Protein AF-A0A9E2I2X2-F1 (afdb_monomer_lite)

Radius of gyration: 26.07 Å; chains: 1; bounding box: 66×70×74 Å

Foldseek 3Di:
DDPVVVVVPPDADPFGDDQAPPDPVVLVVLLCCCAVQVDQDPVSCVVVGPDPDDPPVSRVVSRVSSVVRDYDPVVNVVSVVVVVVVVLVVVVVLLVVLVVVVCVVVVVQDDDPPCPPVVVVVCPVPPLQLVLLVVLCVLLVNDPVCSVLLVSLQQGDPAQEEAEDEWAADCQQVVQQCLDVSPHNCCCCVRHHPPQHDPVPDPDDAVRNVVSLVCCCVVQFLGHEYEYHAWQQPPPNQQVTFDHPVRHRPLNVLQSSVVRHVAYEYFELCQLFNFQCCAPPNPRNTGHSCVSNVHPRYAYQYDPGGNNCQVVSQSSCCSSRVDGADADPSNYRCSFQVDQQQVLAPQVVLVVVVQEDQDPPPPSLVVLHDLQQQQAPSLPARGCCRPCNGNRSPHHQSRVSHHHLNSRVHNCSNRPRPPSHHDDPVRQPPVSND

Structure (mmCIF, N/CA/C/O backbone):
data_AF-A0A9E2I2X2-F1
#
_entry.id   AF-A0A9E2I2X2-F1
#
loop_
_atom_site.group_PDB
_atom_site.id
_atom_site.type_symbol
_atom_site.label_atom_id
_atom_site.label_alt_id
_atom_site.label_comp_id
_atom_site.label_asym_id
_atom_site.label_entity_id
_atom_site.label_seq_id
_atom_site.pdbx_PDB_ins_code
_atom_site.Cartn_x
_atom_site.Cartn_y
_atom_site.Cartn_z
_atom_site.occupancy
_atom_site.B_iso_or_equiv
_atom_site.auth_seq_id
_atom_site.auth_comp_id
_atom_site.auth_asym_id
_atom_site.auth_atom_id
_atom_site.pdbx_PDB_model_num
ATOM 1 N N . VAL A 1 1 ? -31.605 -33.789 -26.656 1.00 45.47 1 VAL A N 1
ATOM 2 C CA . VAL A 1 1 ? -32.336 -32.505 -26.735 1.00 45.47 1 VAL A CA 1
ATOM 3 C C . VAL A 1 1 ? -32.041 -31.928 -28.100 1.00 45.47 1 VAL A C 1
ATOM 5 O O . VAL A 1 1 ? -30.868 -31.807 -28.431 1.00 45.47 1 VAL A O 1
ATOM 8 N N . ASP A 1 2 ? -33.068 -31.719 -28.919 1.00 34.56 2 ASP A N 1
ATOM 9 C CA . ASP A 1 2 ? -32.916 -31.209 -30.283 1.00 34.56 2 ASP A CA 1
ATOM 10 C C . ASP A 1 2 ? -32.262 -29.819 -30.244 1.00 34.56 2 ASP A C 1
ATOM 12 O O . ASP A 1 2 ? -32.753 -28.917 -29.566 1.00 34.56 2 ASP A O 1
ATOM 16 N N . ALA A 1 3 ? -31.129 -29.653 -30.929 1.00 38.75 3 ALA A N 1
ATOM 17 C CA . ALA A 1 3 ? -30.407 -28.386 -30.960 1.00 38.75 3 ALA A CA 1
ATOM 18 C C . ALA A 1 3 ? -31.266 -27.266 -31.565 1.00 38.75 3 ALA A C 1
ATOM 20 O O . ALA A 1 3 ? -31.134 -26.114 -31.153 1.00 38.75 3 ALA A O 1
ATOM 21 N N . SER A 1 4 ? -32.189 -27.599 -32.474 1.00 39.38 4 SER A N 1
ATOM 22 C CA . SER A 1 4 ? -33.089 -26.631 -33.103 1.00 39.38 4 SER A CA 1
ATOM 23 C C . SER A 1 4 ? -34.042 -25.969 -32.099 1.00 39.38 4 SER A C 1
ATOM 25 O O . SER A 1 4 ? -34.313 -24.778 -32.234 1.00 39.38 4 SER A O 1
ATOM 27 N N . PHE A 1 5 ? -34.418 -26.662 -31.015 1.00 38.78 5 PHE A N 1
ATOM 28 C CA . PHE A 1 5 ? -35.256 -26.130 -29.931 1.00 38.78 5 PHE A CA 1
ATOM 29 C C . PHE A 1 5 ? -34.613 -24.935 -29.200 1.00 38.78 5 PHE A C 1
ATOM 31 O O . PHE A 1 5 ? -35.314 -24.018 -28.770 1.00 38.78 5 PHE A O 1
ATOM 38 N N . PHE A 1 6 ? -33.278 -24.895 -29.100 1.00 38.41 6 PHE A N 1
ATOM 39 C CA . PHE A 1 6 ? -32.554 -23.747 -28.534 1.00 38.41 6 PHE A CA 1
ATOM 40 C C . PHE A 1 6 ? -32.458 -22.561 -29.505 1.00 38.41 6 PHE A C 1
ATOM 42 O O . PHE A 1 6 ? -32.287 -21.424 -29.063 1.00 38.41 6 PHE A O 1
ATOM 49 N N . TYR A 1 7 ? -32.577 -22.807 -30.814 1.00 44.50 7 TYR A N 1
ATOM 50 C CA . TYR A 1 7 ? -32.546 -21.763 -31.840 1.00 44.50 7 TYR A CA 1
ATOM 51 C C . TYR A 1 7 ? -33.903 -21.082 -32.023 1.00 44.50 7 TYR A C 1
ATOM 53 O O . TYR A 1 7 ? -33.939 -19.876 -32.253 1.00 44.50 7 TYR A O 1
ATOM 61 N N . THR A 1 8 ? -35.016 -21.810 -31.884 1.00 38.56 8 THR A N 1
ATOM 62 C CA . THR A 1 8 ? -36.362 -21.251 -32.113 1.00 38.56 8 THR A CA 1
ATOM 63 C C . THR A 1 8 ? -36.895 -20.419 -30.939 1.00 38.56 8 THR A C 1
ATOM 65 O O . THR A 1 8 ? -37.780 -19.597 -31.142 1.00 38.56 8 THR A O 1
ATOM 68 N N . ASN A 1 9 ? -36.339 -20.583 -29.730 1.00 36.47 9 ASN A N 1
ATOM 69 C CA . ASN A 1 9 ? -36.828 -19.948 -28.495 1.00 36.47 9 ASN A CA 1
ATOM 70 C C . ASN A 1 9 ? -35.930 -18.824 -27.936 1.00 36.47 9 ASN A C 1
ATOM 72 O O . ASN A 1 9 ? -36.058 -18.462 -26.765 1.00 36.47 9 ASN A O 1
ATOM 76 N N . ARG A 1 10 ? -35.039 -18.218 -28.737 1.00 44.81 10 ARG A N 1
ATOM 77 C CA . ARG A 1 10 ? -34.354 -16.970 -28.336 1.00 44.81 10 ARG A CA 1
ATOM 78 C C . ARG A 1 10 ? -35.298 -15.774 -28.482 1.00 44.81 10 ARG A C 1
ATOM 80 O O . ARG A 1 10 ? -35.173 -14.969 -29.401 1.00 44.81 10 ARG A O 1
ATOM 87 N N . LEU A 1 11 ? -36.252 -15.679 -27.562 1.00 42.16 11 LEU A N 1
ATOM 88 C CA . LEU A 1 11 ? -37.018 -14.461 -27.335 1.00 42.16 11 LEU A CA 1
ATOM 89 C C . LEU A 1 11 ? -36.074 -13.320 -26.933 1.00 42.16 11 LEU A C 1
ATOM 91 O O . LEU A 1 11 ? -35.063 -13.529 -26.258 1.00 42.16 11 LEU A O 1
ATOM 95 N N . ILE A 1 12 ? -36.440 -12.119 -27.382 1.00 45.56 12 ILE A N 1
ATOM 96 C CA . ILE A 1 12 ? -35.914 -10.822 -26.950 1.00 45.56 12 ILE A CA 1
ATOM 97 C C . ILE A 1 12 ? -35.708 -10.868 -25.433 1.00 45.56 12 ILE A C 1
ATOM 99 O O . ILE A 1 12 ? -36.660 -11.094 -24.689 1.00 45.56 12 ILE A O 1
ATOM 103 N N . SER A 1 13 ? -34.464 -10.710 -24.978 1.00 40.75 13 SER A N 1
ATOM 104 C CA . SER A 1 13 ? -34.194 -10.674 -23.543 1.00 40.75 13 SER A CA 1
ATOM 105 C C . SER A 1 13 ? -34.826 -9.420 -22.941 1.00 40.75 13 SER A C 1
ATOM 107 O O . SER A 1 13 ? -34.853 -8.374 -23.590 1.00 40.75 13 SER A O 1
ATOM 109 N N . GLU A 1 14 ? -35.256 -9.491 -21.683 1.00 35.91 14 GLU A N 1
ATOM 110 C CA . GLU A 1 14 ? -35.745 -8.337 -20.908 1.00 35.91 14 GLU A CA 1
ATOM 111 C C . GLU A 1 14 ? -34.708 -7.195 -20.789 1.00 35.91 14 GLU A C 1
ATOM 113 O O . GLU A 1 14 ? -35.039 -6.111 -20.327 1.00 35.91 14 GLU A O 1
ATOM 118 N N . ARG A 1 15 ? -33.460 -7.421 -21.235 1.00 39.06 15 ARG A N 1
ATOM 119 C CA . ARG A 1 15 ? -32.312 -6.498 -21.209 1.00 39.06 15 ARG A CA 1
ATOM 120 C C . ARG A 1 15 ? -31.915 -5.974 -22.601 1.00 39.06 15 ARG A C 1
ATOM 122 O O . ARG A 1 15 ? -30.738 -5.796 -22.895 1.00 39.06 15 ARG A O 1
ATOM 129 N N . GLY A 1 16 ? -32.871 -5.822 -23.517 1.00 47.81 16 GLY A N 1
ATOM 130 C CA . GLY A 1 16 ? -32.619 -5.245 -24.844 1.00 47.81 16 GLY A CA 1
ATOM 131 C C . GLY A 1 16 ? -31.911 -6.167 -25.857 1.00 47.81 16 GLY A C 1
ATOM 132 O O . GLY A 1 16 ? -31.800 -7.384 -25.671 1.00 47.81 16 GLY A O 1
ATOM 133 N N . ARG A 1 17 ? -31.511 -5.587 -27.004 1.00 48.28 17 ARG A N 1
ATOM 134 C CA . ARG A 1 17 ? -31.019 -6.308 -28.199 1.00 48.28 17 ARG A CA 1
ATOM 135 C C . ARG A 1 17 ? -29.588 -6.836 -27.998 1.00 48.28 17 ARG A C 1
ATOM 137 O O . ARG A 1 17 ? -28.669 -6.082 -27.704 1.00 48.28 17 ARG A O 1
ATOM 144 N N . LEU A 1 18 ? -29.389 -8.134 -28.232 1.00 51.62 18 LEU A N 1
ATOM 145 C CA . LEU A 1 18 ? -28.070 -8.769 -28.359 1.00 51.62 18 LEU A CA 1
ATOM 146 C C . LEU A 1 18 ? -27.431 -8.417 -29.713 1.00 51.62 18 LEU A C 1
ATOM 148 O O . LEU A 1 18 ? -28.058 -8.619 -30.751 1.00 51.62 18 LEU A O 1
ATOM 152 N N . ILE A 1 19 ? -26.160 -8.005 -29.724 1.00 54.75 19 ILE A N 1
ATOM 153 C CA . ILE A 1 19 ? -25.361 -7.869 -30.953 1.00 54.75 19 ILE A CA 1
ATOM 154 C C . ILE A 1 19 ? -24.950 -9.284 -31.443 1.00 54.75 19 ILE A C 1
ATOM 156 O O . ILE A 1 19 ? -23.890 -9.792 -31.085 1.00 54.75 19 ILE A O 1
ATOM 160 N N . CYS A 1 20 ? -25.798 -9.981 -32.213 1.00 54.00 20 CYS A N 1
ATOM 161 C CA . CYS A 1 20 ? -25.475 -11.275 -32.859 1.00 54.00 20 CYS A CA 1
ATOM 162 C C . CYS A 1 20 ? -25.485 -11.092 -34.381 1.00 54.00 20 CYS A C 1
ATOM 164 O O . CYS A 1 20 ? -26.516 -10.740 -34.942 1.00 54.00 20 CYS A O 1
ATOM 166 N N . SER A 1 21 ? -24.391 -11.445 -35.054 1.00 49.69 21 SER A N 1
ATOM 167 C CA . SER A 1 21 ? -24.308 -11.613 -36.520 1.00 49.69 21 SER A CA 1
ATOM 168 C C . SER A 1 21 ? -25.050 -12.856 -37.036 1.00 49.69 21 SER A C 1
ATOM 170 O O . SER A 1 21 ? -25.130 -13.117 -38.230 1.00 49.69 21 SER A O 1
ATOM 172 N N . CYS A 1 22 ? -25.590 -13.658 -36.121 1.00 53.19 22 CYS A N 1
ATOM 173 C CA . CYS A 1 22 ? -26.084 -15.016 -36.341 1.00 53.19 22 CYS A CA 1
ATOM 174 C C . CYS A 1 22 ? -27.381 -15.098 -37.157 1.00 53.19 22 CYS A C 1
ATOM 176 O O . CYS A 1 22 ? -27.869 -16.199 -37.409 1.00 53.19 22 CYS A O 1
ATOM 178 N N . ALA A 1 23 ? -27.969 -13.955 -37.509 1.00 53.12 23 ALA A N 1
ATOM 179 C CA . ALA A 1 23 ? -29.172 -13.864 -38.315 1.00 53.12 23 ALA A CA 1
ATOM 180 C C . ALA A 1 23 ? -29.081 -12.656 -39.259 1.00 53.12 23 ALA A C 1
ATOM 182 O O . ALA A 1 23 ? -28.795 -11.537 -38.838 1.00 53.12 23 ALA A O 1
ATOM 183 N N . SER A 1 24 ? -29.393 -12.892 -40.532 1.00 49.97 24 SER A N 1
ATOM 184 C CA . SER A 1 24 ? -29.329 -11.929 -41.643 1.00 49.97 24 SER A CA 1
ATOM 185 C C . SER A 1 24 ? -30.231 -10.696 -41.478 1.00 49.97 24 SER A C 1
ATOM 187 O O . SER A 1 24 ? -30.050 -9.702 -42.176 1.00 49.97 24 SER A O 1
ATOM 189 N N . GLY A 1 25 ? -31.187 -10.730 -40.543 1.00 49.25 25 GLY A N 1
ATOM 190 C CA . GLY A 1 25 ? -32.016 -9.578 -40.180 1.00 49.25 25 GLY A CA 1
ATOM 191 C C . GLY A 1 25 ? -31.311 -8.531 -39.307 1.00 49.25 25 GLY A C 1
ATOM 192 O O . GLY A 1 25 ? -31.747 -7.389 -39.296 1.00 49.25 25 GLY A O 1
ATOM 193 N N . TYR A 1 26 ? -30.223 -8.885 -38.610 1.00 58.97 26 TYR A N 1
ATOM 194 C CA . TYR A 1 26 ? -29.539 -7.991 -37.656 1.00 58.97 26 TYR A CA 1
ATOM 195 C C . TYR A 1 26 ? -28.343 -7.245 -38.252 1.00 58.97 26 TYR A C 1
ATOM 197 O O . TYR A 1 26 ? -27.882 -6.261 -37.680 1.00 58.97 26 TYR A O 1
ATOM 205 N N . GLU A 1 27 ? -27.840 -7.696 -39.398 1.00 63.34 27 GLU A N 1
ATOM 206 C CA . GLU A 1 27 ? -26.692 -7.088 -40.070 1.00 63.34 27 GLU A CA 1
ATOM 207 C C . GLU A 1 27 ? -27.014 -5.675 -40.574 1.00 63.34 27 GLU A C 1
ATOM 209 O O . GLU A 1 27 ? -26.235 -4.756 -40.356 1.00 63.34 27 GLU A O 1
ATOM 214 N N . LYS A 1 28 ? -28.201 -5.472 -41.163 1.00 66.06 28 LYS A N 1
ATOM 215 C CA . LYS A 1 28 ? -28.639 -4.152 -41.651 1.00 66.06 28 LYS A CA 1
ATOM 216 C C . LYS A 1 28 ? -28.811 -3.139 -40.522 1.00 66.06 28 LYS A C 1
ATOM 218 O O . LYS A 1 28 ? -28.295 -2.036 -40.630 1.00 66.06 28 LYS A O 1
ATOM 223 N N . ASP A 1 29 ? -29.450 -3.542 -39.426 1.00 67.31 29 ASP A N 1
ATOM 224 C CA . ASP A 1 29 ? -29.601 -2.698 -38.236 1.00 67.31 29 ASP A CA 1
ATOM 225 C C . ASP A 1 29 ? -28.234 -2.296 -37.656 1.00 67.31 29 ASP A C 1
ATOM 227 O O . ASP A 1 29 ? -28.046 -1.160 -37.227 1.00 67.31 29 ASP A O 1
ATOM 231 N N . LEU A 1 30 ? -27.258 -3.213 -37.660 1.00 69.44 30 LEU A N 1
ATOM 232 C CA . LEU A 1 30 ? -25.895 -2.919 -37.216 1.00 69.44 30 LEU A CA 1
ATOM 233 C C . LEU A 1 30 ? -25.169 -1.973 -38.171 1.00 69.44 30 LEU A C 1
ATOM 235 O O . LEU A 1 30 ? -24.540 -1.031 -37.701 1.00 69.44 30 LEU A O 1
ATOM 239 N N . VAL A 1 31 ? -25.290 -2.173 -39.485 1.00 74.12 31 VAL A N 1
ATOM 240 C CA . VAL A 1 31 ? -24.748 -1.250 -40.494 1.00 74.12 31 VAL A CA 1
ATOM 241 C C . VAL A 1 31 ? -25.347 0.150 -40.330 1.00 74.12 31 VAL A C 1
ATOM 243 O O . VAL A 1 31 ? -24.611 1.133 -40.386 1.00 74.12 31 VAL A O 1
ATOM 246 N N . ASP A 1 32 ? -26.650 0.261 -40.071 1.00 74.94 32 ASP A N 1
ATOM 247 C CA . ASP A 1 32 ? -27.316 1.548 -39.856 1.00 74.94 32 ASP A CA 1
ATOM 248 C C . ASP A 1 32 ? -26.851 2.220 -38.558 1.00 74.94 32 ASP A C 1
ATOM 250 O O . ASP A 1 32 ? -26.585 3.424 -38.555 1.00 74.94 32 ASP A O 1
ATOM 254 N N . ILE A 1 33 ? -26.665 1.460 -37.471 1.00 73.44 33 ILE A N 1
ATOM 255 C CA . ILE A 1 33 ? -26.070 1.974 -36.227 1.00 73.44 33 ILE A CA 1
ATOM 256 C C . ILE A 1 33 ? -24.639 2.459 -36.476 1.00 73.44 33 ILE A C 1
ATOM 258 O O . ILE A 1 33 ? -24.299 3.556 -36.030 1.00 73.44 33 ILE A O 1
ATOM 262 N N . ILE A 1 34 ? -23.825 1.683 -37.200 1.00 76.88 34 ILE A N 1
ATOM 263 C CA . ILE A 1 34 ? -22.428 2.016 -37.505 1.00 76.88 34 ILE A CA 1
ATOM 264 C C . ILE A 1 34 ? -22.344 3.307 -38.320 1.00 76.88 34 ILE A C 1
ATOM 266 O O . ILE A 1 34 ? -21.594 4.207 -37.946 1.00 76.88 34 ILE A O 1
ATOM 270 N N . LYS A 1 35 ? -23.159 3.436 -39.374 1.00 77.94 35 LYS A N 1
ATOM 271 C CA . LYS A 1 35 ? -23.196 4.626 -40.237 1.00 77.94 35 LYS A CA 1
ATOM 272 C C . LYS A 1 35 ? -23.738 5.858 -39.527 1.00 77.94 35 LYS A C 1
ATOM 274 O O . LYS A 1 35 ? -23.165 6.930 -39.654 1.00 77.94 35 LYS A O 1
ATOM 279 N N . THR A 1 36 ? -24.831 5.710 -38.782 1.00 77.94 36 THR A N 1
ATOM 280 C CA . THR A 1 36 ? -25.507 6.846 -38.133 1.00 77.94 36 THR A CA 1
ATOM 281 C C . THR A 1 36 ? -24.698 7.398 -36.960 1.00 77.94 36 THR A C 1
ATOM 283 O O . THR A 1 36 ? -24.787 8.581 -36.656 1.00 77.94 36 THR A O 1
ATOM 286 N N . ASN A 1 37 ? -23.913 6.550 -36.286 1.00 75.94 37 ASN A N 1
ATOM 287 C CA . ASN A 1 37 ? -23.198 6.910 -35.058 1.00 75.94 37 ASN A CA 1
ATOM 288 C C . ASN A 1 37 ? -21.671 6.926 -35.209 1.00 75.94 37 ASN A C 1
ATOM 290 O O . ASN A 1 37 ? -20.987 7.011 -34.182 1.00 75.94 37 ASN A O 1
ATOM 294 N N . CYS A 1 38 ? -21.172 6.798 -36.445 1.00 78.56 38 CYS A N 1
ATOM 295 C CA . CYS A 1 38 ? -19.757 6.703 -36.810 1.00 78.56 38 CYS A CA 1
ATOM 296 C C . CYS A 1 38 ? -18.956 5.771 -35.884 1.00 78.56 38 CYS A C 1
ATOM 298 O O . CYS A 1 38 ? -18.013 6.181 -35.211 1.00 78.56 38 CYS A O 1
ATOM 300 N N . VAL A 1 39 ? -19.388 4.513 -35.791 1.00 77.25 39 VAL A N 1
ATOM 301 C CA . VAL A 1 39 ? -18.753 3.494 -34.939 1.00 77.25 39 VAL A CA 1
ATOM 302 C C . VAL A 1 39 ? -17.466 3.010 -35.608 1.00 77.25 39 VAL A C 1
ATOM 304 O O . VAL A 1 39 ? -17.530 2.397 -36.667 1.00 77.25 39 VAL A O 1
ATOM 307 N N . GLU A 1 40 ? -16.312 3.233 -34.976 1.00 77.38 40 GLU A N 1
ATOM 308 C CA . GLU A 1 40 ? -14.998 2.817 -35.504 1.00 77.38 40 GLU A CA 1
ATOM 309 C C . GLU A 1 40 ? -14.464 1.546 -34.827 1.00 77.38 40 GLU A C 1
ATOM 311 O O . GLU A 1 40 ? -13.596 0.853 -35.358 1.00 77.38 40 GLU A O 1
ATOM 316 N N . SER A 1 41 ? -14.970 1.215 -33.636 1.00 80.38 41 SER A N 1
ATOM 317 C CA . SER A 1 41 ? -14.522 0.062 -32.863 1.00 80.38 41 SER A CA 1
ATOM 318 C C . SER A 1 41 ? -15.672 -0.673 -32.184 1.00 80.38 41 SER A C 1
ATOM 320 O O . SER A 1 41 ? -16.728 -0.119 -31.880 1.00 80.38 41 SER A O 1
ATOM 322 N N . PHE A 1 42 ? -15.442 -1.945 -31.852 1.00 73.56 42 PHE A N 1
ATOM 323 C CA . PHE A 1 42 ? -16.414 -2.746 -31.103 1.00 73.56 42 PHE A CA 1
ATOM 324 C C . PHE A 1 42 ? -16.780 -2.117 -29.742 1.00 73.56 42 PHE A C 1
ATOM 326 O O . PHE A 1 42 ? -17.882 -2.325 -29.238 1.00 73.56 42 PHE A O 1
ATOM 333 N N . GLY A 1 43 ? -15.870 -1.342 -29.138 1.00 72.50 43 GLY A N 1
ATOM 334 C CA . GLY A 1 43 ? -16.117 -0.644 -27.873 1.00 72.50 43 GLY A CA 1
ATOM 335 C C . GLY A 1 43 ? -17.150 0.479 -27.990 1.00 72.50 43 GLY A C 1
ATOM 336 O O . GLY A 1 43 ? -17.896 0.714 -27.039 1.00 72.50 43 GLY A O 1
ATOM 337 N N . ASP A 1 44 ? -17.260 1.107 -29.162 1.00 72.62 44 ASP A N 1
ATOM 338 C CA . ASP A 1 44 ? -18.180 2.225 -29.412 1.00 72.62 44 ASP A CA 1
ATOM 339 C C . ASP A 1 44 ? -19.645 1.774 -29.485 1.00 72.62 44 ASP A C 1
ATOM 341 O O . ASP A 1 44 ? -20.557 2.591 -29.380 1.00 72.62 44 ASP A O 1
ATOM 345 N N . LEU A 1 45 ? -19.882 0.462 -29.592 1.00 72.44 45 LEU A N 1
ATOM 346 C CA . LEU A 1 45 ? -21.215 -0.135 -29.554 1.00 72.44 45 LEU A CA 1
ATOM 347 C C . LEU A 1 45 ? -21.774 -0.291 -28.131 1.00 72.44 45 LEU A C 1
ATOM 349 O O . LEU A 1 45 ? -22.944 -0.638 -27.970 1.00 72.44 45 LEU A O 1
ATOM 353 N N . LYS A 1 46 ? -20.971 -0.021 -27.092 1.00 72.44 46 LYS A N 1
ATOM 354 C CA . LYS A 1 46 ? -21.364 -0.172 -25.681 1.00 72.44 46 LYS A CA 1
ATOM 355 C C . LYS A 1 46 ? -22.655 0.581 -25.303 1.00 72.44 46 LYS A C 1
ATOM 357 O O . LYS A 1 46 ? -23.470 -0.019 -24.610 1.00 72.44 46 LYS A O 1
ATOM 362 N N . PRO A 1 47 ? -22.907 1.830 -25.744 1.00 68.75 47 PRO A N 1
ATOM 363 C CA . PRO A 1 47 ? -24.160 2.534 -25.439 1.00 68.75 47 PRO A CA 1
ATOM 364 C C . PRO A 1 47 ? -25.392 1.930 -26.126 1.00 68.75 47 PRO A C 1
ATOM 366 O O . PRO A 1 47 ? -26.518 2.197 -25.722 1.00 68.75 47 PRO A O 1
ATOM 369 N N . PHE A 1 48 ? -25.183 1.123 -27.167 1.00 67.62 48 PHE A N 1
ATOM 370 C CA . PHE A 1 48 ? -26.234 0.557 -28.010 1.00 67.62 48 PHE A CA 1
ATOM 371 C C . PHE A 1 48 ? -26.521 -0.917 -27.674 1.00 67.62 48 PHE A C 1
ATOM 373 O O . PHE A 1 48 ? -27.310 -1.567 -28.361 1.00 67.62 48 PHE A O 1
ATOM 380 N N . SER A 1 49 ? -25.882 -1.457 -26.627 1.00 60.94 49 SER A N 1
ATOM 381 C CA . SER A 1 49 ? -26.044 -2.842 -26.183 1.00 60.94 49 SER A CA 1
ATOM 382 C C . SER A 1 49 ? -25.848 -2.993 -24.675 1.00 60.94 49 SER A C 1
ATOM 384 O O . SER A 1 49 ? -24.744 -2.838 -24.158 1.00 60.94 49 SER A O 1
ATOM 386 N N . GLU A 1 50 ? -26.892 -3.444 -23.981 1.00 50.09 50 GLU A N 1
ATOM 387 C CA . GLU A 1 50 ? -26.843 -3.813 -22.556 1.00 50.09 50 GLU A CA 1
ATOM 388 C C . GLU A 1 50 ? -26.364 -5.265 -22.324 1.00 50.09 50 GLU A C 1
ATOM 390 O O . GLU A 1 50 ? -26.221 -5.728 -21.189 1.00 50.09 50 GLU A O 1
ATOM 395 N N . ALA A 1 51 ? -26.087 -6.019 -23.394 1.00 50.88 51 ALA A N 1
ATOM 396 C CA . ALA A 1 51 ? -25.643 -7.405 -23.305 1.00 50.88 51 ALA A CA 1
ATOM 397 C C . ALA A 1 51 ? -24.153 -7.495 -22.925 1.00 50.88 51 ALA A C 1
ATOM 399 O O . ALA A 1 51 ? -23.260 -7.310 -23.749 1.00 50.88 51 ALA A O 1
ATOM 400 N N . GLY A 1 52 ? -23.877 -7.849 -21.669 1.00 44.28 52 GLY A N 1
ATOM 401 C CA . GLY A 1 52 ? -22.523 -7.909 -21.108 1.00 44.28 52 GLY A CA 1
ATOM 402 C C . GLY A 1 52 ? -21.559 -8.941 -21.715 1.00 44.28 52 GLY A C 1
ATOM 403 O O . GLY A 1 52 ? -20.392 -8.933 -21.330 1.00 44.28 52 GLY A O 1
ATOM 404 N N . ARG A 1 53 ? -21.984 -9.834 -22.630 1.00 50.78 53 ARG A N 1
ATOM 405 C CA . ARG A 1 53 ? -21.100 -10.786 -23.344 1.00 50.78 53 ARG A CA 1
ATOM 406 C C . ARG A 1 53 ? -21.661 -11.176 -24.720 1.00 50.78 53 ARG A C 1
ATOM 408 O O . ARG A 1 53 ? -22.693 -11.837 -24.808 1.00 50.78 53 ARG A O 1
ATOM 415 N N . VAL A 1 54 ? -20.929 -10.855 -25.786 1.00 57.38 54 VAL A N 1
ATOM 416 C CA . VAL A 1 54 ? -21.053 -11.497 -27.111 1.00 57.38 54 VAL A CA 1
ATOM 417 C C . VAL A 1 54 ? -20.168 -12.740 -27.175 1.00 57.38 54 VAL A C 1
ATOM 419 O O . VAL A 1 54 ? -19.069 -12.749 -26.619 1.00 57.38 54 VAL A O 1
ATOM 422 N N . CYS A 1 55 ? -20.607 -13.796 -27.865 1.00 58.91 55 CYS A N 1
ATOM 423 C CA . CYS A 1 55 ? -19.739 -14.953 -28.085 1.00 58.91 55 CYS A CA 1
ATOM 424 C C . CYS A 1 55 ? -18.604 -14.602 -29.068 1.00 58.91 55 CYS A C 1
ATOM 426 O O . CYS A 1 55 ? -18.742 -13.711 -29.910 1.00 58.91 55 CYS A O 1
ATOM 428 N N . GLY A 1 56 ? -17.475 -15.313 -28.981 1.00 57.25 56 GLY A N 1
ATOM 429 C CA . GLY A 1 56 ? -16.270 -15.002 -29.762 1.00 57.25 56 GLY A CA 1
ATOM 430 C C . GLY A 1 56 ? -16.455 -15.031 -31.285 1.00 57.25 56 GLY A C 1
ATOM 431 O O . GLY A 1 56 ? -15.704 -14.366 -31.990 1.00 57.25 56 GLY A O 1
ATOM 432 N N . ARG A 1 57 ? -17.466 -15.751 -31.796 1.00 62.78 57 ARG A N 1
ATOM 433 C CA . ARG A 1 57 ? -17.824 -15.760 -33.224 1.00 62.78 57 ARG A CA 1
ATOM 434 C C . ARG A 1 57 ? -18.510 -14.455 -33.637 1.00 62.78 57 ARG A C 1
ATOM 436 O O . ARG A 1 57 ? -18.016 -13.774 -34.522 1.00 62.78 57 ARG A O 1
ATOM 443 N N . CYS A 1 58 ? -19.546 -14.041 -32.904 1.00 66.88 58 CYS A N 1
ATOM 444 C CA . CYS A 1 58 ? -20.262 -12.788 -33.167 1.00 66.88 58 CYS A CA 1
ATOM 445 C C . CYS A 1 58 ? -19.371 -11.559 -33.031 1.00 66.88 58 CYS A C 1
ATOM 447 O O . CYS A 1 58 ? -19.515 -10.613 -33.792 1.00 66.88 58 CYS A O 1
ATOM 449 N N . LYS A 1 59 ? -18.439 -11.565 -32.069 1.00 70.38 59 LYS A N 1
ATOM 450 C CA . LYS A 1 59 ? -17.491 -10.458 -31.910 1.00 70.38 59 LYS A CA 1
ATOM 451 C C . LYS A 1 59 ? -16.639 -10.273 -33.169 1.00 70.38 59 LYS A C 1
ATOM 453 O O . LYS A 1 59 ? -16.435 -9.139 -33.581 1.00 70.38 59 LYS A O 1
ATOM 458 N N . LYS A 1 60 ? -16.161 -11.365 -33.779 1.00 73.12 60 LYS A N 1
ATOM 459 C CA . LYS A 1 60 ? -15.370 -11.305 -35.019 1.00 73.12 60 LYS A CA 1
ATOM 460 C C . LYS A 1 60 ? -16.194 -10.771 -36.185 1.00 73.12 60 LYS A C 1
ATOM 462 O O . LYS A 1 60 ? -15.726 -9.880 -36.877 1.00 73.12 60 LYS A O 1
ATOM 467 N N . ASP A 1 61 ? -17.421 -11.255 -36.339 1.00 73.88 61 ASP A N 1
ATOM 468 C CA . ASP A 1 61 ? -18.296 -10.832 -37.434 1.00 73.88 61 ASP A CA 1
ATOM 469 C C . ASP A 1 61 ? -18.685 -9.349 -37.317 1.00 73.88 61 ASP A C 1
ATOM 471 O O . ASP A 1 61 ? -18.682 -8.634 -38.308 1.00 73.88 61 ASP A O 1
ATOM 475 N N . VAL A 1 62 ? -18.958 -8.852 -36.106 1.00 74.44 62 VAL A N 1
ATOM 476 C CA . VAL A 1 62 ? -19.278 -7.430 -35.877 1.00 74.44 62 VAL A CA 1
ATOM 477 C C . VAL A 1 62 ? -18.059 -6.541 -36.103 1.00 74.44 62 VAL A C 1
ATOM 479 O O . VAL A 1 62 ? -18.187 -5.468 -36.677 1.00 74.44 62 VAL A O 1
ATOM 482 N N . VAL A 1 63 ? -16.870 -6.977 -35.676 1.00 78.38 63 VAL A N 1
ATOM 483 C CA . VAL A 1 63 ? -15.617 -6.256 -35.958 1.00 78.38 63 VAL A CA 1
ATOM 484 C C . VAL A 1 63 ? -15.366 -6.182 -37.463 1.00 78.38 63 VAL A C 1
ATOM 486 O O . VAL A 1 63 ? -14.989 -5.123 -37.957 1.00 78.38 63 VAL A O 1
ATOM 489 N N . GLN A 1 64 ? -15.622 -7.272 -38.189 1.00 79.12 64 GLN A N 1
ATOM 490 C CA . GLN A 1 64 ? -15.520 -7.289 -39.645 1.00 79.12 64 GLN A CA 1
ATOM 491 C C . GLN A 1 64 ? -16.544 -6.343 -40.285 1.00 79.12 64 GLN A C 1
ATOM 493 O O . GLN A 1 64 ? -16.188 -5.552 -41.146 1.00 79.12 64 GLN A O 1
ATOM 498 N N . LEU A 1 65 ? -17.784 -6.335 -39.793 1.00 78.44 65 LEU A N 1
ATOM 499 C CA . LEU A 1 65 ? -18.841 -5.447 -40.277 1.00 78.44 65 LEU A CA 1
ATOM 500 C C . LEU A 1 65 ? -18.514 -3.960 -40.073 1.00 78.44 65 LEU A C 1
ATOM 502 O O . LEU A 1 65 ? -18.814 -3.141 -40.938 1.00 78.44 65 LEU A O 1
ATOM 506 N N . ILE A 1 66 ? -17.894 -3.611 -38.940 1.00 79.44 66 ILE A N 1
ATOM 507 C CA . ILE A 1 66 ? -17.390 -2.256 -38.668 1.00 79.44 66 ILE A CA 1
ATOM 508 C C . ILE A 1 66 ? -16.302 -1.886 -39.681 1.00 79.44 66 ILE A C 1
ATOM 510 O O . ILE A 1 66 ? -16.347 -0.797 -40.239 1.00 79.44 66 ILE A O 1
ATOM 514 N N . ALA A 1 67 ? -15.366 -2.798 -39.963 1.00 81.31 67 ALA A N 1
ATOM 515 C CA . ALA A 1 67 ? -14.304 -2.564 -40.941 1.00 81.31 67 ALA A CA 1
ATOM 516 C C . ALA A 1 67 ? -14.837 -2.417 -42.380 1.00 81.31 67 ALA A C 1
ATOM 518 O O . ALA A 1 67 ? -14.318 -1.611 -43.150 1.00 81.31 67 ALA A O 1
ATOM 519 N N . ASP A 1 68 ? -15.883 -3.168 -42.728 1.00 82.81 68 ASP A N 1
ATOM 520 C CA . ASP A 1 68 ? -16.476 -3.181 -44.069 1.00 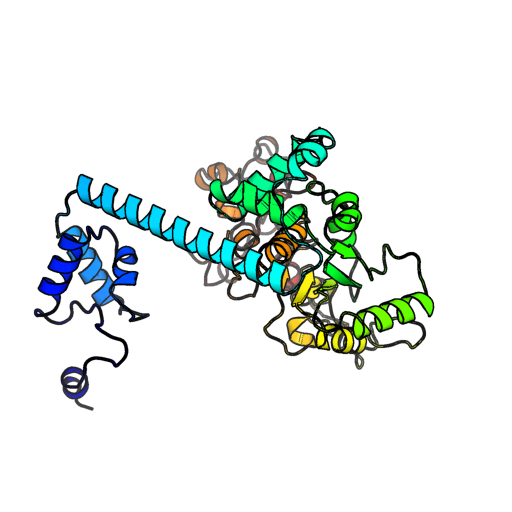82.81 68 ASP A CA 1
ATOM 521 C C . ASP A 1 68 ? -17.480 -2.033 -44.295 1.00 82.81 68 ASP A C 1
ATOM 523 O O . ASP A 1 68 ? -17.896 -1.779 -45.429 1.00 82.81 68 ASP A O 1
ATOM 527 N N . THR A 1 69 ? -17.880 -1.324 -43.234 1.00 81.75 69 THR A N 1
ATOM 528 C CA . THR A 1 69 ? -18.845 -0.221 -43.304 1.00 81.75 69 THR A CA 1
ATOM 529 C C . THR A 1 69 ? -18.117 1.127 -43.306 1.00 81.75 69 THR A C 1
ATOM 531 O O . THR A 1 69 ? -17.659 1.571 -42.256 1.00 81.75 69 THR A O 1
ATOM 534 N N . PRO A 1 70 ? -18.034 1.831 -44.450 1.00 75.69 70 PRO A N 1
ATOM 535 C CA . PRO A 1 70 ? -17.376 3.130 -44.505 1.00 75.69 70 PRO A CA 1
ATOM 536 C C . PRO A 1 70 ? -18.173 4.176 -43.715 1.00 75.69 70 PRO A C 1
ATOM 538 O O . PRO A 1 70 ? -19.376 4.352 -43.936 1.00 75.69 70 PRO A O 1
ATOM 541 N N . VAL A 1 71 ? -17.482 4.876 -42.817 1.00 79.31 71 VAL A N 1
ATOM 542 C CA . VAL A 1 71 ? -17.980 6.014 -42.031 1.00 79.31 71 VAL A CA 1
ATOM 543 C C . VAL A 1 71 ? -17.242 7.285 -42.453 1.00 79.31 71 VAL A C 1
ATOM 545 O O . VAL A 1 71 ? -16.087 7.218 -42.871 1.00 79.31 71 VAL A O 1
ATOM 548 N N . ASP A 1 72 ? -17.911 8.436 -42.382 1.00 79.50 72 ASP A N 1
ATOM 549 C CA . ASP A 1 72 ? -17.297 9.730 -42.696 1.00 79.50 72 ASP A CA 1
ATOM 550 C C . ASP A 1 72 ? -16.291 10.117 -41.589 1.00 79.50 72 ASP A C 1
ATOM 552 O O . ASP A 1 72 ? -16.704 10.275 -40.434 1.00 79.50 72 ASP A O 1
ATOM 556 N N . PRO A 1 73 ? -14.989 10.267 -41.904 1.00 74.06 73 PRO A N 1
ATOM 557 C CA . PRO A 1 73 ? -13.963 10.568 -40.909 1.00 74.06 73 PRO A CA 1
ATOM 558 C C . PRO A 1 73 ? -14.142 11.919 -40.200 1.00 74.06 73 PRO A C 1
ATOM 560 O O . PRO A 1 73 ? -13.801 12.030 -39.021 1.00 74.06 73 PRO A O 1
ATOM 563 N N . GLU A 1 74 ? -14.664 12.947 -40.880 1.00 77.31 74 GLU A N 1
ATOM 564 C CA . GLU A 1 74 ? -14.845 14.277 -40.274 1.00 77.31 74 GLU A CA 1
ATOM 565 C C . GLU A 1 74 ? -16.007 14.267 -39.274 1.00 77.31 74 GLU A C 1
ATOM 567 O O . GLU A 1 74 ? -15.894 14.781 -38.156 1.00 77.31 74 GLU A O 1
ATOM 572 N N . GLU A 1 75 ? -17.099 13.600 -39.638 1.00 75.50 75 GLU A N 1
ATOM 573 C CA . GLU A 1 75 ? -18.268 13.430 -38.777 1.00 75.50 75 GLU A CA 1
ATOM 574 C C . GLU A 1 75 ? -17.967 12.512 -37.580 1.00 75.50 75 GLU A C 1
ATOM 576 O O . GLU A 1 75 ? -18.380 12.795 -36.453 1.00 75.50 75 GLU A O 1
ATOM 581 N N . ALA A 1 76 ? -17.173 11.454 -37.787 1.00 70.00 76 ALA A N 1
ATOM 582 C CA . ALA A 1 76 ? -16.695 10.578 -36.716 1.00 70.00 76 ALA A CA 1
ATOM 583 C C . ALA A 1 76 ? -15.867 11.345 -35.674 1.00 70.00 76 ALA A C 1
ATOM 585 O O . ALA A 1 76 ? -16.093 11.207 -34.466 1.00 70.00 76 ALA A O 1
ATOM 586 N N . ALA A 1 77 ? -14.950 12.204 -36.130 1.00 75.69 77 ALA A N 1
ATOM 587 C CA . ALA A 1 77 ? -14.144 13.047 -35.255 1.00 75.69 77 ALA A CA 1
ATOM 588 C C . ALA A 1 77 ? -15.008 14.036 -34.450 1.00 75.69 77 ALA A C 1
ATOM 590 O O . ALA A 1 77 ? -14.784 14.204 -33.247 1.00 75.69 77 ALA A O 1
ATOM 591 N N . ARG A 1 78 ? -16.030 14.637 -35.079 1.00 81.06 78 ARG A N 1
ATOM 592 C CA . ARG A 1 78 ? -16.982 15.542 -34.415 1.00 81.06 78 ARG A CA 1
ATOM 593 C C . ARG A 1 78 ? -17.787 14.834 -33.326 1.00 81.06 78 ARG A C 1
ATOM 595 O O . ARG A 1 78 ? -17.773 15.277 -32.179 1.00 81.06 78 ARG A O 1
ATOM 602 N N . ILE A 1 79 ? -18.424 13.706 -33.651 1.00 74.06 79 ILE A N 1
ATOM 603 C CA . ILE A 1 79 ? -19.238 12.924 -32.704 1.00 74.06 79 ILE A CA 1
ATOM 604 C C . ILE A 1 79 ? -18.385 12.433 -31.525 1.00 74.06 79 ILE A C 1
ATOM 606 O O . ILE A 1 79 ? -18.833 12.430 -30.376 1.00 74.06 79 ILE A O 1
ATOM 610 N N . LYS A 1 80 ? -17.133 12.038 -31.776 1.00 70.56 80 LYS A N 1
ATOM 611 C CA . LYS A 1 80 ? -16.193 11.622 -30.728 1.00 70.56 80 LYS A CA 1
ATOM 612 C C . LYS A 1 80 ? -15.830 12.774 -29.791 1.00 70.56 80 LYS A C 1
ATOM 614 O O . LYS A 1 80 ? -15.847 12.585 -28.575 1.00 70.56 80 LYS A O 1
ATOM 619 N N . ALA A 1 81 ? -15.571 13.961 -30.338 1.00 75.69 81 ALA A N 1
ATOM 620 C CA . ALA A 1 81 ? -15.319 15.162 -29.548 1.00 75.69 81 ALA A CA 1
ATOM 621 C C . ALA A 1 81 ? -16.544 15.558 -28.703 1.00 75.69 81 ALA A C 1
ATOM 623 O O . ALA A 1 81 ? -16.401 15.838 -27.514 1.00 75.69 81 ALA A O 1
ATOM 624 N N . GLU A 1 82 ? -17.753 15.502 -29.266 1.00 78.38 82 GLU A N 1
ATOM 625 C CA . GLU A 1 82 ? -19.001 15.783 -28.541 1.00 78.38 82 GLU A CA 1
ATOM 626 C C . GLU A 1 82 ? -19.264 14.777 -27.411 1.00 78.38 82 GLU A C 1
ATOM 628 O O . GLU A 1 82 ? -19.604 15.177 -26.296 1.00 78.38 82 GLU A O 1
ATOM 633 N N . ARG A 1 83 ? -19.040 13.475 -27.646 1.00 72.81 83 ARG A N 1
ATOM 634 C CA . ARG A 1 83 ? -19.137 12.433 -26.604 1.00 72.81 83 ARG A CA 1
ATOM 635 C C . ARG A 1 83 ? -18.123 12.647 -25.486 1.00 72.81 83 ARG A C 1
ATOM 637 O O . ARG A 1 83 ? -18.442 12.438 -24.317 1.00 72.81 83 ARG A O 1
ATOM 644 N N . GLU A 1 84 ? -16.909 13.066 -25.825 1.00 70.06 84 GLU A N 1
ATOM 645 C CA . GLU A 1 84 ? -15.872 13.377 -24.846 1.00 70.06 84 GLU A CA 1
ATOM 646 C C . GLU A 1 84 ? -16.239 14.603 -23.998 1.00 70.06 84 GLU A C 1
ATOM 648 O O . GLU A 1 84 ? -16.101 14.557 -22.774 1.00 70.06 84 GLU A O 1
ATOM 653 N N . VAL A 1 85 ? -16.772 15.662 -24.614 1.00 75.56 85 VAL A N 1
ATOM 654 C CA . VAL A 1 85 ? -17.280 16.850 -23.907 1.00 75.56 85 VAL A CA 1
ATOM 655 C C . VAL A 1 85 ? -18.461 16.490 -23.002 1.00 75.56 85 VAL A C 1
ATOM 657 O O . VAL A 1 85 ? -18.462 16.869 -21.833 1.00 75.56 85 VAL A O 1
ATOM 660 N N . ALA A 1 86 ? -19.428 15.707 -23.491 1.00 74.00 86 ALA A N 1
ATOM 661 C CA . ALA A 1 86 ? -20.575 15.258 -22.702 1.00 74.00 86 ALA A CA 1
ATOM 662 C C . ALA A 1 86 ? -20.149 14.398 -21.501 1.00 74.00 86 ALA A C 1
ATOM 664 O O . ALA A 1 86 ? -20.624 14.615 -20.388 1.00 74.00 86 ALA A O 1
ATOM 665 N N . ARG A 1 87 ? -19.191 13.481 -21.697 1.00 69.75 87 ARG A N 1
ATOM 666 C CA . ARG A 1 87 ? -18.597 12.672 -20.622 1.00 69.75 87 ARG A CA 1
ATOM 667 C C . ARG A 1 87 ? -17.928 13.550 -19.562 1.00 69.75 87 ARG A C 1
ATOM 669 O O . ARG A 1 87 ? -18.154 13.342 -18.376 1.00 69.75 87 ARG A O 1
ATOM 676 N N . LYS A 1 88 ? -17.132 14.544 -19.975 1.00 64.75 88 LYS A N 1
ATOM 677 C CA . LYS A 1 88 ? -16.492 15.500 -19.051 1.00 64.75 88 LYS A CA 1
ATOM 678 C C . LYS A 1 88 ? -17.526 16.321 -18.280 1.00 64.75 88 LYS A C 1
ATOM 680 O O . LYS A 1 88 ? -17.393 16.476 -17.071 1.00 64.75 88 LYS A O 1
ATOM 685 N N . ALA A 1 89 ? -18.568 16.806 -18.955 1.00 71.19 89 ALA A N 1
ATOM 686 C CA . ALA A 1 89 ? -19.645 17.569 -18.330 1.00 71.19 89 ALA A CA 1
ATOM 687 C C . ALA A 1 89 ? -20.438 16.731 -17.310 1.00 71.19 89 ALA A C 1
ATOM 689 O O . ALA A 1 89 ? -20.776 17.224 -16.236 1.00 71.19 89 ALA A O 1
ATOM 690 N N . GLU A 1 90 ? -20.698 15.455 -17.608 1.00 70.50 90 GLU A N 1
ATOM 691 C CA . GLU A 1 90 ? -21.358 14.535 -16.679 1.00 70.50 90 GLU A CA 1
ATOM 692 C C . GLU A 1 90 ? -20.504 14.283 -15.429 1.00 70.50 90 GLU A C 1
ATOM 694 O O . GLU A 1 90 ? -21.012 14.347 -14.307 1.00 70.50 90 GLU A O 1
ATOM 699 N N . GLU A 1 91 ? -19.205 14.043 -15.610 1.00 57.12 91 GLU A N 1
ATOM 700 C CA . GLU A 1 91 ? -18.256 13.873 -14.509 1.00 57.12 91 GLU A CA 1
ATOM 701 C C . GLU A 1 91 ? -18.125 15.162 -13.674 1.00 57.12 91 GLU A C 1
ATOM 703 O O . GLU A 1 91 ? -18.198 15.107 -12.449 1.00 57.12 91 GLU A O 1
ATOM 708 N N . LEU A 1 92 ? -18.065 16.343 -14.303 1.00 57.94 92 LEU A N 1
ATOM 709 C CA . LEU A 1 92 ? -18.111 17.642 -13.608 1.00 57.94 92 LEU A CA 1
ATOM 710 C C . LEU A 1 92 ? -19.395 17.816 -12.787 1.00 57.94 92 LEU A C 1
ATOM 712 O O . LEU A 1 92 ? -19.339 18.196 -11.620 1.00 57.94 92 LEU A O 1
ATOM 716 N N . ALA A 1 93 ? -20.555 17.478 -13.351 1.00 67.56 93 ALA A N 1
ATOM 717 C CA . ALA A 1 93 ? -21.825 17.547 -12.635 1.00 67.56 93 ALA A CA 1
ATOM 718 C C . ALA A 1 93 ? -21.910 16.528 -11.483 1.00 67.56 93 ALA A C 1
ATOM 720 O O . ALA A 1 93 ? -22.582 16.775 -10.479 1.00 67.56 93 ALA A O 1
ATOM 721 N N . LYS A 1 94 ? -21.264 15.359 -11.596 1.00 58.41 94 LYS A N 1
ATOM 722 C CA . LYS A 1 94 ? -21.129 14.405 -10.479 1.00 58.41 94 LYS A CA 1
ATOM 723 C C . LYS A 1 94 ? -20.269 14.989 -9.363 1.00 58.41 94 LYS A C 1
ATOM 725 O O . LYS A 1 94 ? -20.711 14.950 -8.219 1.00 58.41 94 LYS A O 1
ATOM 730 N N . VAL A 1 95 ? -19.108 15.559 -9.689 1.00 49.94 95 VAL A N 1
ATOM 731 C CA . VAL A 1 95 ? -18.222 16.192 -8.700 1.00 49.94 95 VAL A CA 1
ATOM 732 C C . VAL A 1 95 ? -18.925 17.362 -8.008 1.00 49.94 95 VAL A C 1
ATOM 734 O O . VAL A 1 95 ? -18.951 17.407 -6.783 1.00 49.94 95 VAL A O 1
ATOM 737 N N . GLN A 1 96 ? -19.603 18.237 -8.757 1.00 56.88 96 GLN A N 1
ATOM 738 C CA . GLN A 1 96 ? -20.335 19.365 -8.173 1.00 56.88 96 GLN A CA 1
ATOM 739 C C . GLN A 1 96 ? -21.438 18.907 -7.208 1.00 56.88 96 GLN A C 1
ATOM 741 O O . GLN A 1 96 ? -21.512 19.385 -6.082 1.00 56.88 96 GLN A O 1
ATOM 746 N N . ARG A 1 97 ? -22.244 17.904 -7.588 1.00 64.62 97 ARG A N 1
ATOM 747 C CA . ARG A 1 97 ? -23.272 17.340 -6.692 1.00 64.62 97 ARG A CA 1
ATOM 748 C C . ARG A 1 97 ? -22.686 16.738 -5.413 1.00 64.62 97 ARG A C 1
ATOM 750 O O . ARG A 1 97 ? -23.350 16.761 -4.380 1.00 64.62 97 ARG A O 1
ATOM 757 N N . ARG A 1 98 ? -21.473 16.176 -5.472 1.00 55.72 98 ARG A N 1
ATOM 758 C CA . ARG A 1 98 ? -20.768 15.638 -4.295 1.00 55.72 98 ARG A CA 1
ATOM 759 C C . ARG A 1 98 ? -20.323 16.757 -3.363 1.00 55.72 98 ARG A C 1
ATOM 761 O O . ARG A 1 98 ? -20.548 16.642 -2.164 1.00 55.72 98 ARG A O 1
ATOM 768 N N . ILE A 1 99 ? -19.798 17.850 -3.914 1.00 52.41 99 ILE A N 1
ATOM 769 C CA . ILE A 1 99 ? -19.462 19.062 -3.154 1.00 52.41 99 ILE A CA 1
ATOM 770 C C . ILE A 1 99 ? -20.713 19.636 -2.481 1.00 52.41 99 ILE A C 1
ATOM 772 O O . ILE A 1 99 ? -20.704 19.920 -1.287 1.00 52.41 99 ILE A O 1
ATOM 776 N N . ASP A 1 100 ? -21.826 19.733 -3.207 1.00 60.75 100 ASP A N 1
ATOM 777 C CA . ASP A 1 100 ? -23.079 20.253 -2.656 1.00 60.75 100 ASP A CA 1
ATOM 778 C C . ASP A 1 100 ? -23.624 19.351 -1.531 1.00 60.75 100 ASP A C 1
ATOM 780 O O . ASP A 1 100 ? -24.057 19.839 -0.484 1.00 60.75 100 ASP A O 1
ATOM 784 N N . LYS A 1 101 ? -23.550 18.022 -1.706 1.00 53.81 101 LYS A N 1
ATOM 785 C CA . LYS A 1 101 ? -23.884 17.031 -0.668 1.00 53.81 101 LYS A CA 1
ATOM 786 C C . LYS A 1 101 ? -22.975 17.182 0.556 1.00 53.81 101 LYS A C 1
ATOM 788 O O . LYS A 1 101 ? -23.477 17.170 1.678 1.00 53.81 101 LYS A O 1
ATOM 793 N N . PHE A 1 102 ? -21.668 17.340 0.353 1.00 46.38 102 PHE A N 1
ATOM 794 C CA . PHE A 1 102 ? -20.700 17.569 1.424 1.00 46.38 102 PHE A CA 1
ATOM 795 C C . PHE A 1 102 ? -21.053 18.835 2.216 1.00 46.38 102 PHE A C 1
ATOM 797 O O . PHE A 1 102 ? -21.177 18.782 3.436 1.00 46.38 102 PHE A O 1
ATOM 804 N N . ASN A 1 103 ? -21.342 19.944 1.535 1.00 52.56 103 ASN A N 1
ATOM 805 C CA . ASN A 1 103 ? -21.749 21.198 2.176 1.00 52.56 103 ASN A CA 1
ATOM 806 C C . ASN A 1 103 ? -23.056 21.069 2.968 1.00 52.56 103 ASN A C 1
ATOM 808 O O . ASN A 1 103 ? -23.194 21.667 4.036 1.00 52.56 103 ASN A O 1
ATOM 812 N N . ALA A 1 104 ? -24.002 20.260 2.483 1.00 60.31 104 ALA A N 1
ATOM 813 C CA . ALA A 1 104 ? -25.239 19.964 3.200 1.00 60.31 104 ALA A CA 1
ATOM 814 C C . ALA A 1 104 ? -25.002 19.130 4.474 1.00 60.31 104 ALA A C 1
ATOM 816 O O . ALA A 1 104 ? -25.644 19.370 5.497 1.00 60.31 104 ALA A O 1
ATOM 817 N N . LEU A 1 105 ? -24.075 18.167 4.429 1.00 44.81 105 LEU A N 1
ATOM 818 C CA . LEU A 1 105 ? -23.690 17.339 5.578 1.00 44.81 105 LEU A CA 1
ATOM 819 C C . LEU A 1 105 ? -22.769 18.084 6.563 1.00 44.81 105 LEU A C 1
ATOM 821 O O . LEU A 1 105 ? -22.737 17.753 7.751 1.00 44.81 105 LEU A O 1
ATOM 825 N N . HIS A 1 106 ? -22.067 19.120 6.097 1.00 46.72 106 HIS A N 1
ATOM 826 C CA . HIS A 1 106 ? -21.082 19.889 6.860 1.00 46.72 106 HIS A CA 1
ATOM 827 C C . HIS A 1 106 ? -21.359 21.408 6.806 1.00 46.72 106 HIS A C 1
ATOM 829 O O . HIS A 1 106 ? -20.526 22.183 6.335 1.00 46.72 106 HIS A O 1
ATOM 835 N N . PRO A 1 107 ? -22.491 21.884 7.366 1.00 47.44 107 PRO A N 1
ATOM 836 C CA . PRO A 1 107 ? -22.988 23.257 7.186 1.00 47.44 107 PRO A CA 1
ATOM 837 C C . PRO A 1 107 ? -22.096 24.369 7.770 1.00 47.44 107 PRO A C 1
ATOM 839 O O . PRO A 1 107 ? -22.326 25.545 7.502 1.00 47.44 107 PRO A O 1
ATOM 842 N N . LYS A 1 108 ? -21.076 24.029 8.571 1.00 40.47 108 LYS A N 1
ATOM 843 C CA . LYS A 1 108 ? -20.083 24.988 9.092 1.00 40.47 108 LYS A CA 1
ATOM 844 C C . LYS A 1 108 ? -18.983 25.342 8.082 1.00 40.47 108 LYS A C 1
ATOM 846 O O . LYS A 1 108 ? -18.253 26.295 8.324 1.00 40.47 108 LYS A O 1
ATOM 851 N N . ASN A 1 109 ? -18.883 24.608 6.974 1.00 47.97 109 ASN A N 1
ATOM 852 C CA . ASN A 1 109 ? -17.798 24.718 5.999 1.00 47.97 109 ASN A CA 1
ATOM 853 C C . ASN A 1 109 ? -18.245 25.421 4.704 1.00 47.97 109 ASN A C 1
ATOM 855 O O . ASN A 1 109 ? -17.668 25.167 3.655 1.00 47.97 109 ASN A O 1
ATOM 859 N N . MET A 1 110 ? -19.292 26.261 4.759 1.00 45.25 110 MET A N 1
ATOM 860 C CA . MET A 1 110 ? -19.875 26.904 3.572 1.00 45.25 110 MET A CA 1
ATOM 861 C C . MET A 1 110 ? -18.806 27.492 2.641 1.00 45.25 110 MET A C 1
ATOM 863 O O . MET A 1 110 ? -18.044 28.380 3.024 1.00 45.25 110 MET A O 1
ATOM 867 N N . ILE A 1 111 ? -18.800 27.002 1.405 1.00 50.50 111 ILE A N 1
ATOM 868 C CA . ILE A 1 111 ? -17.869 27.400 0.354 1.00 50.50 111 ILE A CA 1
ATOM 869 C C . ILE A 1 111 ? -18.316 28.740 -0.231 1.00 50.50 111 ILE A C 1
ATOM 871 O O . ILE A 1 111 ? -19.422 28.836 -0.761 1.00 50.50 111 ILE A O 1
ATOM 875 N N . GLY A 1 112 ? -17.470 29.768 -0.143 1.00 49.19 112 GLY A N 1
ATOM 876 C CA . GLY A 1 112 ? -17.707 31.083 -0.745 1.00 49.19 112 GLY A CA 1
ATOM 877 C C . GLY A 1 112 ? -16.450 31.626 -1.427 1.00 49.19 112 GLY A C 1
ATOM 878 O O . GLY A 1 112 ? -15.343 31.433 -0.930 1.00 49.19 112 GLY A O 1
ATOM 879 N N . SER A 1 113 ? -16.633 32.316 -2.555 1.00 46.28 113 SER A N 1
ATOM 880 C CA . SER A 1 113 ? -15.582 32.851 -3.440 1.00 46.28 113 SER A CA 1
ATOM 881 C C . SER A 1 113 ? -14.732 33.981 -2.840 1.00 46.28 113 SER A C 1
ATOM 883 O O . SER A 1 113 ? -13.709 34.359 -3.403 1.00 46.28 113 SER A O 1
ATOM 885 N N . ASP A 1 114 ? -15.154 34.537 -1.710 1.00 46.56 114 ASP A N 1
ATOM 886 C CA . ASP A 1 114 ? -14.833 35.917 -1.338 1.00 46.56 114 ASP A CA 1
ATOM 887 C C . ASP A 1 114 ? -13.620 35.996 -0.392 1.00 46.56 114 ASP A C 1
ATOM 889 O O . ASP A 1 114 ? -12.946 37.018 -0.321 1.00 46.56 114 ASP A O 1
ATOM 893 N N . ASN A 1 115 ? -13.295 34.890 0.288 1.00 48.69 115 ASN A N 1
ATOM 894 C CA . ASN A 1 115 ? -12.126 34.761 1.174 1.00 48.69 115 ASN A CA 1
ATOM 895 C C . ASN A 1 115 ? -10.889 34.181 0.456 1.00 48.69 115 ASN A C 1
ATOM 897 O O . ASN A 1 115 ? -9.844 33.959 1.070 1.00 48.69 115 ASN A O 1
ATOM 901 N N . LEU A 1 116 ? -11.015 33.925 -0.847 1.00 42.97 116 LEU A N 1
ATOM 902 C CA . LEU A 1 116 ? -10.052 33.207 -1.674 1.00 42.97 116 LEU A CA 1
ATOM 903 C C . LEU A 1 116 ? -8.833 34.075 -2.035 1.00 42.97 116 LEU A C 1
ATOM 905 O O . LEU A 1 116 ? -7.699 33.610 -1.979 1.00 42.97 116 LEU A O 1
ATOM 909 N N . GLU A 1 117 ? -9.027 35.362 -2.340 1.00 42.34 117 GLU A N 1
ATOM 910 C CA . GLU A 1 117 ? -7.926 36.239 -2.774 1.00 42.34 117 GLU A CA 1
ATOM 911 C C . GLU A 1 117 ? -6.938 36.615 -1.655 1.00 42.34 117 GLU A C 1
ATOM 913 O O . GLU A 1 117 ? -5.754 36.807 -1.939 1.00 42.34 117 GLU A O 1
ATOM 918 N N . GLU A 1 118 ? -7.374 36.712 -0.393 1.00 44.41 118 GLU A N 1
ATOM 919 C CA . GLU A 1 118 ? -6.475 37.006 0.738 1.00 44.41 118 GLU A CA 1
ATOM 920 C C . GLU A 1 118 ? -5.711 35.762 1.220 1.00 44.41 118 GLU A C 1
ATOM 922 O O . GLU A 1 118 ? -4.531 35.869 1.558 1.00 44.41 118 GLU A O 1
ATOM 927 N N . ALA A 1 119 ? -6.323 34.572 1.159 1.00 41.66 119 ALA A N 1
ATOM 928 C CA . ALA A 1 119 ? -5.647 33.306 1.450 1.00 41.66 119 ALA A CA 1
ATOM 929 C C . ALA A 1 119 ? -4.611 32.952 0.366 1.00 41.66 119 ALA A C 1
ATOM 931 O O . ALA A 1 119 ? -3.479 32.599 0.692 1.00 41.66 119 ALA A O 1
ATOM 932 N N . ILE A 1 120 ? -4.940 33.155 -0.917 1.00 42.47 120 ILE A N 1
ATOM 933 C CA . ILE A 1 120 ? -4.010 32.959 -2.044 1.00 42.47 120 ILE A CA 1
ATOM 934 C C . ILE A 1 120 ? -2.805 33.908 -1.953 1.00 42.47 120 ILE A C 1
ATOM 936 O O . ILE A 1 120 ? -1.682 33.504 -2.253 1.00 42.47 120 ILE A O 1
ATOM 940 N N . LYS A 1 121 ? -2.998 35.153 -1.491 1.00 41.09 121 LYS A N 1
ATOM 941 C CA . LYS A 1 121 ? -1.898 36.116 -1.287 1.00 41.09 121 LYS A CA 1
ATOM 942 C C . LYS A 1 121 ? -1.003 35.782 -0.089 1.00 41.09 121 LYS A C 1
ATOM 944 O O . LYS A 1 121 ? 0.160 36.176 -0.094 1.00 41.09 121 LYS A O 1
ATOM 949 N N . ALA A 1 122 ? -1.504 35.051 0.909 1.00 40.44 122 ALA A N 1
ATOM 950 C CA . ALA A 1 122 ? -0.702 34.544 2.028 1.00 40.44 122 ALA A CA 1
ATOM 951 C C . ALA A 1 122 ? 0.072 33.251 1.683 1.00 40.44 122 ALA A C 1
ATOM 953 O O . ALA A 1 122 ? 1.021 32.896 2.383 1.00 40.44 122 ALA A O 1
ATOM 954 N N . PHE A 1 123 ? -0.295 32.569 0.591 1.00 36.28 123 PHE A N 1
ATOM 955 C CA . PHE A 1 123 ? 0.252 31.284 0.145 1.00 36.28 123 PHE A CA 1
ATOM 956 C C . PHE A 1 123 ? 1.175 31.415 -1.075 1.00 36.28 123 PHE A C 1
ATOM 958 O O . PHE A 1 123 ? 1.059 30.694 -2.066 1.00 36.28 123 PHE A O 1
ATOM 965 N N . ASP A 1 124 ? 2.192 32.267 -0.977 1.00 38.81 124 ASP A N 1
ATOM 966 C CA . ASP A 1 124 ? 3.310 32.311 -1.932 1.00 38.81 124 ASP A CA 1
ATOM 967 C C . ASP A 1 124 ? 4.253 31.073 -1.802 1.00 38.81 124 ASP A C 1
ATOM 969 O O . ASP A 1 124 ? 5.476 31.171 -1.844 1.00 38.81 124 ASP A O 1
ATOM 973 N N . MET A 1 125 ? 3.672 29.872 -1.626 1.00 40.31 125 MET A N 1
ATOM 974 C CA . MET A 1 125 ? 4.294 28.532 -1.714 1.00 40.31 125 MET A CA 1
ATOM 975 C C . MET A 1 125 ? 3.954 27.825 -3.051 1.00 40.31 125 MET A C 1
ATOM 977 O O . MET A 1 125 ? 4.117 26.612 -3.211 1.00 40.31 125 MET A O 1
ATOM 981 N N . ASN A 1 126 ? 3.467 28.595 -4.028 1.00 43.56 126 ASN A N 1
ATOM 982 C CA . ASN A 1 126 ? 2.688 28.205 -5.214 1.00 43.56 126 ASN A CA 1
ATOM 983 C C . ASN A 1 126 ? 3.377 27.346 -6.300 1.00 43.56 126 ASN A C 1
ATOM 985 O O . ASN A 1 126 ? 2.926 27.309 -7.441 1.00 43.56 126 ASN A O 1
ATOM 989 N N . LYS A 1 127 ? 4.452 26.608 -6.005 1.00 48.75 127 LYS A N 1
ATOM 990 C CA . LYS A 1 127 ? 5.017 25.644 -6.975 1.00 48.75 127 LYS A CA 1
ATOM 991 C C . LYS A 1 127 ? 4.789 24.192 -6.606 1.00 48.75 127 LYS A C 1
ATOM 993 O O . LYS A 1 127 ? 4.660 23.373 -7.509 1.00 48.75 127 LYS A O 1
ATOM 998 N N . GLU A 1 128 ? 4.733 23.863 -5.323 1.00 49.53 128 GLU A N 1
ATOM 999 C CA . GLU A 1 128 ? 4.615 22.468 -4.886 1.00 49.53 128 GLU A CA 1
ATOM 1000 C C . GLU A 1 128 ? 3.158 22.013 -4.828 1.00 49.53 128 GLU A C 1
ATOM 1002 O O . GLU A 1 128 ? 2.843 20.921 -5.291 1.00 49.53 128 GLU A O 1
ATOM 1007 N N . TYR A 1 129 ? 2.258 22.887 -4.372 1.00 49.84 129 TYR A N 1
ATOM 1008 C CA . TYR A 1 129 ? 0.825 22.606 -4.298 1.00 49.84 129 TYR A CA 1
ATOM 1009 C C . TYR A 1 129 ? 0.192 22.395 -5.679 1.00 49.84 129 TYR A C 1
ATOM 1011 O O . TYR A 1 129 ? -0.383 21.341 -5.937 1.00 49.84 129 TYR A O 1
ATOM 1019 N N . SER A 1 130 ? 0.383 23.331 -6.615 1.00 52.34 130 SER A N 1
ATOM 1020 C CA . SER A 1 130 ? -0.126 23.189 -7.985 1.00 52.34 130 SER A CA 1
ATOM 1021 C C . SER A 1 130 ? 0.507 22.004 -8.711 1.00 52.34 130 SER A C 1
ATOM 1023 O O . SER A 1 130 ? -0.199 21.259 -9.375 1.00 52.34 130 SER A O 1
ATOM 1025 N N . ARG A 1 131 ? 1.812 21.743 -8.523 1.00 53.28 131 ARG A N 1
ATOM 1026 C CA . ARG A 1 131 ? 2.448 20.528 -9.065 1.00 53.28 131 ARG A CA 1
ATOM 1027 C C . ARG A 1 131 ? 1.803 19.262 -8.541 1.00 53.28 131 ARG A C 1
ATOM 1029 O O . ARG A 1 131 ? 1.645 18.320 -9.302 1.00 53.28 131 ARG A O 1
ATOM 1036 N N . TRP A 1 132 ? 1.467 19.226 -7.263 1.00 52.91 132 TRP A N 1
ATOM 1037 C CA . TRP A 1 132 ? 0.852 18.068 -6.648 1.00 52.91 132 TRP A CA 1
ATOM 1038 C C . TRP A 1 132 ? -0.597 17.873 -7.094 1.00 52.91 132 TRP A C 1
ATOM 1040 O O . TRP A 1 132 ? -0.960 16.756 -7.446 1.00 52.91 132 TRP A O 1
ATOM 1050 N N . VAL A 1 133 ? -1.390 18.945 -7.182 1.00 57.19 133 VAL A N 1
ATOM 1051 C CA . VAL A 1 133 ? -2.752 18.906 -7.734 1.00 57.19 133 VAL A CA 1
ATOM 1052 C C . VAL A 1 133 ? -2.713 18.426 -9.183 1.00 57.19 133 VAL A C 1
ATOM 1054 O O . VAL A 1 133 ? -3.422 17.481 -9.531 1.00 57.19 133 VAL A O 1
ATOM 1057 N N . SER A 1 134 ? -1.825 18.985 -10.008 1.00 57.72 134 SER A N 1
ATOM 1058 C CA . SER A 1 134 ? -1.616 18.539 -11.388 1.00 57.72 134 SER A CA 1
ATOM 1059 C C . SER A 1 134 ? -1.085 17.103 -11.460 1.00 57.72 134 SER A C 1
ATOM 1061 O O . SER A 1 134 ? -1.485 16.350 -12.340 1.00 57.72 134 SER A O 1
ATOM 1063 N N . MET A 1 135 ? -0.218 16.680 -10.533 1.00 53.66 135 MET A N 1
ATOM 1064 C CA . MET A 1 135 ? 0.333 15.321 -10.472 1.00 53.66 135 MET A CA 1
ATOM 1065 C C . MET A 1 135 ? -0.730 14.300 -10.074 1.00 53.66 135 MET A C 1
ATOM 1067 O O . MET A 1 135 ? -0.796 13.241 -10.686 1.00 53.66 135 MET A O 1
ATOM 1071 N N . ILE A 1 136 ? -1.567 14.591 -9.078 1.00 55.47 136 ILE A N 1
ATOM 1072 C CA . ILE A 1 136 ? -2.702 13.744 -8.703 1.00 55.47 136 ILE A CA 1
ATOM 1073 C C . ILE A 1 136 ? -3.688 13.693 -9.857 1.00 55.47 136 ILE A C 1
ATOM 1075 O O . ILE A 1 136 ? -4.060 12.607 -10.284 1.00 55.47 136 ILE A O 1
ATOM 1079 N N . THR A 1 137 ? -4.039 14.844 -10.424 1.00 56.22 137 THR A N 1
ATOM 1080 C CA . THR A 1 137 ? -4.938 14.930 -11.578 1.00 56.22 137 THR A CA 1
ATOM 1081 C C . THR A 1 137 ? -4.409 14.075 -12.735 1.00 56.22 137 THR A C 1
ATOM 1083 O O . THR A 1 137 ? -5.123 13.216 -13.246 1.00 56.22 137 THR A O 1
ATOM 1086 N N . ALA A 1 138 ? -3.120 14.185 -13.065 1.00 57.19 138 ALA A N 1
ATOM 1087 C CA . ALA A 1 138 ? -2.476 13.380 -14.099 1.00 57.19 138 ALA A CA 1
ATOM 1088 C C . ALA A 1 138 ? -2.405 11.879 -13.750 1.00 57.19 138 ALA A C 1
ATOM 1090 O O . ALA A 1 138 ? -2.779 11.040 -14.571 1.00 57.19 138 ALA A O 1
ATOM 1091 N N . ASN A 1 139 ? -1.969 11.521 -12.538 1.00 51.44 139 ASN A N 1
ATOM 1092 C CA . ASN A 1 139 ? -1.813 10.128 -12.098 1.00 51.44 139 ASN A CA 1
ATOM 1093 C C . ASN A 1 139 ? -3.157 9.405 -11.978 1.00 51.44 139 ASN A C 1
ATOM 1095 O O . ASN A 1 139 ? -3.265 8.226 -12.310 1.00 51.44 139 ASN A O 1
ATOM 1099 N N . MET A 1 140 ? -4.196 10.118 -11.551 1.00 54.12 140 MET A N 1
ATOM 1100 C CA . MET A 1 140 ? -5.564 9.612 -11.471 1.00 54.12 140 MET A CA 1
ATOM 1101 C C . MET A 1 140 ? -6.302 9.692 -12.813 1.00 54.12 140 MET A C 1
ATOM 1103 O O . MET A 1 140 ? -7.461 9.291 -12.897 1.00 54.12 140 MET A O 1
ATOM 1107 N N . ARG A 1 141 ? -5.637 10.176 -13.876 1.00 52.75 141 ARG A N 1
ATOM 1108 C CA . ARG A 1 141 ? -6.213 10.409 -15.213 1.00 52.75 141 ARG A CA 1
ATOM 1109 C C . ARG A 1 141 ? -7.461 11.294 -15.183 1.00 52.75 141 ARG A C 1
ATOM 1111 O O . ARG A 1 141 ? -8.348 11.164 -16.030 1.00 52.75 141 ARG A O 1
ATOM 1118 N N . LEU A 1 142 ? -7.525 12.188 -14.207 1.00 53.41 142 LEU A N 1
ATOM 1119 C CA . LEU A 1 142 ? -8.520 13.240 -14.144 1.00 53.41 142 LEU A CA 1
ATOM 1120 C C . LEU A 1 142 ? -8.163 14.292 -15.204 1.00 53.41 142 LEU A C 1
ATOM 1122 O O . LEU A 1 142 ? -6.997 14.549 -15.502 1.00 53.41 142 LEU A O 1
ATOM 1126 N N . HIS A 1 143 ? -9.180 14.864 -15.837 1.00 60.31 143 HIS A N 1
ATOM 1127 C CA . HIS A 1 143 ? -8.997 15.953 -16.793 1.00 60.31 143 HIS A CA 1
ATOM 1128 C C . HIS A 1 143 ? -8.387 17.202 -16.105 1.00 60.31 143 HIS A C 1
ATOM 1130 O O . HIS A 1 143 ? -8.763 17.488 -14.971 1.00 60.31 143 HIS A O 1
ATOM 1136 N N . PRO A 1 144 ? -7.513 17.986 -16.765 1.00 58.09 144 PRO A N 1
ATOM 1137 C CA . PRO A 1 144 ? -6.933 19.209 -16.187 1.00 58.09 144 PRO A CA 1
ATOM 1138 C C . PRO A 1 144 ? -7.961 20.216 -15.638 1.00 58.09 144 PRO A C 1
ATOM 1140 O O . PRO A 1 144 ? -7.683 20.936 -14.688 1.00 58.09 144 PRO A O 1
ATOM 1143 N N . ASP A 1 145 ? -9.189 20.214 -16.161 1.00 64.00 145 ASP A N 1
ATOM 1144 C CA . ASP A 1 145 ? -10.276 21.072 -15.659 1.00 64.00 145 ASP A CA 1
ATOM 1145 C C . ASP A 1 145 ? -10.726 20.736 -14.220 1.00 64.00 145 ASP A C 1
ATOM 1147 O O . ASP A 1 145 ? -11.468 21.512 -13.621 1.00 64.00 145 ASP A O 1
ATOM 1151 N N . TYR A 1 146 ? -10.307 19.597 -13.649 1.00 58.62 146 TYR A N 1
ATOM 1152 C CA . TYR A 1 146 ? -10.583 19.255 -12.249 1.00 58.62 146 TYR A CA 1
ATOM 1153 C C . TYR A 1 146 ? -9.606 19.906 -11.264 1.00 58.62 146 TYR A C 1
ATOM 1155 O O . T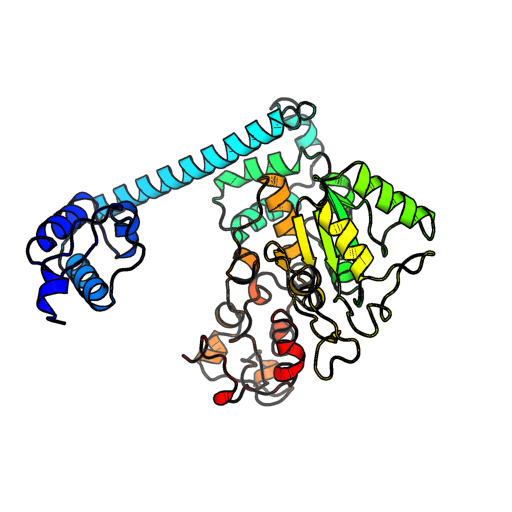YR A 1 146 ? -9.877 19.865 -10.067 1.00 58.62 146 TYR A O 1
ATOM 1163 N N . GLU A 1 147 ? -8.515 20.538 -11.715 1.00 60.09 147 GLU A N 1
ATOM 1164 C CA . GLU A 1 147 ? -7.531 21.176 -10.825 1.00 60.09 147 GLU A CA 1
ATOM 1165 C C . GLU A 1 147 ? -8.152 22.184 -9.832 1.00 60.09 147 GLU A C 1
ATOM 1167 O O . GLU A 1 147 ? -7.826 22.106 -8.647 1.00 60.09 147 GLU A O 1
ATOM 1172 N N . PRO A 1 148 ? -9.098 23.068 -10.220 1.00 57.09 148 PRO A N 1
ATOM 1173 C CA . PRO A 1 148 ? -9.742 23.981 -9.272 1.00 57.09 148 PRO A CA 1
ATOM 1174 C C . PRO A 1 148 ? -10.600 23.264 -8.221 1.00 57.09 148 PRO A C 1
ATOM 1176 O O . PRO A 1 148 ? -10.656 23.703 -7.075 1.00 57.09 148 PRO A O 1
ATOM 1179 N N . LEU A 1 149 ? -11.244 22.151 -8.592 1.00 56.78 149 LEU A N 1
ATOM 1180 C CA . LEU A 1 149 ? -12.065 21.329 -7.692 1.00 56.78 149 LEU A CA 1
ATOM 1181 C C . LEU A 1 149 ? -11.189 20.538 -6.716 1.00 56.78 149 LEU A C 1
ATOM 1183 O O . LEU A 1 149 ? -11.516 20.439 -5.536 1.00 56.78 149 LEU A O 1
ATOM 1187 N N . VAL A 1 150 ? -10.051 20.033 -7.199 1.00 57.03 150 VAL A N 1
ATOM 1188 C CA . VAL A 1 150 ? -9.003 19.431 -6.368 1.00 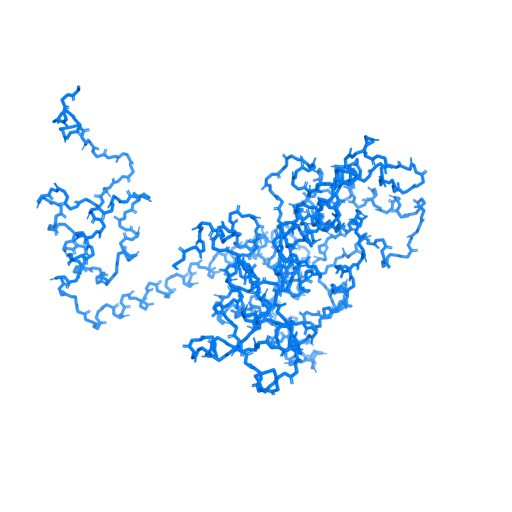57.03 150 VAL A CA 1
ATOM 1189 C C . VAL A 1 150 ? -8.468 20.456 -5.372 1.00 57.03 150 VAL A C 1
ATOM 1191 O O . VAL A 1 150 ? -8.380 20.154 -4.188 1.00 57.03 150 VAL A O 1
ATOM 1194 N N . SER A 1 151 ? -8.195 21.682 -5.823 1.00 55.50 151 SER A N 1
ATOM 1195 C CA . SER A 1 151 ? -7.729 22.772 -4.960 1.00 55.50 151 SER A CA 1
ATOM 1196 C C . SER A 1 151 ? -8.747 23.119 -3.868 1.00 55.50 151 SER A C 1
ATOM 1198 O O . SER A 1 151 ? -8.417 23.143 -2.687 1.00 55.50 151 SER A O 1
ATOM 1200 N N . HIS A 1 152 ? -10.015 23.318 -4.244 1.00 51.12 152 HIS A N 1
ATOM 1201 C CA . HIS A 1 152 ? -11.080 23.668 -3.298 1.00 51.12 152 HIS A CA 1
ATOM 1202 C C . HIS A 1 152 ? -11.368 22.560 -2.280 1.00 51.12 152 HIS A C 1
ATOM 1204 O O . HIS A 1 152 ? -11.539 22.846 -1.096 1.00 51.12 152 HIS A O 1
ATOM 1210 N N . GLY A 1 153 ? -11.402 21.296 -2.721 1.00 51.97 153 GLY A N 1
ATOM 1211 C CA . GLY A 1 153 ? -11.612 20.158 -1.827 1.00 51.97 153 GLY A CA 1
ATOM 1212 C C . GLY A 1 153 ? -10.512 20.035 -0.774 1.00 51.97 153 GLY A C 1
ATOM 1213 O O . GLY A 1 153 ? -10.789 19.655 0.355 1.00 51.97 153 GLY A O 1
ATOM 1214 N N . VAL A 1 154 ? -9.281 20.410 -1.120 1.00 50.69 154 VAL A N 1
ATOM 1215 C CA . VAL A 1 154 ? -8.107 20.335 -0.242 1.00 50.69 154 VAL A CA 1
ATOM 1216 C C . VAL A 1 154 ? -8.042 21.514 0.745 1.00 50.69 154 VAL A C 1
ATOM 1218 O O . VAL A 1 154 ? -7.542 21.354 1.857 1.00 50.69 154 VAL A O 1
ATOM 1221 N N . GLU A 1 155 ? -8.609 22.672 0.397 1.00 49.78 155 GLU A N 1
ATOM 1222 C CA . GLU A 1 155 ? -8.596 23.892 1.222 1.00 49.78 155 GLU A CA 1
ATOM 1223 C C . GLU A 1 155 ? -9.679 23.946 2.324 1.00 49.78 155 GLU A C 1
ATOM 1225 O O . GLU A 1 155 ? -9.554 24.749 3.250 1.00 49.78 155 GLU A O 1
ATOM 1230 N N . GLN A 1 156 ? -10.729 23.109 2.282 1.00 48.94 156 GLN A N 1
ATOM 1231 C CA . GLN A 1 156 ? -11.928 23.271 3.137 1.00 48.94 156 GLN A CA 1
ATOM 1232 C C . GLN A 1 156 ? -12.281 22.113 4.083 1.00 48.94 156 GLN A C 1
ATOM 1234 O O . GLN A 1 156 ? -13.432 21.949 4.509 1.00 48.94 156 GLN A O 1
ATOM 1239 N N . LEU A 1 157 ? -11.301 21.314 4.487 1.00 49.31 157 LEU A N 1
ATOM 1240 C CA . LEU A 1 157 ? -11.591 20.101 5.245 1.00 49.31 157 LEU A CA 1
ATOM 1241 C C . LEU A 1 157 ? -11.624 20.320 6.754 1.00 49.31 157 LEU A C 1
ATOM 1243 O O . LEU A 1 157 ? -10.646 20.724 7.380 1.00 49.31 157 LEU A O 1
ATOM 1247 N N . ASN A 1 158 ? -12.739 19.902 7.362 1.00 51.41 158 ASN A N 1
ATOM 1248 C CA . ASN A 1 158 ? -12.629 19.292 8.680 1.00 51.41 158 ASN A CA 1
ATOM 1249 C C . ASN A 1 158 ? -11.791 18.026 8.506 1.00 51.41 158 ASN A C 1
ATOM 1251 O O . ASN A 1 158 ? -12.086 17.191 7.653 1.00 51.41 158 ASN A O 1
ATOM 1255 N N . LYS A 1 159 ? -10.734 17.919 9.300 1.00 66.56 159 LYS A N 1
ATOM 1256 C CA . LYS A 1 159 ? -9.784 16.817 9.256 1.00 66.56 159 LYS A CA 1
ATOM 1257 C C . LYS A 1 159 ? -10.500 15.474 9.421 1.00 66.56 159 LYS A C 1
ATOM 1259 O O . LYS A 1 159 ? -11.209 15.285 10.409 1.00 66.56 159 LYS A O 1
ATOM 1264 N N . ILE A 1 160 ? -10.312 14.549 8.478 1.00 75.88 160 ILE A N 1
ATOM 1265 C CA . ILE A 1 160 ? -10.843 13.186 8.618 1.00 75.88 160 ILE A CA 1
ATOM 1266 C C . ILE A 1 160 ? -10.115 12.496 9.778 1.00 75.88 160 ILE A C 1
ATOM 1268 O O . ILE A 1 160 ? -8.882 12.456 9.737 1.00 75.88 160 ILE A O 1
ATOM 1272 N N . PRO A 1 161 ? -10.831 11.948 10.778 1.00 89.00 161 PRO A N 1
ATOM 1273 C CA . PRO A 1 161 ? -10.220 11.160 11.840 1.00 89.00 161 PRO A CA 1
ATOM 1274 C C . PRO A 1 161 ? -9.598 9.882 11.276 1.00 89.00 161 PRO A C 1
ATOM 1276 O O . PRO A 1 161 ? -10.260 9.114 10.573 1.00 89.00 161 PRO A O 1
ATOM 1279 N N . ILE A 1 162 ? -8.328 9.649 11.584 1.00 94.00 162 ILE A N 1
ATOM 1280 C CA . ILE A 1 162 ? -7.568 8.469 11.182 1.00 94.00 162 ILE A CA 1
ATOM 1281 C C . ILE A 1 162 ? -7.125 7.723 12.436 1.00 94.00 162 ILE A C 1
ATOM 1283 O O . ILE A 1 162 ? -6.476 8.292 13.318 1.00 94.00 162 ILE A O 1
ATOM 1287 N N . ILE A 1 163 ? -7.434 6.429 12.469 1.00 97.94 163 ILE A N 1
ATOM 1288 C CA . ILE A 1 163 ? -6.837 5.474 13.401 1.00 97.94 163 ILE A CA 1
ATOM 1289 C C . ILE A 1 163 ? -5.850 4.625 12.604 1.00 97.94 163 ILE A C 1
ATOM 1291 O O . ILE A 1 163 ? -6.257 3.929 11.676 1.00 97.94 163 ILE A O 1
ATOM 1295 N N . TRP A 1 164 ? -4.570 4.671 12.964 1.00 98.19 164 TRP A N 1
ATOM 1296 C CA . TRP A 1 164 ? -3.522 3.811 12.422 1.00 98.19 164 TRP A CA 1
ATOM 1297 C C . TRP A 1 164 ? -3.131 2.766 13.467 1.00 98.19 164 TRP A C 1
ATOM 1299 O O . TRP A 1 164 ? -2.561 3.108 14.505 1.00 98.19 164 TRP A O 1
ATOM 1309 N N . LEU A 1 165 ? -3.458 1.501 13.207 1.00 98.12 165 LEU A N 1
ATOM 1310 C CA . LEU A 1 165 ? -3.069 0.377 14.059 1.00 98.12 165 LEU A CA 1
ATOM 1311 C C . LEU A 1 165 ? -1.804 -0.283 13.516 1.00 98.12 165 LEU A C 1
ATOM 1313 O O . LEU A 1 165 ? -1.771 -0.668 12.347 1.00 98.12 165 LEU A O 1
ATOM 1317 N N . GLU A 1 166 ? -0.808 -0.459 14.379 1.00 97.50 166 GLU A N 1
ATOM 1318 C CA . GLU A 1 166 ? 0.375 -1.281 14.119 1.00 97.50 166 GLU A CA 1
ATOM 1319 C C . GLU A 1 166 ? 0.147 -2.660 14.761 1.00 97.50 166 GLU A C 1
ATOM 1321 O O . GLU A 1 166 ? -0.036 -2.786 15.970 1.00 97.50 166 GLU A O 1
ATOM 1326 N N . LEU A 1 167 ? 0.040 -3.705 13.935 1.00 97.75 167 LEU A N 1
ATOM 1327 C CA . LEU A 1 167 ? -0.160 -5.084 14.388 1.00 97.75 167 LEU A CA 1
ATOM 1328 C C . LEU A 1 167 ? 1.148 -5.882 14.279 1.00 97.75 167 LEU A C 1
ATOM 1330 O O . LEU A 1 167 ? 2.156 -5.488 14.848 1.00 97.75 167 LEU A O 1
ATOM 1334 N N . ALA A 1 168 ? 1.180 -7.037 13.603 1.00 97.44 168 ALA A N 1
ATOM 1335 C CA . ALA A 1 168 ? 2.443 -7.747 13.384 1.00 97.44 168 ALA A CA 1
ATOM 1336 C C . ALA A 1 168 ? 3.207 -7.096 12.224 1.00 97.44 168 ALA A C 1
ATOM 1338 O O . ALA A 1 168 ? 3.156 -7.570 11.081 1.00 97.44 168 ALA A O 1
ATOM 1339 N N . ASP A 1 169 ? 3.859 -5.978 12.518 1.00 96.75 169 ASP A N 1
ATOM 1340 C CA . ASP A 1 169 ? 4.514 -5.106 11.557 1.00 96.75 169 ASP A CA 1
ATOM 1341 C C . ASP A 1 169 ? 6.027 -4.947 11.816 1.00 96.75 169 ASP A C 1
ATOM 1343 O O . ASP A 1 169 ? 6.646 -5.690 12.581 1.00 96.75 169 ASP A O 1
ATOM 1347 N N . CYS A 1 170 ? 6.651 -4.028 11.077 1.00 97.69 170 CYS A N 1
ATOM 1348 C CA . CYS A 1 170 ? 8.050 -3.631 11.251 1.00 97.69 170 CYS A CA 1
ATOM 1349 C C . CYS A 1 170 ? 8.226 -2.102 11.276 1.00 97.69 170 CYS A C 1
ATOM 1351 O O . CYS A 1 170 ? 9.341 -1.615 11.076 1.00 97.69 170 CYS A O 1
ATOM 1353 N N . SER A 1 171 ? 7.117 -1.369 11.405 1.00 97.56 171 SER A N 1
ATOM 1354 C CA . SER A 1 171 ? 6.960 0.084 11.277 1.00 97.56 171 SER A CA 1
ATOM 1355 C C . SER A 1 171 ? 7.454 0.665 9.948 1.00 97.56 171 SER A C 1
ATOM 1357 O O . SER A 1 171 ? 7.627 1.874 9.799 1.00 97.56 171 SER A O 1
ATOM 1359 N N . GLY A 1 172 ? 7.714 -0.188 8.953 1.00 97.31 172 GLY A N 1
ATOM 1360 C CA . GLY A 1 172 ? 8.265 0.209 7.664 1.00 97.31 172 GLY A CA 1
ATOM 1361 C C . GLY A 1 172 ? 7.298 1.044 6.827 1.00 97.31 172 GLY A C 1
ATOM 1362 O O . GLY A 1 172 ? 7.754 1.886 6.049 1.00 97.31 172 GLY A O 1
ATOM 1363 N N . ASN A 1 173 ? 5.982 0.835 6.959 1.00 97.56 173 ASN A N 1
ATOM 1364 C CA . ASN A 1 173 ? 5.003 1.656 6.250 1.00 97.56 173 ASN A CA 1
ATOM 1365 C C . ASN A 1 173 ? 4.780 2.983 6.967 1.00 97.56 173 ASN A C 1
ATOM 1367 O O . ASN A 1 173 ? 4.769 3.992 6.269 1.00 97.56 173 ASN A O 1
ATOM 1371 N N . SER A 1 174 ? 4.738 3.019 8.302 1.00 97.06 174 SER A N 1
ATOM 1372 C CA . SER A 1 174 ? 4.823 4.258 9.090 1.00 97.06 174 SER A CA 1
ATOM 1373 C C . SER A 1 174 ? 6.051 5.092 8.690 1.00 97.06 174 SER A C 1
ATOM 1375 O O . SER A 1 174 ? 5.933 6.254 8.299 1.00 97.06 174 SER A O 1
ATOM 1377 N N . GLU A 1 175 ? 7.235 4.474 8.643 1.00 96.69 175 GLU A N 1
ATOM 1378 C CA . GLU A 1 175 ? 8.489 5.089 8.180 1.00 96.69 175 GLU A CA 1
ATOM 1379 C C . GLU A 1 175 ? 8.457 5.535 6.709 1.00 96.69 175 GLU A C 1
ATOM 1381 O O . GLU A 1 175 ? 9.154 6.476 6.314 1.00 96.69 175 GLU A O 1
ATOM 1386 N N . GLY A 1 176 ? 7.691 4.849 5.863 1.00 93.62 176 GLY A N 1
ATOM 1387 C CA . GLY A 1 176 ? 7.463 5.241 4.474 1.00 93.62 176 GLY A CA 1
ATOM 1388 C C . GLY A 1 176 ? 6.512 6.432 4.369 1.00 93.62 176 GLY A C 1
ATOM 1389 O O . GLY A 1 176 ? 6.768 7.362 3.607 1.00 93.62 176 GLY A O 1
ATOM 1390 N N . PHE A 1 177 ? 5.446 6.425 5.166 1.00 93.19 177 PHE A N 1
ATOM 1391 C CA . PHE A 1 177 ? 4.406 7.443 5.220 1.00 93.19 177 PHE A CA 1
ATOM 1392 C C . PHE A 1 177 ? 4.952 8.793 5.691 1.00 93.19 177 PHE A C 1
ATOM 1394 O O . PHE A 1 177 ? 4.713 9.804 5.029 1.00 93.19 177 PHE A O 1
ATOM 1401 N N . ILE A 1 178 ? 5.781 8.817 6.743 1.00 91.62 178 ILE A N 1
ATOM 1402 C CA . ILE A 1 178 ? 6.415 10.061 7.217 1.00 91.62 178 ILE A CA 1
ATOM 1403 C C . ILE A 1 178 ? 7.385 10.677 6.195 1.00 91.62 178 ILE A C 1
ATOM 1405 O O . ILE A 1 178 ? 7.701 11.860 6.283 1.00 91.62 178 ILE A O 1
ATOM 1409 N N . LYS A 1 179 ? 7.833 9.898 5.198 1.00 88.12 179 LYS A N 1
ATOM 1410 C CA . LYS A 1 179 ? 8.660 10.364 4.070 1.00 88.12 179 LYS A CA 1
ATOM 1411 C C . LYS A 1 179 ? 7.830 10.899 2.898 1.00 88.12 179 LYS A C 1
ATOM 1413 O O . LYS A 1 179 ? 8.392 11.171 1.835 1.00 88.12 179 LYS A O 1
ATOM 1418 N N . SER A 1 180 ? 6.511 11.041 3.049 1.00 83.38 180 SER A N 1
ATOM 1419 C CA . SER A 1 180 ? 5.694 11.761 2.073 1.00 83.38 180 SER A CA 1
ATOM 1420 C C . SER A 1 180 ? 6.209 13.193 1.926 1.00 83.38 180 SER A C 1
ATOM 1422 O O . SER A 1 180 ? 6.424 13.879 2.922 1.00 83.38 180 SER A O 1
ATOM 1424 N N . ALA A 1 181 ? 6.411 13.635 0.685 1.00 73.94 181 ALA A N 1
ATOM 1425 C CA . ALA A 1 181 ? 6.920 14.972 0.369 1.00 73.94 181 ALA A CA 1
ATOM 1426 C C . ALA A 1 181 ? 5.861 15.881 -0.262 1.00 73.94 181 ALA A C 1
ATOM 1428 O O . ALA A 1 181 ? 5.907 17.100 -0.112 1.00 73.94 181 ALA A O 1
ATOM 1429 N N . HIS A 1 182 ? 4.882 15.292 -0.949 1.00 69.81 182 HIS A N 1
ATOM 1430 C CA . HIS A 1 182 ? 3.817 16.021 -1.623 1.00 69.81 182 HIS A CA 1
ATOM 1431 C C . HIS A 1 182 ? 2.486 15.315 -1.334 1.00 69.81 182 HIS A C 1
ATOM 1433 O O . HIS A 1 182 ? 2.187 14.305 -1.979 1.00 69.81 182 HIS A O 1
ATOM 1439 N N . PRO A 1 183 ? 1.712 15.790 -0.341 1.00 69.94 183 PRO A N 1
ATOM 1440 C CA . PRO A 1 183 ? 2.088 16.791 0.657 1.00 69.94 183 PRO A CA 1
ATOM 1441 C C . PRO A 1 183 ? 3.101 16.211 1.656 1.00 69.94 183 PRO A C 1
ATOM 1443 O O . PRO A 1 183 ? 3.227 14.987 1.786 1.00 69.94 183 PRO A O 1
ATOM 1446 N N . LYS A 1 184 ? 3.821 17.080 2.371 1.00 76.62 184 LYS A N 1
ATOM 1447 C CA . LYS A 1 184 ? 4.654 16.644 3.495 1.00 76.62 184 LYS A CA 1
ATOM 1448 C C . LYS A 1 184 ? 3.783 16.083 4.616 1.00 76.62 184 LYS A C 1
ATOM 1450 O O . LYS A 1 184 ? 2.610 16.439 4.723 1.00 76.62 184 LYS A O 1
ATOM 1455 N N . VAL A 1 185 ? 4.332 15.193 5.441 1.00 81.62 185 VAL A N 1
ATOM 1456 C CA . VAL A 1 185 ? 3.551 14.548 6.510 1.00 81.62 185 VAL A CA 1
ATOM 1457 C C . VAL A 1 185 ? 3.023 15.549 7.547 1.00 81.62 185 VAL A C 1
ATOM 1459 O O . VAL A 1 185 ? 1.903 15.398 8.028 1.00 81.62 185 VAL A O 1
ATOM 1462 N N . ASP A 1 186 ? 3.777 16.606 7.851 1.00 77.19 186 ASP A N 1
ATOM 1463 C CA . ASP A 1 186 ? 3.345 17.689 8.733 1.00 77.19 186 ASP A CA 1
ATOM 1464 C C . ASP A 1 186 ? 2.193 18.480 8.114 1.00 77.19 186 ASP A C 1
ATOM 1466 O O . ASP A 1 186 ? 1.178 18.679 8.773 1.00 77.19 186 ASP A O 1
ATOM 1470 N N . ASP A 1 187 ? 2.282 18.844 6.834 1.00 73.56 187 ASP A N 1
ATOM 1471 C CA . ASP A 1 187 ? 1.159 19.455 6.118 1.00 73.56 187 ASP A CA 1
ATOM 1472 C C . ASP A 1 187 ? -0.067 18.534 6.103 1.00 73.56 187 ASP A C 1
ATOM 1474 O O . ASP A 1 187 ? -1.184 18.987 6.343 1.00 73.56 187 ASP A O 1
ATOM 1478 N N . LEU A 1 188 ? 0.132 17.232 5.884 1.00 75.94 188 LEU A N 1
ATOM 1479 C CA . LEU A 1 188 ? -0.940 16.244 5.878 1.00 75.94 188 LEU A CA 1
ATOM 1480 C C . LEU A 1 188 ? -1.676 16.202 7.222 1.00 75.94 188 LEU A C 1
ATOM 1482 O O . LEU A 1 188 ? -2.890 16.398 7.255 1.00 75.94 188 LEU A O 1
ATOM 1486 N N . ILE A 1 189 ? -0.947 16.025 8.325 1.00 79.44 189 ILE A N 1
ATOM 1487 C CA . ILE A 1 189 ? -1.506 15.931 9.684 1.00 79.44 189 ILE A CA 1
ATOM 1488 C C . ILE A 1 189 ? -2.047 17.286 10.174 1.00 79.44 189 ILE A C 1
ATOM 1490 O O . ILE A 1 189 ? -3.031 17.362 10.914 1.00 79.44 189 ILE A O 1
ATOM 1494 N N . LEU A 1 190 ? -1.415 18.398 9.800 1.00 71.94 190 LEU A N 1
ATOM 1495 C CA . LEU A 1 190 ? -1.815 19.716 10.288 1.00 71.94 190 LEU A CA 1
ATOM 1496 C C . LEU A 1 190 ? -2.962 20.324 9.483 1.00 71.94 190 LEU A C 1
ATOM 1498 O O . LEU A 1 190 ? -3.728 21.085 10.076 1.00 71.94 190 LEU A O 1
ATOM 1502 N N . LYS A 1 191 ? -3.124 19.973 8.201 1.00 66.19 191 LYS A N 1
ATOM 1503 C CA . LYS A 1 191 ? -4.085 20.630 7.300 1.00 66.19 191 LYS A CA 1
ATOM 1504 C C . LYS A 1 191 ? -5.182 19.714 6.760 1.00 66.19 191 LYS A C 1
ATOM 1506 O O . LYS A 1 191 ? -6.299 20.190 6.614 1.00 66.19 191 LYS A O 1
ATOM 1511 N N . TYR A 1 192 ? -4.911 18.432 6.500 1.00 67.50 192 TYR A N 1
ATOM 1512 C CA . TYR A 1 192 ? -5.833 17.586 5.721 1.00 67.50 192 TYR A CA 1
ATOM 1513 C C . TYR A 1 192 ? -6.472 16.440 6.517 1.00 67.50 192 TYR A C 1
ATOM 1515 O O . TYR A 1 192 ? -7.653 16.149 6.332 1.00 67.50 192 TYR A O 1
ATOM 1523 N N . ILE A 1 193 ? -5.727 15.795 7.419 1.00 78.00 193 ILE A N 1
ATOM 1524 C CA . ILE A 1 193 ? -6.207 14.657 8.225 1.00 78.00 193 ILE A CA 1
ATOM 1525 C C . ILE A 1 193 ? -6.030 14.913 9.717 1.00 78.00 193 ILE A C 1
ATOM 1527 O O . ILE A 1 193 ? -5.204 15.729 10.115 1.00 78.00 193 ILE A O 1
ATOM 1531 N N . SER A 1 194 ? -6.789 14.196 10.546 1.00 83.69 194 SER A N 1
ATOM 1532 C CA . SER A 1 194 ? -6.606 14.159 11.996 1.00 83.69 194 SER A CA 1
ATOM 1533 C C . SER A 1 194 ? -6.046 12.790 12.317 1.00 83.69 194 SER A C 1
ATOM 1535 O O . SER A 1 194 ? -6.776 11.805 12.334 1.00 83.69 194 SER A O 1
ATOM 1537 N N . LEU A 1 195 ? -4.728 12.699 12.479 1.00 89.31 195 LEU A N 1
ATOM 1538 C CA . LEU A 1 195 ? -4.095 11.451 12.885 1.00 89.31 195 LEU A CA 1
ATOM 1539 C C . LEU A 1 195 ? -4.280 11.274 14.395 1.00 89.31 195 LEU A C 1
ATOM 1541 O O . LEU A 1 195 ? -3.391 11.592 15.182 1.00 89.31 195 LEU A O 1
ATOM 1545 N N . ASP A 1 196 ? -5.479 10.848 14.783 1.00 87.69 196 ASP A N 1
ATOM 1546 C CA . ASP A 1 196 ? -5.932 10.857 16.176 1.00 87.69 196 ASP A CA 1
ATOM 1547 C C . ASP A 1 196 ? -5.362 9.685 16.984 1.00 87.69 196 ASP A C 1
ATOM 1549 O O . ASP A 1 196 ? -5.196 9.786 18.201 1.00 87.69 196 ASP A O 1
ATOM 1553 N N . TYR A 1 197 ? -5.011 8.588 16.310 1.00 95.88 197 TYR A N 1
ATOM 1554 C CA . TYR A 1 197 ? -4.316 7.460 16.918 1.00 95.88 197 TYR A CA 1
ATOM 1555 C C . TYR A 1 197 ? -3.261 6.898 15.967 1.00 95.88 197 TYR A C 1
ATOM 1557 O O . TYR A 1 197 ? -3.582 6.506 14.848 1.00 95.88 197 TYR A O 1
ATOM 1565 N N . HIS A 1 198 ? -2.009 6.862 16.420 1.00 96.06 198 HIS A N 1
ATOM 1566 C CA . HIS A 1 198 ? -0.890 6.229 15.727 1.00 96.06 198 HIS A CA 1
ATOM 1567 C C . HIS A 1 198 ? 0.223 5.973 16.747 1.00 96.06 198 HIS A C 1
ATOM 1569 O O . HIS A 1 198 ? 0.837 6.924 17.234 1.00 96.06 198 HIS A O 1
ATOM 1575 N N . GLU A 1 199 ? 0.496 4.707 17.063 1.00 92.94 199 GLU A N 1
ATOM 1576 C CA . GLU A 1 199 ? 1.361 4.318 18.192 1.00 92.94 199 GLU A CA 1
ATOM 1577 C C . GLU A 1 199 ? 2.780 4.903 18.096 1.00 92.94 199 GLU A C 1
ATOM 1579 O O . GLU A 1 199 ? 3.312 5.388 19.092 1.00 92.94 199 GLU A O 1
ATOM 1584 N N . LEU A 1 200 ? 3.353 4.958 16.887 1.00 92.62 200 LEU A N 1
ATOM 1585 C CA . LEU A 1 200 ? 4.673 5.548 16.646 1.00 92.62 200 LEU A CA 1
ATOM 1586 C C . LEU A 1 200 ? 4.766 7.068 16.898 1.00 92.62 200 LEU A C 1
ATOM 1588 O O . LEU A 1 200 ? 5.830 7.557 17.277 1.00 92.62 200 LEU A O 1
ATOM 1592 N N . LEU A 1 201 ? 3.697 7.834 16.646 1.00 92.25 201 LEU A N 1
ATOM 1593 C CA . LEU A 1 201 ? 3.740 9.309 16.622 1.00 92.25 201 LEU A CA 1
ATOM 1594 C C . LEU A 1 201 ? 2.995 9.974 17.785 1.00 92.25 201 LEU A C 1
ATOM 1596 O O . LEU A 1 201 ? 3.209 11.158 18.058 1.00 92.25 201 LEU A O 1
ATOM 1600 N N . MET A 1 202 ? 2.094 9.253 18.451 1.00 92.94 202 MET A N 1
ATOM 1601 C CA . MET A 1 202 ? 1.257 9.822 19.499 1.00 92.94 202 MET A CA 1
ATOM 1602 C C . MET A 1 202 ? 2.043 10.137 20.779 1.00 92.94 202 MET A C 1
ATOM 1604 O O . MET A 1 202 ? 2.956 9.420 21.176 1.00 92.94 202 MET A O 1
ATOM 1608 N N . ALA A 1 203 ? 1.647 11.208 21.472 1.00 92.69 203 ALA A N 1
ATOM 1609 C CA . ALA A 1 203 ? 2.261 11.586 22.746 1.00 92.69 203 ALA A CA 1
ATOM 1610 C C . ALA A 1 203 ? 1.752 10.752 23.939 1.00 92.69 203 ALA A C 1
ATOM 1612 O O . ALA A 1 203 ? 2.473 10.562 24.918 1.00 92.69 203 ALA A O 1
ATOM 1613 N N . ALA A 1 204 ? 0.496 10.297 23.891 1.00 90.12 204 ALA A N 1
ATOM 1614 C CA . ALA A 1 204 ? -0.119 9.515 24.962 1.00 90.12 204 ALA A CA 1
ATOM 1615 C C . ALA A 1 204 ? 0.382 8.061 24.948 1.00 90.12 204 ALA A C 1
ATOM 1617 O O . ALA A 1 204 ? 0.630 7.496 23.890 1.00 90.12 204 ALA A O 1
ATOM 1618 N N . SER A 1 205 ? 0.492 7.439 26.124 1.00 92.75 205 SER A N 1
ATOM 1619 C CA . SER A 1 205 ? 0.938 6.046 26.275 1.00 92.75 205 SER A CA 1
ATOM 1620 C C . SER A 1 205 ? 0.185 5.326 27.400 1.00 92.75 205 SER A C 1
ATOM 1622 O O . SER A 1 205 ? -0.470 5.965 28.229 1.00 92.75 205 SER A O 1
ATOM 1624 N N . GLY A 1 206 ? 0.259 3.991 27.422 1.00 91.75 206 GLY A N 1
ATOM 1625 C CA . GLY A 1 206 ? -0.435 3.159 28.412 1.00 91.75 206 GLY A CA 1
ATOM 1626 C C . GLY A 1 206 ? -1.946 3.411 28.425 1.00 91.75 206 GLY A C 1
ATOM 1627 O O . GLY A 1 206 ? -2.576 3.540 27.381 1.00 91.75 206 GLY A O 1
ATOM 1628 N N . ASP A 1 207 ? -2.535 3.558 29.609 1.00 93.00 207 ASP A N 1
ATOM 1629 C CA . ASP A 1 207 ? -3.982 3.777 29.752 1.00 93.00 207 ASP A CA 1
ATOM 1630 C C . ASP A 1 207 ? -4.476 5.049 29.039 1.00 93.00 207 ASP A C 1
ATOM 1632 O O . ASP A 1 207 ? -5.640 5.132 28.635 1.00 93.00 207 ASP A O 1
ATOM 1636 N N . GLN A 1 208 ? -3.605 6.052 28.866 1.00 92.25 208 GLN A N 1
ATOM 1637 C CA . GLN A 1 208 ? -3.961 7.277 28.153 1.00 92.25 208 GLN A CA 1
ATOM 1638 C C . GLN A 1 208 ? -4.148 7.016 26.658 1.00 92.25 208 GLN A C 1
ATOM 1640 O O . GLN A 1 208 ? -5.097 7.543 26.082 1.00 92.25 208 GLN A O 1
ATOM 1645 N N . SER A 1 209 ? -3.284 6.205 26.034 1.00 93.88 209 SER A N 1
ATOM 1646 C CA . SER A 1 209 ? -3.437 5.874 24.613 1.00 93.88 209 SER A CA 1
ATOM 1647 C C . SER A 1 209 ? -4.686 5.027 24.378 1.00 93.88 209 SER A C 1
ATOM 1649 O O . SER A 1 209 ? -5.445 5.320 23.457 1.00 93.88 209 SER A O 1
ATOM 1651 N N . GLU A 1 210 ? -4.969 4.058 25.256 1.00 93.81 210 GLU A N 1
ATOM 1652 C CA . GLU A 1 210 ? -6.213 3.274 25.205 1.00 93.81 210 GLU A CA 1
ATOM 1653 C C . GLU A 1 210 ? -7.459 4.160 25.352 1.00 93.81 210 GLU A C 1
ATOM 1655 O O . GLU A 1 210 ? -8.410 4.032 24.583 1.00 93.81 210 GLU A O 1
ATOM 1660 N N . SER A 1 211 ? -7.442 5.112 26.291 1.00 93.69 211 SER A N 1
ATOM 1661 C CA . SER A 1 211 ? -8.569 6.029 26.512 1.00 93.69 211 SER A CA 1
ATOM 1662 C C . SER A 1 211 ? -8.819 6.950 25.314 1.00 93.69 211 SER A C 1
ATOM 1664 O O . SER A 1 211 ? -9.971 7.264 25.003 1.00 93.69 211 SER A O 1
ATOM 1666 N N . VAL A 1 212 ? -7.750 7.392 24.638 1.00 93.25 212 VAL A N 1
ATOM 1667 C CA . VAL A 1 212 ? -7.843 8.174 23.396 1.00 93.25 212 VAL A CA 1
ATOM 1668 C C . VAL A 1 212 ? -8.474 7.330 22.294 1.00 93.25 212 VAL A C 1
ATOM 1670 O O . VAL A 1 212 ? -9.454 7.771 21.698 1.00 93.25 212 VAL A O 1
ATOM 1673 N N . LEU A 1 213 ? -7.992 6.101 22.086 1.00 95.75 213 LEU A N 1
ATOM 1674 C CA . LEU A 1 213 ? -8.549 5.188 21.089 1.00 95.75 213 LEU A CA 1
ATOM 1675 C C . LEU A 1 213 ? -10.046 4.938 21.314 1.00 95.75 213 LEU A C 1
ATOM 1677 O O . LEU A 1 213 ? -10.850 5.102 20.398 1.00 95.75 213 LEU A O 1
ATOM 1681 N N . ASP A 1 214 ? -10.437 4.615 22.548 1.00 95.19 214 ASP A N 1
ATOM 1682 C CA . ASP A 1 214 ? -11.837 4.370 22.910 1.00 95.19 214 ASP A CA 1
ATOM 1683 C C . ASP A 1 214 ? -12.715 5.613 22.707 1.00 95.19 214 ASP A C 1
ATOM 1685 O O . ASP A 1 214 ? -13.874 5.511 22.293 1.00 95.19 214 ASP A O 1
ATOM 1689 N N . SER A 1 215 ? -12.160 6.802 22.960 1.00 94.06 215 SER A N 1
ATOM 1690 C CA . SER A 1 215 ? -12.855 8.069 22.729 1.00 94.06 215 SER A CA 1
ATOM 1691 C C . SER A 1 215 ? -13.092 8.324 21.242 1.00 94.06 215 SER A C 1
ATOM 1693 O O . SER A 1 215 ? -14.201 8.719 20.886 1.00 94.06 215 SER A O 1
ATOM 1695 N N . ILE A 1 216 ? -12.103 8.065 20.380 1.00 92.88 216 ILE A N 1
ATOM 1696 C CA . ILE A 1 216 ? -12.239 8.217 18.921 1.00 92.88 216 ILE A CA 1
ATOM 1697 C C . ILE A 1 216 ? -13.278 7.224 18.395 1.00 92.88 216 ILE A C 1
ATOM 1699 O O . ILE A 1 216 ? -14.218 7.616 17.707 1.00 92.88 216 ILE A O 1
ATOM 1703 N N . ILE A 1 217 ? -13.180 5.949 18.790 1.00 95.62 217 ILE A N 1
ATOM 1704 C CA . ILE A 1 217 ? -14.125 4.907 18.363 1.00 95.62 217 ILE A CA 1
ATOM 1705 C C . ILE A 1 217 ? -15.565 5.293 18.715 1.00 95.62 217 ILE A C 1
ATOM 1707 O O . ILE A 1 217 ? -16.467 5.093 17.906 1.00 95.62 217 ILE A O 1
ATOM 1711 N N . LYS A 1 218 ? -15.785 5.871 19.901 1.00 94.38 218 LYS A N 1
ATOM 1712 C CA . LYS A 1 218 ? -17.111 6.289 20.367 1.00 94.38 218 LYS A CA 1
ATOM 1713 C C . LYS A 1 218 ? -17.614 7.576 19.706 1.00 94.38 218 LYS A C 1
ATOM 1715 O O . LYS A 1 218 ? -18.783 7.646 19.334 1.00 94.38 218 LYS A O 1
ATOM 1720 N N . ASN A 1 219 ? -16.779 8.610 19.625 1.00 89.12 219 ASN A N 1
ATOM 1721 C CA . ASN A 1 219 ? -17.200 9.956 19.215 1.00 89.12 219 ASN A CA 1
ATOM 1722 C C . ASN A 1 219 ? -17.210 10.135 17.686 1.00 89.12 219 ASN A C 1
ATOM 1724 O O . ASN A 1 219 ? -17.970 10.949 17.150 1.00 89.12 219 ASN A O 1
ATOM 1728 N N . ASP A 1 220 ? -16.394 9.354 16.980 1.00 89.31 220 ASP A N 1
ATOM 1729 C CA . ASP A 1 220 ? -16.206 9.426 15.531 1.00 89.31 220 ASP A CA 1
ATOM 1730 C C . ASP A 1 220 ? -16.674 8.150 14.813 1.00 89.31 220 ASP A C 1
ATOM 1732 O O . ASP A 1 220 ? -16.374 7.956 13.634 1.00 89.31 220 ASP A O 1
ATOM 1736 N N . ALA A 1 221 ? -17.461 7.306 15.493 1.00 92.62 221 ALA A N 1
ATOM 1737 C CA . ALA A 1 221 ? -18.102 6.125 14.918 1.00 92.62 221 ALA A CA 1
ATOM 1738 C C . ALA A 1 221 ? -18.783 6.438 13.572 1.00 92.62 221 ALA A C 1
ATOM 1740 O O . ALA A 1 221 ? -19.557 7.390 13.448 1.00 92.62 221 ALA A O 1
ATOM 1741 N N . GLY A 1 222 ? -18.485 5.624 12.561 1.00 89.62 222 GLY A N 1
ATOM 1742 C CA . GLY A 1 222 ? -18.971 5.763 11.190 1.00 89.62 222 GLY A CA 1
ATOM 1743 C C . GLY A 1 222 ? -18.321 6.896 10.392 1.00 89.62 222 GLY A C 1
ATOM 1744 O O . GLY A 1 222 ? -18.731 7.129 9.259 1.00 89.62 222 GLY A O 1
ATOM 1745 N N . ARG A 1 223 ? -17.340 7.614 10.959 1.00 86.62 223 ARG A N 1
ATOM 1746 C CA . ARG A 1 223 ? -16.659 8.748 10.308 1.00 86.62 223 ARG A CA 1
ATOM 1747 C C . ARG A 1 223 ? -15.152 8.561 10.157 1.00 86.62 223 ARG A C 1
ATOM 1749 O O . ARG A 1 223 ? -14.593 9.110 9.212 1.00 86.62 223 ARG A O 1
ATOM 1756 N N . TYR A 1 224 ? -14.494 7.824 11.055 1.00 93.06 224 TYR A N 1
ATOM 1757 C CA . TYR A 1 224 ? -13.045 7.623 10.971 1.00 93.06 224 TYR A CA 1
ATOM 1758 C C . TYR A 1 224 ? -12.652 6.586 9.917 1.00 93.06 224 TYR A C 1
ATOM 1760 O O . TYR A 1 224 ? -13.378 5.621 9.663 1.00 93.06 224 TYR A O 1
ATOM 1768 N N . ILE A 1 225 ? -11.466 6.761 9.341 1.00 95.19 225 ILE A N 1
ATOM 1769 C CA . ILE A 1 225 ? -10.816 5.744 8.513 1.00 95.19 225 ILE A CA 1
ATOM 1770 C C . ILE A 1 225 ? -9.872 4.940 9.402 1.00 95.19 225 ILE A C 1
ATOM 1772 O O . ILE A 1 225 ? -9.068 5.504 10.147 1.00 95.19 225 ILE A O 1
ATOM 1776 N N . LEU A 1 226 ? -9.961 3.616 9.302 1.00 98.38 226 LEU A N 1
ATOM 1777 C CA . LEU A 1 226 ? -9.025 2.699 9.934 1.00 98.38 226 LEU A CA 1
ATOM 1778 C C . LEU A 1 226 ? -7.940 2.306 8.929 1.00 98.38 226 LEU A C 1
ATOM 1780 O O . LEU A 1 226 ? -8.231 1.724 7.886 1.00 98.38 226 LEU A O 1
ATOM 1784 N N . MET A 1 227 ? -6.689 2.586 9.261 1.00 98.44 227 MET A N 1
ATOM 1785 C CA . MET A 1 227 ? -5.507 2.130 8.540 1.00 98.44 227 MET A CA 1
ATOM 1786 C C . MET A 1 227 ? -4.818 1.057 9.379 1.00 98.44 227 MET A C 1
ATOM 1788 O O . MET A 1 227 ? -4.536 1.272 10.554 1.00 98.44 227 MET A O 1
ATOM 1792 N N . VAL A 1 228 ? -4.582 -0.113 8.795 1.00 98.75 228 VAL A N 1
ATOM 1793 C CA . VAL A 1 228 ? -3.976 -1.251 9.495 1.00 98.75 228 VAL A CA 1
ATOM 1794 C C . VAL A 1 228 ? -2.643 -1.572 8.852 1.00 98.75 228 VAL A C 1
ATOM 1796 O O . VAL A 1 228 ? -2.593 -1.958 7.685 1.00 98.75 228 VAL A O 1
ATOM 1799 N N . GLU A 1 229 ? -1.571 -1.434 9.615 1.00 98.50 229 GLU A N 1
ATOM 1800 C CA . GLU A 1 229 ? -0.232 -1.873 9.258 1.00 98.50 229 GLU A CA 1
ATOM 1801 C C . GLU A 1 229 ? 0.087 -3.201 9.959 1.00 98.50 229 GLU A C 1
ATOM 1803 O O . GLU A 1 229 ? -0.193 -3.391 11.139 1.00 98.50 229 GLU A O 1
ATOM 1808 N N . GLY A 1 230 ? 0.690 -4.138 9.224 1.00 98.25 230 GLY A N 1
ATOM 1809 C CA . GLY A 1 230 ? 1.077 -5.444 9.762 1.00 98.25 230 GLY A CA 1
ATOM 1810 C C . GLY A 1 230 ? 0.027 -6.541 9.601 1.00 98.25 230 GLY A C 1
ATOM 1811 O O . GLY A 1 230 ? -1.136 -6.298 9.287 1.00 98.25 230 GLY A O 1
ATOM 1812 N N . ALA A 1 231 ? 0.473 -7.785 9.770 1.00 98.50 231 ALA A N 1
ATOM 1813 C CA . ALA A 1 231 ? -0.387 -8.964 9.680 1.00 98.50 231 ALA A CA 1
ATOM 1814 C C . ALA A 1 231 ? -1.133 -9.224 10.999 1.00 98.50 231 ALA A C 1
ATOM 1816 O O . ALA A 1 231 ? -0.822 -8.627 12.031 1.00 98.50 231 ALA A O 1
ATOM 1817 N N . ILE A 1 232 ? -2.082 -10.163 10.979 1.00 98.69 232 ILE A N 1
ATOM 1818 C CA . ILE A 1 232 ? -2.862 -10.571 12.151 1.00 98.69 232 ILE A CA 1
ATOM 1819 C C . ILE A 1 232 ? -2.452 -11.998 12.542 1.00 98.69 232 ILE A C 1
ATOM 1821 O O . ILE A 1 232 ? -2.856 -12.948 11.869 1.00 98.69 232 ILE A O 1
ATOM 1825 N N . PRO A 1 233 ? -1.651 -12.192 13.605 1.00 98.19 233 PRO A N 1
ATOM 1826 C CA . PRO A 1 233 ? -1.296 -13.520 14.102 1.00 98.19 233 PRO A CA 1
ATOM 1827 C C . PRO A 1 233 ? -2.507 -14.223 14.724 1.00 98.19 233 PRO A C 1
ATOM 1829 O O . PRO A 1 233 ? -2.970 -13.808 15.782 1.00 98.19 233 PRO A O 1
ATOM 1832 N N . MET A 1 234 ? -3.004 -15.301 14.113 1.00 98.06 234 MET A N 1
ATOM 1833 C CA . MET A 1 234 ? -4.168 -16.045 14.628 1.00 98.06 234 MET A CA 1
ATOM 1834 C C . MET A 1 234 ? -3.779 -17.255 15.493 1.00 98.06 234 MET A C 1
ATOM 1836 O O . MET A 1 234 ? -4.605 -17.797 16.230 1.00 98.06 234 MET A O 1
ATOM 1840 N N . GLY A 1 235 ? -2.517 -17.687 15.439 1.00 97.38 235 GLY A N 1
ATOM 1841 C CA . GLY A 1 235 ? -2.006 -18.814 16.215 1.00 97.38 235 GLY A CA 1
ATOM 1842 C C . GLY A 1 235 ? -2.066 -18.590 17.731 1.00 97.38 235 GLY A C 1
ATOM 1843 O O . GLY A 1 235 ? -2.048 -17.461 18.221 1.00 97.38 235 GLY A O 1
ATOM 1844 N N . LEU A 1 236 ? -2.121 -19.694 18.486 1.00 96.81 236 LEU A N 1
ATOM 1845 C CA . LEU A 1 236 ? -2.281 -19.697 19.951 1.00 96.81 236 LEU A CA 1
ATOM 1846 C C . LEU A 1 236 ? -3.492 -18.881 20.448 1.00 96.81 236 LEU A C 1
ATOM 1848 O O . LEU A 1 236 ? -3.439 -18.307 21.537 1.00 96.81 236 LEU A O 1
ATOM 1852 N N . ASP A 1 237 ? -4.582 -18.850 19.679 1.00 96.31 237 ASP A N 1
ATOM 1853 C CA . ASP A 1 237 ? -5.769 -18.014 19.921 1.00 96.31 237 ASP A CA 1
ATOM 1854 C C . ASP A 1 237 ? -5.425 -16.512 19.935 1.00 96.31 237 ASP A C 1
ATOM 1856 O O . ASP A 1 237 ? -5.758 -15.792 20.873 1.00 96.31 237 ASP A O 1
ATOM 1860 N N . GLY A 1 238 ? -4.655 -16.047 18.947 1.00 96.94 238 GLY A N 1
ATOM 1861 C CA . GLY A 1 238 ? -4.252 -14.640 18.816 1.00 96.94 238 GLY A CA 1
ATOM 1862 C C . GLY A 1 238 ? -3.150 -14.175 19.776 1.00 96.94 238 GLY A C 1
ATOM 1863 O O . GLY A 1 238 ? -2.709 -13.029 19.719 1.00 96.94 238 GLY A O 1
ATOM 1864 N N . LYS A 1 239 ? -2.655 -15.048 20.662 1.00 97.00 239 LYS A N 1
ATOM 1865 C CA . LYS A 1 239 ? -1.758 -14.664 21.770 1.00 97.00 239 LYS A CA 1
ATOM 1866 C C . LYS A 1 239 ? -0.358 -14.213 21.347 1.00 97.00 239 LYS A C 1
ATOM 1868 O O . LYS A 1 239 ? 0.357 -13.707 22.212 1.00 97.00 239 LYS A O 1
ATOM 1873 N N . PHE A 1 240 ? 0.037 -14.416 20.089 1.00 97.88 240 PHE A N 1
ATOM 1874 C CA . PHE A 1 240 ? 1.327 -13.954 19.561 1.00 97.88 240 PHE A CA 1
ATOM 1875 C C . PHE A 1 240 ? 1.444 -12.427 19.500 1.00 97.88 240 PHE A C 1
ATOM 1877 O O . PHE A 1 240 ? 2.562 -11.923 19.523 1.00 97.88 240 PHE A O 1
ATOM 1884 N N . LEU A 1 241 ? 0.320 -11.706 19.464 1.00 97.88 241 LEU A N 1
ATOM 1885 C CA . LEU A 1 241 ? 0.285 -10.249 19.511 1.00 97.88 241 LEU A CA 1
ATOM 1886 C C . LEU A 1 241 ? -0.755 -9.799 20.534 1.00 97.88 241 LEU A C 1
ATOM 1888 O O . LEU A 1 241 ? -1.945 -10.073 20.373 1.00 97.88 241 LEU A O 1
ATOM 1892 N N . ARG A 1 242 ? -0.302 -9.100 21.577 1.00 96.88 242 ARG A N 1
ATOM 1893 C CA . ARG A 1 242 ? -1.169 -8.473 22.578 1.00 96.88 242 ARG A CA 1
ATOM 1894 C C . ARG A 1 242 ? -0.742 -7.037 22.810 1.00 96.88 242 ARG A C 1
ATOM 1896 O O . ARG A 1 242 ? 0.449 -6.785 22.977 1.00 96.88 242 ARG A O 1
ATOM 1903 N N . ILE A 1 243 ? -1.713 -6.137 22.834 1.00 94.31 243 ILE A N 1
ATOM 1904 C CA . ILE A 1 243 ? -1.508 -4.692 22.898 1.00 94.31 243 ILE A CA 1
ATOM 1905 C C . ILE A 1 243 ? -2.211 -4.145 24.145 1.00 94.31 243 ILE A C 1
ATOM 1907 O O . ILE A 1 243 ? -3.231 -4.675 24.600 1.00 94.31 243 ILE A O 1
ATOM 1911 N N . GLY A 1 244 ? -1.632 -3.091 24.718 1.00 89.81 244 GLY A N 1
ATOM 1912 C CA . GLY A 1 244 ? -2.199 -2.385 25.861 1.00 89.81 244 GLY A CA 1
ATOM 1913 C C . GLY A 1 244 ? -2.016 -3.090 27.209 1.00 89.81 244 GLY A C 1
ATOM 1914 O O . GLY A 1 244 ? -1.551 -4.228 27.312 1.00 89.81 244 GLY A O 1
ATOM 1915 N N . ALA A 1 245 ? -2.410 -2.398 28.274 1.00 86.12 245 ALA A N 1
ATOM 1916 C CA . ALA A 1 245 ? -2.330 -2.872 29.652 1.00 86.12 245 ALA A CA 1
ATOM 1917 C C . ALA A 1 245 ? -3.259 -4.067 29.912 1.00 86.12 245 ALA A C 1
ATOM 1919 O O . ALA A 1 245 ? -2.967 -4.917 30.756 1.00 86.12 245 ALA A O 1
ATOM 1920 N N . LYS A 1 246 ? -4.365 -4.163 29.161 1.00 88.50 246 LYS A N 1
ATOM 1921 C CA . LYS A 1 246 ? -5.302 -5.296 29.228 1.00 88.50 246 LYS A CA 1
ATOM 1922 C C . LYS A 1 246 ? -4.782 -6.549 28.514 1.00 88.50 246 LYS A C 1
ATOM 1924 O O . LYS A 1 246 ? -5.327 -7.630 28.727 1.00 88.50 246 LYS A O 1
ATOM 1929 N N . GLY A 1 247 ? -3.739 -6.417 27.689 1.00 92.69 247 GLY A N 1
ATOM 1930 C CA . GLY A 1 247 ? -3.226 -7.502 26.858 1.00 92.69 247 GLY A CA 1
ATOM 1931 C C . GLY A 1 247 ? -4.259 -8.010 25.850 1.00 92.69 247 GLY A C 1
ATOM 1932 O O . GLY A 1 247 ? -4.344 -9.223 25.646 1.00 92.69 247 GLY A O 1
ATOM 1933 N N . GLU A 1 248 ? -5.043 -7.098 25.266 1.00 96.06 248 GLU A N 1
ATOM 1934 C CA . GLU A 1 248 ? -6.023 -7.397 24.214 1.00 96.06 248 GLU A CA 1
ATOM 1935 C C . GLU A 1 248 ? -5.294 -7.992 23.006 1.00 96.06 248 GLU A C 1
ATOM 1937 O O . GLU A 1 248 ? -4.224 -7.507 22.631 1.00 96.06 248 GLU A O 1
ATOM 1942 N N . THR A 1 249 ? -5.820 -9.068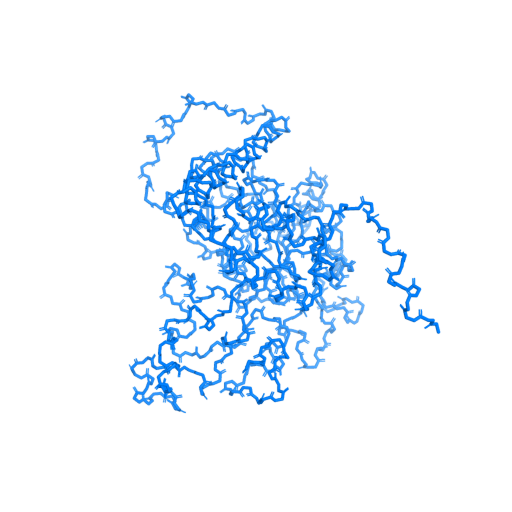 22.413 1.00 98.25 249 THR A N 1
ATOM 1943 C CA . THR A 1 249 ? -5.172 -9.642 21.227 1.00 98.25 249 THR A CA 1
ATOM 1944 C C . THR A 1 249 ? -5.280 -8.681 20.046 1.00 98.25 249 THR A C 1
ATOM 1946 O O . THR A 1 249 ? -6.277 -7.976 19.896 1.00 98.25 249 THR A O 1
ATOM 1949 N N . GLY A 1 250 ? -4.287 -8.682 19.152 1.00 98.00 250 GLY A N 1
ATOM 1950 C CA . GLY A 1 250 ? -4.339 -7.834 17.953 1.00 98.00 250 GLY A CA 1
ATOM 1951 C C . GLY A 1 250 ? -5.591 -8.076 17.095 1.00 98.00 250 GLY A C 1
ATOM 1952 O O . GLY A 1 250 ? -6.113 -7.147 16.485 1.00 98.00 250 GLY A O 1
ATOM 1953 N N . TYR A 1 251 ? -6.122 -9.305 17.098 1.00 98.44 251 TYR A N 1
ATOM 1954 C CA . TYR A 1 251 ? -7.379 -9.645 16.429 1.00 98.44 251 TYR A CA 1
ATOM 1955 C C . TYR A 1 251 ? -8.608 -8.990 17.080 1.00 98.44 251 TYR A C 1
ATOM 1957 O O . TYR A 1 251 ? -9.449 -8.437 16.372 1.00 98.44 251 TYR A O 1
ATOM 1965 N N . GLU A 1 252 ? -8.727 -9.035 18.411 1.00 98.25 252 GLU A N 1
ATOM 1966 C CA . GLU A 1 252 ? -9.842 -8.409 19.138 1.00 98.25 252 GLU A CA 1
ATOM 1967 C C . GLU A 1 252 ? -9.832 -6.887 18.972 1.00 98.25 252 GLU A C 1
ATOM 1969 O O . GLU A 1 252 ? -10.869 -6.300 18.644 1.00 98.25 252 GLU A O 1
ATOM 1974 N N . LEU A 1 253 ? -8.644 -6.281 19.081 1.00 97.94 253 LEU A N 1
ATOM 1975 C CA . LEU A 1 253 ? -8.434 -4.862 18.818 1.00 97.94 253 LEU A CA 1
ATOM 1976 C C . LEU A 1 253 ? -8.863 -4.505 17.389 1.00 97.94 253 LEU A C 1
ATOM 1978 O O . LEU A 1 253 ? -9.701 -3.626 17.192 1.00 97.94 253 LEU A O 1
ATOM 1982 N N . LEU A 1 254 ? -8.355 -5.221 16.380 1.00 98.56 254 LEU A N 1
ATOM 1983 C CA . LEU A 1 254 ? -8.736 -4.991 14.987 1.00 98.56 254 LEU A CA 1
ATOM 1984 C C . LEU A 1 254 ? -10.254 -5.091 14.799 1.00 98.56 254 LEU A C 1
ATOM 1986 O O . LEU A 1 254 ? -10.853 -4.228 14.163 1.00 98.56 254 LEU A O 1
ATOM 1990 N N . LYS A 1 255 ? -10.886 -6.123 15.362 1.00 98.31 255 LYS A N 1
ATOM 1991 C CA . LYS A 1 255 ? -12.323 -6.358 15.222 1.00 98.31 255 LYS A CA 1
ATOM 1992 C C . LYS A 1 255 ? -13.152 -5.205 15.790 1.00 98.31 255 LYS A C 1
ATOM 1994 O O . LYS A 1 255 ? -14.046 -4.727 15.094 1.00 98.31 255 LYS A O 1
ATOM 1999 N N . ARG A 1 256 ? -12.853 -4.739 17.011 1.00 96.94 256 ARG A N 1
ATOM 2000 C CA . ARG A 1 256 ? -13.631 -3.663 17.654 1.00 96.94 256 ARG A CA 1
ATOM 2001 C C . ARG A 1 256 ? -13.445 -2.310 16.964 1.00 96.94 256 ARG A C 1
ATOM 2003 O O . ARG A 1 256 ? -14.386 -1.528 16.902 1.00 96.94 256 ARG A O 1
ATOM 2010 N N . VAL A 1 257 ? -12.247 -2.029 16.441 1.00 98.06 257 VAL A N 1
ATOM 2011 C CA . VAL A 1 257 ? -11.979 -0.772 15.722 1.00 98.06 257 VAL A CA 1
ATOM 2012 C C . VAL A 1 257 ? -12.564 -0.829 14.306 1.00 98.06 257 VAL A C 1
ATOM 2014 O O . VAL A 1 257 ? -13.119 0.144 13.813 1.00 98.06 257 VAL A O 1
ATOM 2017 N N . ALA A 1 258 ? -12.512 -1.977 13.631 1.00 98.31 258 ALA A N 1
ATOM 2018 C CA . ALA A 1 258 ? -13.046 -2.103 12.275 1.00 98.31 258 ALA A CA 1
ATOM 2019 C C . ALA A 1 258 ? -14.584 -2.052 12.212 1.00 98.31 258 ALA A C 1
ATOM 2021 O O . ALA A 1 258 ? -15.131 -1.734 11.154 1.00 98.31 258 ALA A O 1
ATOM 2022 N N . GLU A 1 259 ? -15.285 -2.370 13.307 1.00 97.56 259 GLU A N 1
ATOM 2023 C CA . GLU A 1 259 ? -16.755 -2.391 13.378 1.00 97.56 259 GLU A CA 1
ATOM 2024 C C . GLU A 1 259 ? -17.390 -1.014 13.138 1.00 97.56 259 GLU A C 1
ATOM 2026 O O . GLU A 1 259 ? -18.471 -0.921 12.557 1.00 97.56 259 GLU A O 1
ATOM 2031 N N . HIS A 1 260 ? -16.719 0.061 13.558 1.00 95.12 260 HIS A N 1
ATOM 2032 C CA . HIS A 1 260 ? -17.253 1.422 13.476 1.00 95.12 260 HIS A CA 1
ATOM 2033 C C . HIS A 1 260 ? -16.464 2.325 12.517 1.00 95.12 260 HIS A C 1
ATOM 2035 O O . HIS A 1 260 ? -16.693 3.533 12.504 1.00 95.12 260 HIS A O 1
ATOM 2041 N N . ALA A 1 261 ? -15.560 1.768 11.709 1.00 96.50 261 ALA A N 1
ATOM 2042 C CA . ALA A 1 261 ? -14.820 2.520 10.699 1.00 96.50 261 ALA A CA 1
ATOM 2043 C C . ALA A 1 261 ? -15.692 2.818 9.465 1.00 96.50 261 ALA A C 1
ATOM 2045 O O . ALA A 1 261 ? -16.445 1.958 9.009 1.00 96.50 261 ALA A O 1
ATOM 2046 N N . ALA A 1 262 ? -15.548 4.011 8.883 1.00 92.25 262 ALA A N 1
ATOM 2047 C CA . ALA A 1 262 ? -16.158 4.366 7.598 1.00 92.25 262 ALA A CA 1
ATOM 2048 C C . ALA A 1 262 ? -15.519 3.596 6.427 1.00 92.25 262 ALA A C 1
ATOM 2050 O O . ALA A 1 262 ? -16.197 3.211 5.478 1.00 92.25 262 ALA A O 1
ATOM 2051 N N . ALA A 1 263 ? -14.208 3.357 6.515 1.00 94.75 263 ALA A N 1
ATOM 2052 C CA . ALA A 1 263 ? -13.432 2.550 5.582 1.00 94.75 263 ALA A CA 1
ATOM 2053 C C . ALA A 1 263 ? -12.251 1.896 6.313 1.00 94.75 263 ALA A C 1
ATOM 2055 O O . ALA A 1 263 ? -11.725 2.462 7.275 1.00 94.75 263 ALA A O 1
ATOM 2056 N N . VAL A 1 264 ? -11.824 0.721 5.840 1.00 98.12 264 VAL A N 1
ATOM 2057 C CA . VAL A 1 264 ? -10.670 -0.014 6.378 1.00 98.12 264 VAL A CA 1
ATOM 2058 C C . VAL A 1 264 ? -9.639 -0.225 5.274 1.00 98.12 264 VAL A C 1
ATOM 2060 O O . VAL A 1 264 ? -9.938 -0.824 4.240 1.00 98.12 264 VAL A O 1
ATOM 2063 N N . LEU A 1 265 ? -8.423 0.269 5.491 1.00 98.56 265 LEU A N 1
ATOM 2064 C CA . LEU A 1 265 ? -7.307 0.177 4.556 1.00 98.56 265 LEU A CA 1
ATOM 2065 C C . LEU A 1 265 ? -6.236 -0.758 5.123 1.00 98.56 265 LEU A C 1
ATOM 2067 O O . LEU A 1 265 ? -5.731 -0.528 6.221 1.00 98.56 265 LEU A O 1
ATOM 2071 N N . SER A 1 266 ? -5.835 -1.770 4.354 1.00 98.50 266 SER A N 1
ATOM 2072 C CA . SER A 1 266 ? -4.659 -2.581 4.667 1.00 98.50 266 SER A CA 1
ATOM 2073 C C . SER A 1 266 ? -3.411 -1.909 4.087 1.00 98.50 266 SER A C 1
ATOM 2075 O O . SER A 1 266 ? -3.287 -1.772 2.862 1.00 98.50 266 SER A O 1
ATOM 2077 N N . ILE A 1 267 ? -2.479 -1.512 4.945 1.00 98.56 267 ILE A N 1
ATOM 2078 C CA . ILE A 1 267 ? -1.245 -0.830 4.569 1.00 98.56 267 ILE A CA 1
ATOM 2079 C C . ILE A 1 267 ? -0.092 -1.834 4.565 1.00 98.56 267 ILE A C 1
ATOM 2081 O O . ILE A 1 267 ? 0.361 -2.328 5.597 1.00 98.56 267 ILE A O 1
ATOM 2085 N N . GLY A 1 268 ? 0.398 -2.131 3.367 1.00 98.44 268 GLY A N 1
ATOM 2086 C CA . GLY A 1 268 ? 1.537 -3.006 3.145 1.00 98.44 268 GLY A CA 1
ATOM 2087 C C . GLY A 1 268 ? 1.156 -4.464 2.923 1.00 98.44 268 GLY A C 1
ATOM 2088 O O . GLY A 1 268 ? 0.045 -4.920 3.188 1.00 98.44 268 GLY A O 1
ATOM 2089 N N . SER A 1 269 ? 2.121 -5.222 2.410 1.00 98.31 269 SER A N 1
ATOM 2090 C CA . SER A 1 269 ? 1.935 -6.632 2.060 1.00 98.31 269 SER A CA 1
ATOM 2091 C C . SER A 1 269 ? 1.624 -7.510 3.274 1.00 98.31 269 SER A C 1
ATOM 2093 O O . SER A 1 269 ? 0.924 -8.504 3.130 1.00 98.31 269 SER A O 1
ATOM 2095 N N . CYS A 1 270 ? 2.095 -7.136 4.470 1.00 98.56 270 CYS A N 1
ATOM 2096 C CA . CYS A 1 270 ? 1.749 -7.837 5.707 1.00 98.56 270 CYS A CA 1
ATOM 2097 C C . CYS A 1 270 ? 0.250 -7.728 6.022 1.00 98.56 270 CYS A C 1
ATOM 2099 O O . CYS A 1 270 ? -0.385 -8.739 6.295 1.00 98.56 270 CYS A O 1
ATOM 2101 N N . ALA A 1 271 ? -0.331 -6.531 5.919 1.00 98.69 271 ALA A N 1
ATOM 2102 C CA . ALA A 1 271 ? -1.757 -6.328 6.163 1.00 98.69 271 ALA A CA 1
ATOM 2103 C C . ALA A 1 271 ? -2.636 -6.890 5.032 1.00 98.69 271 ALA A C 1
ATOM 2105 O O . ALA A 1 271 ? -3.770 -7.291 5.278 1.00 98.69 271 ALA A O 1
ATOM 2106 N N . PHE A 1 272 ? -2.114 -6.946 3.803 1.00 98.31 272 PHE A N 1
ATOM 2107 C CA . PHE A 1 272 ? -2.837 -7.468 2.643 1.00 98.31 272 PHE A CA 1
ATOM 2108 C C . PHE A 1 272 ? -3.130 -8.975 2.750 1.00 98.31 272 PHE A C 1
ATOM 2110 O O . PHE A 1 272 ? -4.289 -9.378 2.696 1.00 98.31 272 PHE A O 1
ATOM 2117 N N . ASP A 1 273 ? -2.100 -9.809 2.919 1.00 97.44 273 ASP A N 1
ATOM 2118 C CA . ASP A 1 273 ? -2.236 -11.279 2.942 1.00 97.44 273 ASP A CA 1
ATOM 2119 C C . ASP A 1 273 ? -1.246 -11.975 3.897 1.00 97.44 273 ASP A C 1
ATOM 2121 O O . ASP A 1 273 ? -0.987 -13.175 3.793 1.00 97.44 273 ASP A O 1
ATOM 2125 N N . GLY A 1 274 ? -0.656 -11.213 4.819 1.00 97.31 274 GLY A N 1
ATOM 2126 C CA . GLY A 1 274 ? 0.332 -11.690 5.780 1.00 97.31 274 GLY A CA 1
ATOM 2127 C C . GLY A 1 274 ? 1.790 -11.471 5.361 1.00 97.31 274 GLY A C 1
ATOM 2128 O O . GLY A 1 274 ? 2.667 -11.448 6.226 1.00 97.31 274 GLY A O 1
ATOM 2129 N N . GLY A 1 275 ? 2.081 -11.235 4.076 1.00 97.25 275 GLY A N 1
ATOM 2130 C CA . GLY A 1 275 ? 3.410 -10.821 3.613 1.00 97.25 275 GLY A CA 1
ATOM 2131 C C . GLY A 1 275 ? 4.556 -11.719 4.102 1.00 97.25 275 GLY A C 1
ATOM 2132 O O . GLY A 1 275 ? 4.476 -12.945 4.037 1.00 97.25 275 GLY A O 1
ATOM 2133 N N . VAL A 1 276 ? 5.645 -11.107 4.580 1.00 97.25 276 VAL A N 1
ATOM 2134 C CA . VAL A 1 276 ? 6.849 -11.840 5.013 1.00 97.25 276 VAL A CA 1
ATOM 2135 C C . VAL A 1 276 ? 6.614 -12.680 6.268 1.00 97.25 276 VAL A C 1
ATOM 2137 O O . VAL A 1 276 ? 7.177 -13.763 6.386 1.00 97.25 276 VAL A O 1
ATOM 2140 N N . VAL A 1 277 ? 5.768 -12.222 7.194 1.00 96.69 277 VAL A N 1
ATOM 2141 C CA . VAL A 1 277 ? 5.536 -12.927 8.467 1.00 96.69 277 VAL A CA 1
ATOM 2142 C C . VAL A 1 277 ? 4.635 -14.151 8.298 1.00 96.69 277 VAL A C 1
ATOM 2144 O O . VAL A 1 277 ? 4.733 -15.091 9.084 1.00 96.69 277 VAL A O 1
ATOM 2147 N N . ALA A 1 278 ? 3.813 -14.170 7.245 1.00 97.69 278 ALA A N 1
ATOM 2148 C CA . ALA A 1 278 ? 3.032 -15.337 6.853 1.00 97.69 278 ALA A CA 1
ATOM 2149 C C . ALA A 1 278 ? 3.750 -16.250 5.847 1.00 97.69 278 ALA A C 1
ATOM 2151 O O . ALA A 1 278 ? 3.223 -17.318 5.534 1.00 97.69 278 ALA A O 1
ATOM 2152 N N . ALA A 1 279 ? 4.924 -15.866 5.332 1.00 96.94 279 ALA A N 1
ATOM 2153 C CA . ALA A 1 279 ? 5.730 -16.725 4.465 1.00 96.94 279 ALA A CA 1
ATOM 2154 C C . ALA A 1 279 ? 6.066 -18.053 5.164 1.00 96.94 279 ALA A C 1
ATOM 2156 O O . ALA A 1 279 ? 6.104 -18.138 6.396 1.00 96.94 279 ALA A O 1
ATOM 2157 N N . ALA A 1 280 ? 6.285 -19.114 4.386 1.00 96.00 280 ALA A N 1
ATOM 2158 C CA . ALA A 1 280 ? 6.537 -20.446 4.916 1.00 96.00 280 ALA A CA 1
ATOM 2159 C C . ALA A 1 280 ? 7.711 -20.425 5.922 1.00 96.00 280 ALA A C 1
ATOM 2161 O O . ALA A 1 280 ? 8.778 -19.895 5.601 1.00 96.00 280 ALA A O 1
ATOM 2162 N N . PRO A 1 281 ? 7.552 -21.007 7.129 1.00 97.12 281 PRO A N 1
ATOM 2163 C CA . PRO A 1 281 ? 6.483 -21.922 7.553 1.00 97.12 281 PRO A CA 1
ATOM 2164 C C . PRO A 1 281 ? 5.269 -21.284 8.272 1.00 97.12 281 PRO A C 1
ATOM 2166 O O . PRO A 1 281 ? 4.466 -22.026 8.824 1.00 97.12 281 PRO A O 1
ATOM 2169 N N . ASN A 1 282 ? 5.120 -19.956 8.289 1.00 98.06 282 ASN A N 1
ATOM 2170 C CA . ASN A 1 282 ? 4.072 -19.214 9.014 1.00 98.06 282 ASN A CA 1
ATOM 2171 C C . ASN A 1 282 ? 3.925 -19.624 10.499 1.00 98.06 282 ASN A C 1
ATOM 2173 O O . ASN A 1 282 ? 2.893 -20.166 10.909 1.00 98.06 282 ASN A O 1
ATOM 2177 N N . PRO A 1 283 ? 4.953 -19.390 11.335 1.00 97.88 283 PRO A N 1
ATOM 2178 C CA . PRO A 1 283 ? 4.998 -19.915 12.701 1.00 97.88 283 PRO A CA 1
ATOM 2179 C C . PRO A 1 283 ? 3.905 -19.357 13.625 1.00 97.88 283 PRO A C 1
ATOM 2181 O O . PRO A 1 283 ? 3.600 -19.972 14.645 1.00 97.88 283 PRO A O 1
ATOM 2184 N N . THR A 1 284 ? 3.324 -18.204 13.291 1.00 98.06 284 THR A N 1
ATOM 2185 C CA . THR A 1 284 ? 2.318 -17.525 14.116 1.00 98.06 284 THR A CA 1
ATOM 2186 C C . THR A 1 284 ? 0.899 -17.646 13.563 1.00 98.06 284 THR A C 1
ATOM 2188 O O . THR A 1 284 ? -0.031 -17.112 14.168 1.00 98.06 284 THR A O 1
ATOM 2191 N N . GLY A 1 285 ? 0.710 -18.342 12.435 1.00 98.12 285 GLY A N 1
ATOM 2192 C CA . GLY A 1 285 ? -0.577 -18.383 11.739 1.00 98.12 285 GLY A CA 1
ATOM 2193 C C . GLY A 1 285 ? -1.057 -16.984 11.346 1.00 98.12 285 GLY A C 1
ATOM 2194 O O . GLY A 1 285 ? -2.223 -16.661 11.551 1.00 98.12 285 GLY A O 1
ATOM 2195 N N . ALA A 1 286 ? -0.144 -16.129 10.883 1.00 98.44 286 ALA A N 1
ATOM 2196 C CA . ALA A 1 286 ? -0.448 -14.775 10.452 1.00 98.44 286 ALA A CA 1
ATOM 2197 C C . ALA A 1 286 ? -1.255 -14.772 9.148 1.00 98.44 286 ALA A C 1
ATOM 2199 O O . ALA A 1 286 ? -0.949 -15.539 8.231 1.00 98.44 286 ALA A O 1
ATOM 2200 N N . VAL A 1 287 ? -2.251 -13.889 9.082 1.00 98.62 287 VAL A N 1
ATOM 2201 C CA . VAL A 1 287 ? -3.133 -13.671 7.924 1.00 98.62 287 VAL A CA 1
ATOM 2202 C C . VAL A 1 287 ? -3.294 -12.171 7.641 1.00 98.62 287 VAL A C 1
ATOM 2204 O O . VAL A 1 287 ? -2.881 -11.335 8.449 1.00 98.62 287 VAL A O 1
ATOM 2207 N N . GLY A 1 288 ? -3.885 -11.824 6.495 1.00 98.56 288 GLY A N 1
ATOM 2208 C CA . GLY A 1 288 ? -4.238 -10.441 6.153 1.00 98.56 288 GLY A CA 1
ATOM 2209 C C . GLY A 1 288 ? -5.510 -9.940 6.854 1.00 98.56 288 GLY A C 1
ATOM 2210 O O . GLY A 1 288 ? -6.275 -10.715 7.428 1.00 98.56 288 GLY A O 1
ATOM 2211 N N . VAL A 1 289 ? -5.766 -8.633 6.771 1.00 98.75 289 VAL A N 1
ATOM 2212 C CA . VAL A 1 289 ? -6.906 -7.947 7.415 1.00 98.75 289 VAL A CA 1
ATOM 2213 C C . VAL A 1 289 ? -8.248 -8.498 6.934 1.00 98.75 289 VAL A C 1
ATOM 2215 O O . VAL A 1 289 ? -9.124 -8.783 7.750 1.00 98.75 289 VAL A O 1
ATOM 2218 N N . ALA A 1 290 ? -8.399 -8.673 5.618 1.00 98.12 290 ALA A N 1
ATOM 2219 C CA . ALA A 1 290 ? -9.621 -9.196 5.008 1.00 98.12 290 ALA A CA 1
ATOM 2220 C C . ALA A 1 290 ? -9.956 -10.605 5.513 1.00 98.12 290 ALA A C 1
ATOM 2222 O O . ALA A 1 290 ? -11.093 -10.871 5.904 1.00 98.12 290 ALA A O 1
ATOM 2223 N N . GLU A 1 291 ? -8.952 -11.483 5.570 1.00 98.31 291 GLU A N 1
ATOM 2224 C CA . GLU A 1 291 ? -9.103 -12.853 6.062 1.00 98.31 291 GLU A CA 1
ATOM 2225 C C . GLU A 1 291 ? -9.414 -12.883 7.561 1.00 98.31 291 GLU A C 1
ATOM 2227 O O . GLU A 1 291 ? -10.359 -13.555 7.970 1.00 98.31 291 GLU A O 1
ATOM 2232 N N . ALA A 1 292 ? -8.687 -12.110 8.375 1.00 98.50 292 ALA A N 1
ATOM 2233 C CA . ALA A 1 292 ? -8.932 -12.031 9.813 1.00 98.50 292 ALA A CA 1
ATOM 2234 C C . ALA A 1 292 ? -10.368 -11.580 10.127 1.00 98.50 292 ALA A C 1
ATOM 2236 O O . ALA A 1 292 ? -11.040 -12.166 10.976 1.00 98.50 292 ALA A O 1
ATOM 2237 N N . LEU A 1 293 ? -10.852 -10.545 9.436 1.00 98.12 293 LEU A N 1
ATOM 2238 C CA . LEU A 1 293 ? -12.185 -9.981 9.656 1.00 98.12 293 LEU A CA 1
ATOM 2239 C C . LEU A 1 293 ? -13.310 -10.748 8.946 1.00 98.12 293 LEU A C 1
ATOM 2241 O O . LEU A 1 293 ? -14.475 -10.517 9.266 1.00 98.12 293 LEU A O 1
ATOM 2245 N N . GLY A 1 294 ? -12.993 -11.623 7.987 1.00 97.56 294 GLY A N 1
ATOM 2246 C CA . GLY A 1 294 ? -13.989 -12.239 7.105 1.00 97.56 294 GLY A CA 1
ATOM 2247 C C . GLY A 1 294 ? -14.737 -11.204 6.256 1.00 97.56 294 GLY A C 1
ATOM 2248 O O . GLY A 1 294 ? -15.948 -11.317 6.074 1.00 97.56 294 GLY A O 1
ATOM 2249 N N . ARG A 1 295 ? -14.029 -10.164 5.797 1.00 94.81 295 ARG A N 1
ATOM 2250 C CA . ARG A 1 295 ? -14.583 -8.998 5.094 1.00 94.81 295 ARG A CA 1
ATOM 2251 C C . ARG A 1 295 ? -14.003 -8.866 3.691 1.00 94.81 295 ARG A C 1
ATOM 2253 O O . ARG A 1 295 ? -12.801 -9.006 3.496 1.00 94.81 295 ARG A O 1
ATOM 2260 N N . GLU A 1 296 ? -14.861 -8.531 2.732 1.00 91.56 296 GLU A N 1
ATOM 2261 C CA . GLU A 1 296 ? -14.484 -8.303 1.329 1.00 91.56 296 GLU A CA 1
ATOM 2262 C C . GLU A 1 296 ? -14.399 -6.814 0.964 1.00 91.56 296 GLU A C 1
ATOM 2264 O O . GLU A 1 296 ? -14.034 -6.483 -0.154 1.00 91.56 296 GLU A O 1
ATOM 2269 N N . ASP A 1 297 ? -14.719 -5.900 1.880 1.00 93.62 297 ASP A N 1
ATOM 2270 C CA . ASP A 1 297 ? -14.734 -4.445 1.667 1.00 93.62 297 ASP A CA 1
ATOM 2271 C C . ASP A 1 297 ? -13.443 -3.748 2.137 1.00 93.62 297 ASP A C 1
ATOM 2273 O O . ASP A 1 297 ? -13.418 -2.540 2.365 1.00 93.62 297 ASP A O 1
ATOM 2277 N N . ILE A 1 298 ? -12.355 -4.509 2.283 1.00 97.69 298 ILE A N 1
ATOM 2278 C CA . ILE A 1 298 ? -11.045 -3.989 2.691 1.00 97.69 298 ILE A CA 1
ATOM 2279 C C . ILE A 1 298 ? -10.298 -3.443 1.475 1.00 97.69 298 ILE A C 1
ATOM 2281 O O . ILE A 1 298 ? -10.139 -4.145 0.473 1.00 97.69 298 ILE A O 1
ATOM 2285 N N . ILE A 1 299 ? -9.817 -2.202 1.579 1.00 98.31 299 ILE A N 1
ATOM 2286 C CA . ILE A 1 299 ? -9.042 -1.524 0.539 1.00 98.31 299 ILE A CA 1
ATOM 2287 C C . ILE A 1 299 ? -7.574 -1.867 0.720 1.00 98.31 299 ILE A C 1
ATOM 2289 O O . ILE A 1 299 ? -6.980 -1.598 1.763 1.00 98.31 299 ILE A O 1
ATOM 2293 N N . ASN A 1 300 ? -6.974 -2.430 -0.320 1.00 98.44 300 ASN A N 1
ATOM 2294 C CA . ASN A 1 300 ? -5.654 -3.019 -0.224 1.00 98.44 300 ASN A CA 1
ATOM 2295 C C . ASN A 1 300 ? -4.596 -2.126 -0.871 1.00 98.44 300 ASN A C 1
ATOM 2297 O O . ASN A 1 300 ? -4.627 -1.856 -2.072 1.00 98.44 300 ASN A O 1
ATOM 2301 N N . LEU A 1 301 ? -3.611 -1.713 -0.076 1.00 98.38 301 LEU A N 1
ATOM 2302 C CA . LEU A 1 301 ? -2.435 -0.981 -0.530 1.00 98.38 301 LEU A CA 1
ATOM 2303 C C . LEU A 1 301 ? -1.190 -1.840 -0.276 1.00 98.38 301 LEU A C 1
ATOM 2305 O O . LEU A 1 301 ? -0.482 -1.603 0.697 1.00 98.38 301 LEU A O 1
ATOM 2309 N N . PRO A 1 302 ? -0.905 -2.876 -1.087 1.00 97.75 302 PRO A N 1
ATOM 2310 C CA . PRO A 1 302 ? 0.254 -3.728 -0.847 1.00 97.75 302 PRO A CA 1
ATOM 2311 C C . PRO A 1 302 ? 1.577 -3.046 -1.238 1.00 97.75 302 PRO A C 1
ATOM 2313 O O . PRO A 1 302 ? 1.623 -2.116 -2.050 1.00 97.75 302 PRO A O 1
ATOM 2316 N N . GLY A 1 303 ? 2.672 -3.532 -0.652 1.00 97.12 303 GLY A N 1
ATOM 2317 C CA . GLY A 1 303 ? 4.022 -2.973 -0.753 1.00 97.12 303 GLY A CA 1
ATOM 2318 C C . GLY A 1 303 ? 4.852 -3.299 0.493 1.00 97.12 303 GLY A C 1
ATOM 2319 O O . GLY A 1 303 ? 4.300 -3.597 1.548 1.00 97.12 303 GLY A O 1
ATOM 2320 N N . CYS A 1 304 ? 6.181 -3.270 0.386 1.00 97.75 304 CYS A N 1
ATOM 2321 C CA . CYS A 1 304 ? 7.076 -3.543 1.518 1.00 97.75 304 CYS A CA 1
ATOM 2322 C C . CYS A 1 304 ? 8.292 -2.590 1.516 1.00 97.75 304 CYS A C 1
ATOM 2324 O O . CYS A 1 304 ? 9.396 -3.023 1.172 1.00 97.75 304 CYS A O 1
ATOM 2326 N N . PRO A 1 305 ? 8.099 -1.300 1.853 1.00 97.50 305 PRO A N 1
ATOM 2327 C CA . PRO A 1 305 ? 6.832 -0.681 2.262 1.00 97.50 305 PRO A CA 1
ATOM 2328 C C . PRO A 1 305 ? 5.966 -0.228 1.075 1.00 97.50 305 PRO A C 1
ATOM 2330 O O . PRO A 1 305 ? 6.389 -0.268 -0.087 1.00 97.50 305 PRO A O 1
ATOM 2333 N N . VAL A 1 306 ? 4.733 0.189 1.363 1.00 97.25 306 VAL A N 1
ATOM 2334 C CA . VAL A 1 306 ? 3.884 0.910 0.402 1.00 97.25 306 VAL A CA 1
ATOM 2335 C C . VAL A 1 306 ? 4.568 2.213 -0.001 1.00 97.25 306 VAL A C 1
ATOM 2337 O O . VAL A 1 306 ? 5.190 2.887 0.819 1.00 97.25 306 VAL A O 1
ATOM 2340 N N . ASN A 1 307 ? 4.442 2.597 -1.270 1.00 94.75 307 ASN A N 1
ATOM 2341 C CA . ASN A 1 307 ? 4.847 3.935 -1.674 1.00 94.75 307 ASN A CA 1
ATOM 2342 C C . ASN A 1 307 ? 3.940 4.980 -0.993 1.00 94.75 307 ASN A C 1
ATOM 2344 O O . ASN A 1 307 ? 2.720 4.867 -1.137 1.00 94.75 307 ASN A O 1
ATOM 2348 N N . PRO A 1 308 ? 4.475 6.007 -0.305 1.00 91.75 308 PRO A N 1
ATOM 2349 C CA . PRO A 1 308 ? 3.651 6.986 0.408 1.00 91.75 308 PRO A CA 1
ATOM 2350 C C . PRO A 1 308 ? 2.623 7.679 -0.492 1.00 91.75 308 PRO A C 1
ATOM 2352 O O . PRO A 1 308 ? 1.510 7.947 -0.047 1.00 91.75 308 PRO A O 1
ATOM 2355 N N . ILE A 1 309 ? 2.934 7.881 -1.779 1.00 89.50 309 ILE A N 1
ATOM 2356 C CA . ILE A 1 309 ? 1.996 8.469 -2.746 1.00 89.50 309 ILE A CA 1
ATOM 2357 C C . ILE A 1 309 ? 0.729 7.613 -2.881 1.00 89.50 309 ILE A C 1
ATOM 2359 O O . ILE A 1 309 ? -0.356 8.165 -3.034 1.00 89.50 309 ILE A O 1
ATOM 2363 N N . ASN A 1 310 ? 0.826 6.285 -2.775 1.00 93.69 310 ASN A N 1
ATOM 2364 C CA . ASN A 1 310 ? -0.327 5.387 -2.897 1.00 93.69 310 ASN A CA 1
ATOM 2365 C C . ASN A 1 310 ? -1.268 5.508 -1.694 1.00 93.69 310 ASN A C 1
ATOM 2367 O O . ASN A 1 310 ? -2.486 5.484 -1.865 1.00 93.69 310 ASN A O 1
ATOM 2371 N N . ILE A 1 311 ? -0.707 5.686 -0.496 1.00 93.25 311 ILE A N 1
ATOM 2372 C CA . ILE A 1 311 ? -1.474 5.940 0.728 1.00 93.25 311 ILE A CA 1
ATOM 2373 C C . ILE A 1 311 ? -2.166 7.297 0.620 1.00 93.25 311 ILE A C 1
ATOM 2375 O O . ILE A 1 311 ? -3.391 7.391 0.695 1.00 93.25 311 ILE A O 1
ATOM 2379 N N . VAL A 1 312 ? -1.377 8.343 0.382 1.00 87.56 312 VAL A N 1
ATOM 2380 C CA . VAL A 1 312 ? -1.861 9.721 0.395 1.00 87.56 312 VAL A CA 1
ATOM 2381 C C . VAL A 1 312 ? -2.846 9.969 -0.748 1.00 87.56 312 VAL A C 1
ATOM 2383 O O . VAL A 1 312 ? -3.927 10.491 -0.507 1.00 87.56 312 VAL A O 1
ATOM 2386 N N . GLY A 1 313 ? -2.553 9.513 -1.967 1.00 84.31 313 GLY A N 1
ATOM 2387 C CA . GLY A 1 313 ? -3.462 9.628 -3.111 1.00 84.31 313 GLY A CA 1
ATOM 2388 C C . GLY A 1 313 ? -4.810 8.937 -2.887 1.00 84.31 313 GLY A C 1
ATOM 2389 O O . GLY A 1 313 ? -5.845 9.458 -3.297 1.00 84.31 313 GLY A O 1
ATOM 2390 N N . THR A 1 314 ? -4.822 7.801 -2.182 1.00 88.88 314 THR A N 1
ATOM 2391 C CA . THR A 1 314 ? -6.068 7.102 -1.826 1.00 88.88 314 THR A CA 1
ATOM 2392 C C . THR A 1 314 ? -6.880 7.891 -0.800 1.00 88.88 314 THR A C 1
ATOM 2394 O O . THR A 1 314 ? -8.084 8.066 -0.989 1.00 88.88 314 THR A O 1
ATOM 2397 N N . LEU A 1 315 ? -6.229 8.414 0.246 1.00 84.38 315 LEU A N 1
ATOM 2398 C CA . LEU A 1 315 ? -6.885 9.252 1.256 1.00 84.38 315 LEU A CA 1
ATOM 2399 C C . LEU A 1 315 ? -7.470 10.522 0.640 1.00 84.38 315 LEU A C 1
ATOM 2401 O O . LEU A 1 315 ? -8.615 10.862 0.906 1.00 84.38 315 LEU A O 1
ATOM 2405 N N . LEU A 1 316 ? -6.714 11.201 -0.218 1.00 77.56 316 LEU A N 1
ATOM 2406 C CA . LEU A 1 316 ? -7.148 12.448 -0.847 1.00 77.56 316 LEU A CA 1
ATOM 2407 C C . LEU A 1 316 ? -8.321 12.255 -1.789 1.00 77.56 316 LEU A C 1
ATOM 2409 O O . LEU A 1 316 ? -9.227 13.079 -1.806 1.00 77.56 316 LEU A O 1
ATOM 2413 N N . HIS A 1 317 ? -8.334 11.160 -2.547 1.00 77.81 317 HIS A N 1
ATOM 2414 C CA . HIS A 1 317 ? -9.490 10.844 -3.370 1.00 77.81 317 HIS A CA 1
ATOM 2415 C C . HIS A 1 317 ? -10.746 10.687 -2.508 1.00 77.81 317 HIS A C 1
ATOM 2417 O O . HIS A 1 317 ? -11.780 11.271 -2.821 1.00 77.81 317 HIS A O 1
ATOM 2423 N N . TYR A 1 318 ? -10.642 9.958 -1.394 1.00 79.88 318 TYR A N 1
ATOM 2424 C CA . TYR A 1 318 ? -11.752 9.814 -0.455 1.00 79.88 318 TYR A CA 1
ATOM 2425 C C . TYR A 1 318 ? -12.191 11.158 0.131 1.00 79.88 318 TYR A C 1
ATOM 2427 O O . TYR A 1 318 ? -13.369 11.494 0.102 1.00 79.88 318 TYR A O 1
ATOM 2435 N N . ILE A 1 319 ? -11.230 11.958 0.580 1.00 72.25 319 ILE A N 1
ATOM 2436 C CA . ILE A 1 319 ? -11.424 13.304 1.118 1.00 72.25 319 ILE A CA 1
ATOM 2437 C C . ILE A 1 319 ? -12.171 14.220 0.138 1.00 72.25 319 ILE A C 1
ATOM 2439 O O . ILE A 1 319 ? -13.099 14.923 0.525 1.00 72.25 319 ILE A O 1
ATOM 2443 N N . MET A 1 320 ? -11.760 14.227 -1.128 1.00 67.62 320 MET A N 1
ATOM 2444 C CA . MET A 1 320 ? -12.284 15.155 -2.126 1.00 67.62 320 MET A CA 1
ATOM 2445 C C . MET A 1 320 ? -13.630 14.724 -2.700 1.00 67.62 320 MET A C 1
ATOM 2447 O O . MET A 1 320 ? -14.429 15.569 -3.103 1.00 67.62 320 MET A O 1
ATOM 2451 N N . PHE A 1 321 ? -13.861 13.416 -2.802 1.00 69.62 321 PHE A N 1
ATOM 2452 C CA . PHE A 1 321 ? -14.995 12.876 -3.546 1.00 69.62 321 PHE A CA 1
ATOM 2453 C C . PHE A 1 321 ? -16.008 12.120 -2.688 1.00 69.62 321 PHE A C 1
ATOM 2455 O O . PHE A 1 321 ? -17.030 11.710 -3.242 1.00 69.62 321 PHE A O 1
ATOM 2462 N N . ASP A 1 322 ? -15.756 11.950 -1.383 1.00 71.38 322 ASP A N 1
ATOM 2463 C CA . ASP A 1 322 ? -16.573 11.125 -0.474 1.00 71.38 322 ASP A CA 1
ATOM 2464 C C . ASP A 1 322 ? -16.752 9.692 -1.029 1.00 71.38 322 ASP A C 1
ATOM 2466 O O . ASP A 1 322 ? -17.802 9.063 -0.902 1.00 71.38 322 ASP A O 1
ATOM 2470 N N . GLU A 1 323 ? -15.734 9.201 -1.748 1.00 77.25 323 GLU A N 1
ATOM 2471 C CA . GLU A 1 323 ? -15.726 7.912 -2.441 1.00 77.25 323 GLU A CA 1
ATOM 2472 C C . GLU A 1 323 ? -14.291 7.390 -2.574 1.00 77.25 323 GLU A C 1
ATOM 2474 O O . GLU A 1 323 ? -13.345 8.149 -2.790 1.00 77.25 323 GLU A O 1
ATOM 2479 N N . LEU A 1 324 ? -14.109 6.077 -2.487 1.00 82.50 324 LEU A N 1
ATOM 2480 C CA . LEU A 1 324 ? -12.821 5.439 -2.753 1.00 82.50 324 LEU A CA 1
ATOM 2481 C C . LEU A 1 324 ? -12.480 5.481 -4.253 1.00 82.50 324 LEU A C 1
ATOM 2483 O O . LEU A 1 324 ? -13.383 5.495 -5.092 1.00 82.50 324 LEU A O 1
ATOM 2487 N N . PRO A 1 325 ? -11.187 5.495 -4.626 1.00 84.19 325 PRO A N 1
ATOM 2488 C CA . PRO A 1 325 ? -10.806 5.406 -6.030 1.00 84.19 325 PRO A CA 1
ATOM 2489 C C . PRO A 1 325 ? -11.287 4.083 -6.627 1.00 84.19 325 PRO A C 1
ATOM 2491 O O . PRO A 1 325 ? -11.484 3.101 -5.913 1.00 84.19 325 PRO A O 1
ATOM 2494 N N . LYS A 1 326 ? -11.414 4.027 -7.956 1.00 87.44 326 LYS A N 1
ATOM 2495 C CA . LYS A 1 326 ? -11.738 2.778 -8.654 1.00 87.44 326 LYS A CA 1
ATOM 2496 C C . LYS A 1 326 ? -10.746 1.673 -8.265 1.00 87.44 326 LYS A C 1
ATOM 2498 O O . LYS A 1 326 ? -9.531 1.874 -8.354 1.00 87.44 326 LYS A O 1
ATOM 2503 N N . LEU A 1 327 ? -11.277 0.525 -7.850 1.00 92.19 327 LEU A N 1
ATOM 2504 C CA . LEU A 1 327 ? -10.503 -0.612 -7.358 1.00 92.19 327 LEU A CA 1
ATOM 2505 C C . LEU A 1 327 ? -10.486 -1.768 -8.367 1.00 92.19 327 LEU A C 1
ATOM 2507 O O . LEU A 1 327 ? -11.444 -1.962 -9.116 1.00 92.19 327 LEU A O 1
ATOM 2511 N N . ASP A 1 328 ? -9.400 -2.538 -8.365 1.00 92.69 328 ASP A N 1
ATOM 2512 C CA . ASP A 1 328 ? -9.288 -3.793 -9.105 1.00 92.69 328 ASP A CA 1
ATOM 2513 C C . ASP A 1 328 ? -9.965 -4.966 -8.367 1.00 92.69 328 ASP A C 1
ATOM 2515 O O . ASP A 1 328 ? -10.528 -4.816 -7.285 1.00 92.69 328 ASP A O 1
ATOM 2519 N N . ALA A 1 329 ? -9.889 -6.172 -8.939 1.00 91.75 329 ALA A N 1
ATOM 2520 C CA . ALA A 1 329 ? -10.494 -7.377 -8.361 1.00 91.75 329 ALA A CA 1
ATOM 2521 C C . ALA A 1 329 ? -9.896 -7.816 -7.006 1.00 91.75 329 ALA A C 1
ATOM 2523 O O . ALA A 1 329 ? -10.441 -8.711 -6.366 1.00 91.75 329 ALA A O 1
ATOM 2524 N N . LYS A 1 330 ? -8.773 -7.226 -6.580 1.00 92.56 330 LYS A N 1
ATOM 2525 C CA . LYS A 1 330 ? -8.134 -7.444 -5.275 1.00 92.56 330 LYS A CA 1
ATOM 2526 C C . LYS A 1 330 ? -8.345 -6.241 -4.348 1.00 92.56 330 LYS A C 1
ATOM 2528 O O . LYS A 1 330 ? -7.599 -6.090 -3.383 1.00 92.56 330 LYS A O 1
ATOM 2533 N N . ASN A 1 331 ? -9.309 -5.368 -4.648 1.00 96.50 331 ASN A N 1
ATOM 2534 C CA . ASN A 1 331 ? -9.578 -4.110 -3.951 1.00 96.50 331 ASN A CA 1
ATOM 2535 C C . ASN A 1 331 ? -8.378 -3.156 -3.868 1.00 96.50 331 ASN A C 1
ATOM 2537 O O . ASN A 1 331 ? -8.242 -2.398 -2.906 1.00 96.50 331 ASN A O 1
ATOM 2541 N N . ARG A 1 332 ? -7.486 -3.179 -4.861 1.00 97.12 332 ARG A N 1
ATOM 2542 C CA . ARG A 1 332 ? -6.356 -2.246 -4.936 1.00 97.12 332 ARG A CA 1
ATOM 2543 C C . ARG A 1 332 ? -6.722 -1.066 -5.837 1.00 97.12 332 ARG A C 1
ATOM 2545 O O . ARG A 1 332 ? -7.317 -1.300 -6.888 1.00 97.12 332 ARG A O 1
ATOM 2552 N N . PRO A 1 333 ? -6.351 0.185 -5.512 1.00 95.12 333 PRO A N 1
ATOM 2553 C CA . PRO A 1 333 ? -6.598 1.319 -6.399 1.00 95.12 333 PRO A CA 1
ATOM 2554 C C . PRO A 1 333 ? -5.975 1.116 -7.786 1.00 95.12 333 PRO A C 1
ATOM 2556 O O . PRO A 1 333 ? -4.754 1.005 -7.918 1.00 95.12 333 PRO A O 1
ATOM 2559 N N . GLU A 1 334 ? -6.799 1.106 -8.837 1.00 91.19 334 GLU A N 1
ATOM 2560 C CA . GLU A 1 334 ? -6.349 0.808 -10.206 1.00 91.19 334 GLU A CA 1
ATOM 2561 C C . GLU A 1 334 ? -5.268 1.783 -10.689 1.00 91.19 334 GLU A C 1
ATOM 2563 O O . GLU A 1 334 ? -4.363 1.400 -11.425 1.00 91.19 334 GLU A O 1
ATOM 2568 N N . TRP A 1 335 ? -5.323 3.043 -10.254 1.00 88.69 335 TRP A N 1
ATOM 2569 C CA . TRP A 1 335 ? -4.331 4.048 -10.637 1.00 88.69 335 TRP A CA 1
ATOM 2570 C C . TRP A 1 335 ? -2.916 3.705 -10.129 1.00 88.69 335 TRP A C 1
ATOM 2572 O O . TRP A 1 335 ? -1.931 4.056 -10.777 1.00 88.69 335 TRP A O 1
ATOM 2582 N N . ALA A 1 336 ? -2.806 2.992 -9.002 1.00 91.12 336 ALA A N 1
ATOM 2583 C CA . ALA A 1 336 ? -1.535 2.606 -8.389 1.00 91.12 336 ALA A CA 1
ATOM 2584 C C . ALA A 1 336 ? -1.110 1.166 -8.733 1.00 91.12 336 ALA A C 1
ATOM 2586 O O . ALA A 1 336 ? 0.087 0.883 -8.819 1.00 91.12 336 ALA A O 1
ATOM 2587 N N . TYR A 1 337 ? -2.075 0.268 -8.949 1.00 95.38 337 TYR A N 1
ATOM 2588 C CA . TYR A 1 337 ? -1.848 -1.178 -9.088 1.00 95.38 337 TYR A CA 1
ATOM 2589 C C . TYR A 1 337 ? -2.399 -1.773 -10.396 1.00 95.38 337 TYR A C 1
ATOM 2591 O O . TYR A 1 337 ? -2.429 -2.987 -10.553 1.00 95.38 337 TYR A O 1
ATOM 2599 N N . GLY A 1 338 ? -2.839 -0.948 -11.350 1.00 88.81 338 GLY A N 1
ATOM 2600 C CA . GLY A 1 338 ? -3.404 -1.398 -12.630 1.00 88.81 338 GLY A CA 1
ATOM 2601 C C . GLY A 1 338 ? -2.378 -1.668 -13.735 1.00 88.81 338 GLY A C 1
ATOM 2602 O O . GLY A 1 338 ? -2.752 -2.110 -14.820 1.00 88.81 338 GLY A O 1
ATOM 2603 N N . PHE A 1 339 ? -1.092 -1.401 -13.492 1.00 86.69 339 PHE A N 1
ATOM 2604 C CA . PHE A 1 339 ? -0.025 -1.546 -14.484 1.00 86.69 339 PHE A CA 1
ATOM 2605 C C . PHE A 1 339 ? 1.040 -2.526 -14.009 1.00 86.69 339 PHE A C 1
ATOM 2607 O O . PHE A 1 339 ? 1.444 -2.493 -12.847 1.00 86.69 339 PHE A O 1
ATOM 2614 N N . ARG A 1 340 ? 1.564 -3.344 -14.928 1.00 91.12 340 ARG A N 1
ATOM 2615 C CA . ARG A 1 340 ? 2.752 -4.160 -14.658 1.00 91.12 340 ARG A CA 1
ATOM 2616 C C . ARG A 1 340 ? 3.998 -3.283 -14.685 1.00 91.12 340 ARG A C 1
ATOM 2618 O O . ARG A 1 340 ? 4.171 -2.470 -15.598 1.00 91.12 340 ARG A O 1
ATOM 2625 N N . VAL A 1 341 ? 4.902 -3.501 -13.730 1.00 95.19 341 VAL A N 1
ATOM 2626 C CA . VAL A 1 341 ? 6.177 -2.768 -13.625 1.00 95.19 341 VAL A CA 1
ATOM 2627 C C . VAL A 1 341 ? 6.970 -2.850 -14.932 1.00 95.19 341 VAL A C 1
ATOM 2629 O O . VAL A 1 341 ? 7.540 -1.860 -15.379 1.00 95.19 341 VAL A O 1
ATOM 2632 N N . HIS A 1 342 ? 7.001 -4.022 -15.572 1.00 95.75 342 HIS A N 1
ATOM 2633 C CA . HIS A 1 342 ? 7.762 -4.234 -16.806 1.00 95.75 342 HIS A CA 1
ATOM 2634 C C . HIS A 1 342 ? 7.274 -3.407 -18.001 1.00 95.75 342 HIS A C 1
ATOM 2636 O O . HIS A 1 342 ? 8.091 -2.986 -18.819 1.00 95.75 342 HIS A O 1
ATOM 2642 N N . ASP A 1 343 ? 5.971 -3.142 -18.089 1.00 92.62 343 ASP A N 1
ATOM 2643 C CA . ASP A 1 343 ? 5.391 -2.396 -19.211 1.00 92.62 343 ASP A CA 1
ATOM 2644 C C . ASP A 1 343 ? 5.701 -0.894 -19.135 1.00 92.62 343 ASP A C 1
ATOM 2646 O O . ASP A 1 343 ? 5.606 -0.194 -20.136 1.00 92.62 343 ASP A O 1
ATOM 2650 N N . ASN A 1 344 ? 6.128 -0.408 -17.965 1.00 91.69 344 ASN A N 1
ATOM 2651 C CA . ASN A 1 344 ? 6.476 0.992 -17.717 1.00 91.69 344 ASN A CA 1
ATOM 2652 C C . ASN A 1 344 ? 7.925 1.148 -17.222 1.00 91.69 344 ASN A C 1
ATOM 2654 O O . ASN A 1 344 ? 8.246 2.118 -16.539 1.00 91.69 344 ASN A O 1
ATOM 2658 N N . CYS A 1 345 ? 8.785 0.162 -17.485 1.00 95.69 345 CYS A N 1
ATOM 2659 C CA . CYS A 1 345 ? 10.177 0.154 -17.039 1.00 95.69 345 CYS A CA 1
ATOM 2660 C C . CYS A 1 345 ? 11.066 0.922 -18.023 1.00 95.69 345 CYS A C 1
ATOM 2662 O O . CYS A 1 345 ? 11.047 0.642 -19.221 1.00 95.69 345 CYS A O 1
ATOM 2664 N N . GLU A 1 346 ? 11.934 1.808 -17.528 1.00 95.25 346 GLU A N 1
ATOM 2665 C CA . GLU A 1 346 ? 12.876 2.553 -18.373 1.00 95.25 346 GLU A CA 1
ATOM 2666 C C . GLU A 1 346 ? 13.884 1.647 -19.099 1.00 95.25 346 GLU A C 1
ATOM 2668 O O . GLU A 1 346 ? 14.409 2.014 -20.145 1.00 95.25 346 GLU A O 1
ATOM 2673 N N . ARG A 1 347 ? 14.123 0.433 -18.582 1.00 97.62 347 ARG A N 1
ATOM 2674 C CA . ARG A 1 347 ? 15.009 -0.567 -19.201 1.00 97.62 347 ARG A CA 1
ATOM 2675 C C . ARG A 1 347 ? 14.293 -1.476 -20.208 1.00 97.62 347 ARG A C 1
ATOM 2677 O O . ARG A 1 347 ? 14.887 -2.454 -20.658 1.00 97.62 347 ARG A O 1
ATOM 2684 N N . ARG A 1 348 ? 13.027 -1.201 -20.551 1.00 95.31 348 ARG A N 1
ATOM 2685 C CA . ARG A 1 348 ? 12.243 -2.039 -21.474 1.00 95.31 348 ARG A CA 1
ATOM 2686 C C . ARG A 1 348 ? 12.882 -2.141 -22.862 1.00 95.31 348 ARG A C 1
ATOM 2688 O O . ARG A 1 348 ? 12.984 -3.245 -23.377 1.00 95.31 348 ARG A O 1
ATOM 2695 N N . GLY A 1 349 ? 13.422 -1.047 -23.400 1.00 95.88 349 GLY A N 1
ATOM 2696 C CA . GLY A 1 349 ? 14.129 -1.084 -24.686 1.00 95.88 349 GLY A CA 1
ATOM 2697 C C . GLY A 1 349 ? 15.315 -2.058 -24.698 1.00 95.88 349 GLY A C 1
ATOM 2698 O O . GLY A 1 349 ? 15.510 -2.766 -25.677 1.00 95.88 349 GLY A O 1
ATOM 2699 N N . HIS A 1 350 ? 16.054 -2.175 -23.588 1.00 98.00 350 HIS A N 1
ATOM 2700 C CA . HIS A 1 350 ? 17.139 -3.156 -23.461 1.00 98.00 350 HIS A CA 1
ATOM 2701 C C . HIS A 1 350 ? 16.622 -4.599 -23.412 1.00 98.00 350 HIS A C 1
ATOM 2703 O O . HIS A 1 350 ? 17.262 -5.493 -23.949 1.00 98.00 350 HIS A O 1
ATOM 2709 N N . TYR A 1 351 ? 15.459 -4.836 -22.793 1.00 96.62 351 TYR A N 1
ATOM 2710 C CA . TYR A 1 351 ? 14.818 -6.153 -22.830 1.00 96.62 351 TYR A CA 1
ATOM 2711 C C . TYR A 1 351 ? 14.472 -6.557 -24.268 1.00 96.62 351 TYR A C 1
ATOM 2713 O O . TYR A 1 351 ? 14.793 -7.667 -24.675 1.00 96.62 351 TYR A O 1
ATOM 2721 N N . ASP A 1 352 ? 13.869 -5.644 -25.035 1.00 95.94 352 ASP A N 1
ATOM 2722 C CA . ASP A 1 352 ? 13.431 -5.909 -26.411 1.00 95.94 352 ASP A CA 1
ATOM 2723 C C . ASP A 1 352 ? 14.616 -6.084 -27.393 1.00 95.94 352 ASP A C 1
ATOM 2725 O O . ASP A 1 352 ? 14.451 -6.676 -28.458 1.00 95.94 352 ASP A O 1
ATOM 2729 N N . LEU A 1 353 ? 15.810 -5.588 -27.040 1.00 97.38 353 LEU A N 1
ATOM 2730 C CA . LEU A 1 353 ? 17.060 -5.727 -27.805 1.00 97.38 353 LEU A CA 1
ATOM 2731 C C . LEU A 1 353 ? 17.949 -6.897 -27.344 1.00 97.38 353 LEU A C 1
ATOM 2733 O O . LEU A 1 353 ? 19.087 -7.011 -27.798 1.00 97.38 353 LEU A O 1
ATOM 2737 N N . ASP A 1 354 ? 17.467 -7.740 -26.428 1.00 97.12 354 ASP A N 1
ATOM 2738 C CA . ASP A 1 354 ? 18.235 -8.824 -25.800 1.00 97.12 354 ASP A CA 1
ATOM 2739 C C . ASP A 1 354 ? 19.511 -8.365 -25.048 1.00 97.12 354 ASP A C 1
ATOM 2741 O O . ASP A 1 354 ? 20.456 -9.132 -24.828 1.00 97.12 354 ASP A O 1
ATOM 2745 N N . GLU A 1 355 ? 19.530 -7.114 -24.586 1.00 98.00 355 GLU A N 1
ATOM 2746 C CA . GLU A 1 355 ? 20.612 -6.522 -23.800 1.00 98.00 355 GLU A CA 1
ATOM 2747 C C . GLU A 1 355 ? 20.371 -6.750 -22.300 1.00 98.00 355 GLU A C 1
ATOM 2749 O O . GLU A 1 355 ? 19.644 -6.013 -21.620 1.00 98.00 355 GLU A O 1
ATOM 2754 N N . PHE A 1 356 ? 21.003 -7.794 -21.762 1.00 98.12 356 PHE A N 1
ATOM 2755 C CA . PHE A 1 356 ? 20.824 -8.221 -20.376 1.00 98.12 356 PHE A CA 1
ATOM 2756 C C . PHE A 1 356 ? 22.098 -8.110 -19.550 1.00 98.12 356 PHE A C 1
ATOM 2758 O O . PHE A 1 356 ? 23.190 -8.423 -20.019 1.00 98.12 356 PHE A O 1
ATOM 2765 N N . VAL A 1 357 ? 21.922 -7.765 -18.278 1.00 98.06 357 VAL A N 1
ATOM 2766 C CA . VAL A 1 357 ? 22.919 -8.047 -17.242 1.00 98.06 357 VAL A CA 1
ATOM 2767 C C . VAL A 1 357 ? 22.932 -9.552 -16.990 1.00 98.06 357 VAL A C 1
ATOM 2769 O O . VAL A 1 357 ? 21.865 -10.158 -16.835 1.00 98.06 357 VAL A O 1
ATOM 2772 N N . LEU A 1 358 ? 24.122 -10.145 -16.969 1.00 96.12 358 LEU A N 1
ATOM 2773 C CA . LEU A 1 358 ? 24.339 -11.572 -16.722 1.00 96.12 358 LEU A CA 1
ATOM 2774 C C . LEU A 1 358 ? 25.052 -11.811 -15.391 1.00 96.12 358 LEU A C 1
ATOM 2776 O O . LEU A 1 358 ? 24.809 -12.828 -14.744 1.00 96.12 358 LEU A O 1
ATOM 2780 N N . GLU A 1 359 ? 25.891 -10.864 -14.971 1.00 95.69 359 GLU A N 1
ATOM 2781 C CA . GLU A 1 359 ? 26.599 -10.903 -13.694 1.00 95.69 359 GLU A CA 1
ATOM 2782 C C . GLU A 1 359 ? 26.675 -9.508 -13.059 1.00 95.69 359 GLU A C 1
ATOM 2784 O O . GLU A 1 359 ? 26.725 -8.476 -13.734 1.00 95.69 359 GLU A O 1
ATOM 2789 N N . TRP A 1 360 ? 26.694 -9.452 -11.725 1.00 95.25 360 TRP A N 1
ATOM 2790 C CA . TRP A 1 360 ? 26.779 -8.182 -11.008 1.00 95.25 360 TRP A CA 1
ATOM 2791 C C . TRP A 1 360 ? 28.105 -7.470 -11.304 1.00 95.25 360 TRP A C 1
ATOM 2793 O O . TRP A 1 360 ? 29.178 -7.982 -10.996 1.00 95.25 360 TRP A O 1
ATOM 2803 N N . GLY A 1 361 ? 28.022 -6.260 -11.865 1.00 95.06 361 GLY A N 1
ATOM 2804 C CA . GLY A 1 361 ? 29.191 -5.445 -12.211 1.00 95.06 361 GLY A CA 1
ATOM 2805 C C . GLY A 1 361 ? 29.753 -5.677 -13.617 1.00 95.06 361 GLY A C 1
ATOM 2806 O O . GLY A 1 361 ? 30.765 -5.056 -13.955 1.00 95.06 361 GLY A O 1
ATOM 2807 N N . ASP A 1 362 ? 29.108 -6.515 -14.439 1.00 97.69 362 ASP A N 1
ATOM 2808 C CA . ASP A 1 362 ? 29.459 -6.675 -15.852 1.00 97.69 362 ASP A CA 1
ATOM 2809 C C . ASP A 1 362 ? 29.250 -5.376 -16.667 1.00 97.69 362 ASP A C 1
ATOM 2811 O O . ASP A 1 362 ? 28.766 -4.348 -16.176 1.00 97.69 362 ASP A O 1
ATOM 2815 N N . GLU A 1 363 ? 29.645 -5.395 -17.941 1.00 97.62 363 GLU A N 1
ATOM 2816 C CA . GLU A 1 363 ? 29.483 -4.230 -18.819 1.00 97.62 363 GLU A CA 1
ATOM 2817 C C . GLU A 1 363 ? 28.012 -3.849 -19.033 1.00 97.62 363 GLU A C 1
ATOM 2819 O O . GLU A 1 363 ? 27.709 -2.666 -19.197 1.00 97.62 363 GLU A O 1
ATOM 2824 N N . GLY A 1 364 ? 27.091 -4.814 -18.976 1.00 97.56 364 GLY A N 1
ATOM 2825 C CA . GLY A 1 364 ? 25.658 -4.547 -19.033 1.00 97.56 364 GLY A CA 1
ATOM 2826 C C . GLY A 1 364 ? 25.171 -3.791 -17.799 1.00 97.56 364 GLY A C 1
ATOM 2827 O O . GLY A 1 364 ? 24.430 -2.815 -17.921 1.00 97.56 364 GLY A O 1
ATOM 2828 N N . ALA A 1 365 ? 25.630 -4.172 -16.607 1.00 97.38 365 ALA A N 1
ATOM 2829 C CA . ALA A 1 365 ? 25.292 -3.518 -15.350 1.00 97.38 365 ALA A CA 1
ATOM 2830 C C . ALA A 1 365 ? 25.768 -2.061 -15.347 1.00 97.38 365 ALA A C 1
ATOM 2832 O O . ALA A 1 365 ? 24.998 -1.169 -14.987 1.00 97.38 365 ALA A O 1
ATOM 2833 N N . LYS A 1 366 ? 26.996 -1.806 -15.823 1.00 96.81 366 LYS A N 1
ATOM 2834 C CA . LYS A 1 366 ? 27.555 -0.446 -15.959 1.00 96.81 366 LYS A CA 1
ATOM 2835 C C . LYS A 1 366 ? 26.793 0.410 -16.973 1.00 96.81 366 LYS A C 1
ATOM 2837 O O . LYS A 1 366 ? 26.699 1.620 -16.792 1.00 96.81 366 LYS A O 1
ATOM 2842 N N . LYS A 1 367 ? 26.251 -0.210 -18.025 1.00 97.06 367 LYS A N 1
ATOM 2843 C CA . LYS A 1 367 ? 25.459 0.456 -19.072 1.00 97.06 367 LYS A CA 1
ATOM 2844 C C . LYS A 1 367 ? 23.967 0.567 -18.747 1.00 97.06 367 LYS A C 1
ATOM 2846 O O . LYS A 1 367 ? 23.242 1.198 -19.506 1.00 97.06 367 LYS A O 1
ATOM 2851 N N . GLY A 1 368 ? 23.502 -0.012 -17.638 1.00 97.06 368 GLY A N 1
ATOM 2852 C CA . GLY A 1 368 ? 22.093 0.044 -17.241 1.00 97.06 368 GLY A CA 1
ATOM 2853 C C . GLY A 1 368 ? 21.174 -0.911 -18.013 1.00 97.06 368 GLY A C 1
ATOM 2854 O O . GLY A 1 368 ? 19.979 -0.649 -18.118 1.00 97.06 368 GLY A O 1
ATOM 2855 N N . TRP A 1 369 ? 21.699 -2.029 -18.515 1.00 98.44 369 TRP A N 1
ATOM 2856 C CA . TRP A 1 369 ? 20.941 -3.040 -19.261 1.00 98.44 369 TRP A CA 1
ATOM 2857 C C . TRP A 1 369 ? 19.868 -3.761 -18.433 1.00 98.44 369 TRP A C 1
ATOM 2859 O O . TRP A 1 369 ? 19.771 -3.613 -17.209 1.00 98.44 369 TRP A O 1
ATOM 2869 N N . CYS A 1 370 ? 19.017 -4.542 -19.101 1.00 98.31 370 CYS A N 1
ATOM 2870 C CA . CYS A 1 370 ? 17.869 -5.180 -18.473 1.00 98.31 370 CYS A CA 1
ATOM 2871 C C . CYS A 1 370 ? 18.277 -6.228 -17.420 1.00 98.31 370 CYS A C 1
ATOM 2873 O O . CYS A 1 370 ? 19.149 -7.065 -17.639 1.00 98.31 370 CYS A O 1
ATOM 2875 N N . LEU A 1 371 ? 17.584 -6.222 -16.276 1.00 98.00 371 LEU A N 1
ATOM 2876 C CA . LEU A 1 371 ? 17.837 -7.114 -15.134 1.00 98.00 371 LEU A CA 1
ATOM 2877 C C . LEU A 1 371 ? 17.002 -8.405 -15.163 1.00 98.00 371 LEU A C 1
ATOM 2879 O O . LEU A 1 371 ? 16.917 -9.107 -14.157 1.00 98.00 371 LEU A O 1
ATOM 2883 N N . PHE A 1 372 ? 16.335 -8.718 -16.277 1.00 96.88 372 PHE A N 1
ATOM 2884 C CA . PHE A 1 372 ? 15.465 -9.895 -16.363 1.00 96.88 372 PHE A CA 1
ATOM 2885 C C . PHE A 1 372 ? 16.223 -11.200 -16.083 1.00 96.88 372 PHE A C 1
ATOM 2887 O O . PHE A 1 372 ? 15.789 -11.985 -15.240 1.00 96.88 372 PHE A O 1
ATOM 2894 N N . LYS A 1 373 ? 17.403 -11.387 -16.694 1.00 95.88 373 LYS A N 1
ATOM 2895 C CA . LYS A 1 373 ? 18.258 -12.564 -16.454 1.00 95.88 373 LYS A CA 1
ATOM 2896 C C . LYS A 1 373 ? 18.864 -12.605 -15.045 1.00 95.88 373 LYS A C 1
ATOM 2898 O O . LYS A 1 373 ? 19.142 -13.689 -14.548 1.00 95.88 373 LYS A O 1
ATOM 2903 N N . MET A 1 374 ? 18.913 -11.464 -14.357 1.00 96.12 374 MET A N 1
ATOM 2904 C CA . MET A 1 374 ? 19.242 -11.359 -12.926 1.00 96.12 374 MET A CA 1
ATOM 2905 C C . MET A 1 374 ? 18.032 -11.606 -12.004 1.00 96.12 374 MET A C 1
ATOM 2907 O O . MET A 1 374 ? 18.053 -11.275 -10.818 1.00 96.12 374 MET A O 1
ATOM 2911 N N . GLY A 1 375 ? 16.930 -12.133 -12.547 1.00 96.06 375 GLY A N 1
ATOM 2912 C CA . GLY A 1 375 ? 15.756 -12.541 -11.782 1.00 96.06 375 GLY A CA 1
ATOM 2913 C C . GLY A 1 375 ? 14.767 -11.432 -11.440 1.00 96.06 375 GLY A C 1
ATOM 2914 O O . GLY A 1 375 ? 13.992 -11.592 -10.493 1.00 96.06 375 GLY A O 1
ATOM 2915 N N . CYS A 1 376 ? 14.757 -10.330 -12.195 1.00 97.44 376 CYS A N 1
ATOM 2916 C CA . CYS A 1 376 ? 13.747 -9.284 -12.045 1.00 97.44 376 CYS A CA 1
ATOM 2917 C C . CYS A 1 376 ? 12.325 -9.829 -12.277 1.00 97.44 376 CYS A C 1
ATOM 2919 O O . CYS A 1 376 ? 12.018 -10.410 -13.314 1.00 97.44 376 CYS A O 1
ATOM 2921 N N . LYS A 1 377 ? 11.437 -9.576 -11.316 1.00 96.88 377 LYS A N 1
ATOM 2922 C CA . LYS A 1 377 ? 10.027 -9.995 -11.284 1.00 96.88 377 LYS A CA 1
ATOM 2923 C C . LYS A 1 377 ? 9.060 -8.910 -11.745 1.00 96.88 377 LYS A C 1
ATOM 2925 O O . LYS A 1 377 ? 7.852 -9.077 -11.631 1.00 96.88 377 LYS A O 1
ATOM 2930 N N . GLY A 1 378 ? 9.582 -7.810 -12.290 1.00 95.75 378 GLY A N 1
ATOM 2931 C CA . GLY A 1 378 ? 8.776 -6.728 -12.856 1.00 95.75 378 GLY A CA 1
ATOM 2932 C C . GLY A 1 378 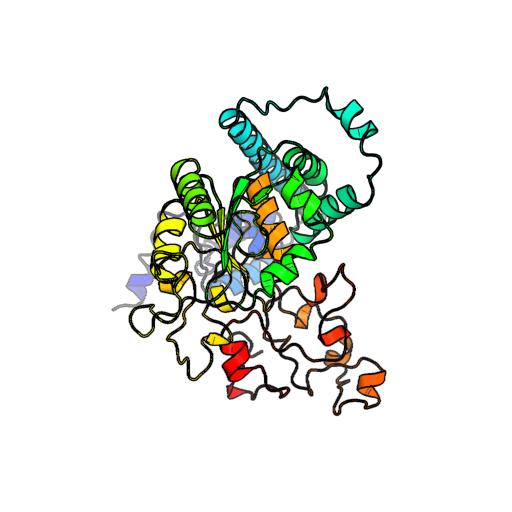? 7.712 -7.185 -13.870 1.00 95.75 378 GLY A C 1
ATOM 2933 O O . GLY A 1 378 ? 6.635 -6.591 -13.873 1.00 95.75 378 GLY A O 1
ATOM 2934 N N . PRO A 1 379 ? 7.942 -8.235 -14.690 1.00 94.25 379 PRO A N 1
ATOM 2935 C CA . PRO A 1 379 ? 6.916 -8.757 -15.604 1.00 94.25 379 PRO A CA 1
ATOM 2936 C C . PRO A 1 379 ? 5.673 -9.329 -14.922 1.00 94.25 379 PRO A C 1
ATOM 2938 O O . PRO A 1 379 ? 4.636 -9.454 -15.560 1.00 94.25 379 PRO A O 1
ATOM 2941 N N . TYR A 1 380 ? 5.768 -9.657 -13.634 1.00 92.19 380 TYR A N 1
ATOM 2942 C CA . TYR A 1 380 ? 4.719 -10.343 -12.881 1.00 92.19 380 TYR A CA 1
ATOM 2943 C C . TYR A 1 380 ? 4.132 -9.481 -11.763 1.00 92.19 380 TYR A C 1
ATOM 2945 O O . TYR A 1 380 ? 3.319 -9.977 -10.996 1.00 92.19 380 TYR A O 1
ATOM 2953 N N . ALA A 1 381 ? 4.582 -8.230 -11.623 1.00 93.81 381 ALA A N 1
ATOM 2954 C CA . ALA A 1 381 ? 4.250 -7.369 -10.496 1.00 93.81 381 ALA A CA 1
ATOM 2955 C C . ALA A 1 381 ? 3.397 -6.188 -10.956 1.00 93.81 381 ALA A C 1
ATOM 2957 O O . ALA A 1 381 ? 3.885 -5.355 -11.725 1.00 93.81 381 ALA A O 1
ATOM 2958 N N . GLU A 1 382 ? 2.162 -6.079 -10.459 1.00 94.38 382 GLU A N 1
ATOM 2959 C CA . GLU A 1 382 ? 1.358 -4.874 -10.670 1.00 94.38 382 GLU A CA 1
ATOM 2960 C C . GLU A 1 382 ? 1.649 -3.834 -9.584 1.00 94.38 382 GLU A C 1
ATOM 2962 O O . GLU A 1 382 ? 1.106 -3.889 -8.481 1.00 94.38 382 GLU A O 1
ATOM 2967 N N . LEU A 1 383 ? 2.578 -2.924 -9.883 1.00 94.81 383 LEU A N 1
ATOM 2968 C CA . LEU A 1 383 ? 3.028 -1.845 -9.004 1.00 94.81 383 LEU A CA 1
ATOM 2969 C C . LEU A 1 383 ? 3.445 -0.645 -9.856 1.00 94.81 383 LEU A C 1
ATOM 2971 O O . LEU A 1 383 ? 4.003 -0.802 -10.940 1.00 94.81 383 LEU A O 1
ATOM 2975 N N . ASN A 1 384 ? 3.284 0.559 -9.321 1.00 94.50 384 ASN A N 1
ATOM 2976 C CA . ASN A 1 384 ? 3.676 1.803 -9.984 1.00 94.50 384 ASN A CA 1
ATOM 2977 C C . ASN A 1 384 ? 5.126 2.249 -9.698 1.00 94.50 384 ASN A C 1
ATOM 2979 O O . ASN A 1 384 ? 5.475 3.392 -9.987 1.00 94.50 384 ASN A O 1
ATOM 2983 N N . CYS A 1 385 ? 5.998 1.383 -9.159 1.00 95.06 385 CYS A N 1
ATOM 2984 C CA . CYS A 1 385 ? 7.354 1.766 -8.732 1.00 95.06 385 CYS A CA 1
ATOM 2985 C C . CYS A 1 385 ? 8.197 2.425 -9.835 1.00 95.06 385 CYS A C 1
ATOM 2987 O O . CYS A 1 385 ? 8.964 3.330 -9.532 1.00 95.06 385 CYS A O 1
ATOM 2989 N N . SER A 1 386 ? 8.072 1.989 -11.092 1.00 93.94 386 SER A N 1
ATOM 2990 C CA . SER A 1 386 ? 8.820 2.580 -12.211 1.00 93.94 386 SER A CA 1
ATOM 2991 C C . SER A 1 386 ? 8.280 3.948 -12.642 1.00 93.94 386 SER A C 1
ATOM 2993 O O . SER A 1 386 ? 9.023 4.749 -13.201 1.00 93.94 386 SER A O 1
ATOM 2995 N N . LEU A 1 387 ? 7.005 4.228 -12.350 1.00 89.50 387 LEU A N 1
ATOM 2996 C CA . LEU A 1 387 ? 6.334 5.485 -12.680 1.00 89.50 387 LEU A CA 1
ATOM 2997 C C . LEU A 1 387 ? 6.603 6.552 -11.619 1.00 89.50 387 LEU A C 1
ATOM 2999 O O . LEU A 1 387 ? 7.073 7.638 -11.942 1.00 89.50 387 LEU A O 1
ATOM 3003 N N . VAL A 1 388 ? 6.313 6.238 -10.351 1.00 90.12 388 VAL A N 1
ATOM 3004 C CA . VAL A 1 388 ? 6.373 7.224 -9.257 1.00 90.12 388 VAL A CA 1
ATOM 3005 C C . VAL A 1 388 ? 7.706 7.221 -8.515 1.00 90.12 388 VAL A C 1
ATOM 3007 O O . VAL A 1 388 ? 8.090 8.242 -7.949 1.00 90.12 388 VAL A O 1
ATOM 3010 N N . LYS A 1 389 ? 8.429 6.091 -8.544 1.00 94.12 389 LYS A N 1
ATOM 3011 C CA . LYS A 1 389 ? 9.687 5.864 -7.814 1.00 94.12 389 LYS A CA 1
ATOM 3012 C C . LYS A 1 389 ? 9.549 6.152 -6.311 1.00 94.12 389 LYS A C 1
ATOM 3014 O O . LYS A 1 389 ? 8.454 6.344 -5.802 1.00 94.12 389 LYS A O 1
ATOM 3019 N N . PHE A 1 390 ? 10.641 6.106 -5.562 1.00 93.31 390 PHE A N 1
ATOM 3020 C CA . PHE A 1 390 ? 10.675 6.379 -4.125 1.00 93.31 390 PHE A CA 1
ATOM 3021 C C . PHE A 1 390 ? 11.515 7.623 -3.834 1.00 93.31 390 PHE A C 1
ATOM 3023 O O . PHE A 1 390 ? 12.364 8.006 -4.642 1.00 93.31 390 PHE A O 1
ATOM 3030 N N . ASN A 1 391 ? 11.264 8.230 -2.668 1.00 91.94 391 ASN A N 1
ATOM 3031 C CA . ASN A 1 391 ? 11.976 9.407 -2.163 1.00 91.94 391 ASN A CA 1
ATOM 3032 C C . ASN A 1 391 ? 11.935 10.570 -3.167 1.00 91.94 391 ASN A C 1
ATOM 3034 O O . ASN A 1 391 ? 12.933 10.859 -3.818 1.00 91.94 391 ASN A O 1
ATOM 3038 N N . GLU A 1 392 ? 10.765 11.195 -3.337 1.00 86.00 392 GLU A N 1
ATOM 3039 C CA . GLU A 1 392 ? 10.591 12.357 -4.235 1.00 86.00 392 GLU A CA 1
ATOM 3040 C C . GLU A 1 392 ? 10.942 12.059 -5.700 1.00 86.00 392 GLU A C 1
ATOM 3042 O O . GLU A 1 392 ? 11.497 12.883 -6.422 1.00 86.00 392 GLU A O 1
ATOM 3047 N N . GLY A 1 393 ? 10.646 10.842 -6.158 1.00 89.56 393 GLY A N 1
ATOM 3048 C CA . GLY A 1 393 ? 10.959 10.452 -7.527 1.00 89.56 393 GLY A CA 1
ATOM 3049 C C . GLY A 1 393 ? 12.446 10.151 -7.772 1.00 89.56 393 GLY A C 1
ATOM 3050 O O . GLY A 1 393 ? 12.842 9.984 -8.927 1.00 89.56 393 GLY A O 1
ATOM 3051 N N . THR A 1 394 ? 13.279 10.080 -6.725 1.00 93.50 394 THR A N 1
ATOM 3052 C CA . THR A 1 394 ? 14.739 9.930 -6.851 1.00 93.50 394 THR A CA 1
ATOM 3053 C C . THR A 1 394 ? 15.121 8.627 -7.548 1.00 93.50 394 THR A C 1
ATOM 3055 O O . THR A 1 394 ? 15.850 8.635 -8.543 1.00 93.50 394 THR A O 1
ATOM 3058 N N . SER A 1 395 ? 14.658 7.487 -7.026 1.00 96.88 395 SER A N 1
ATOM 3059 C CA . SER A 1 395 ? 15.044 6.178 -7.559 1.00 96.88 395 SER A CA 1
ATOM 3060 C C . SER A 1 395 ? 14.064 5.072 -7.180 1.00 96.88 395 SER A C 1
ATOM 3062 O O . SER A 1 395 ? 13.166 5.252 -6.365 1.00 96.88 395 SER A O 1
ATOM 3064 N N . TRP A 1 396 ? 14.240 3.902 -7.777 1.00 97.19 396 TRP A N 1
ATOM 3065 C CA . TRP A 1 396 ? 13.517 2.672 -7.466 1.00 97.19 396 TRP A CA 1
ATOM 3066 C C . TRP A 1 396 ? 14.454 1.468 -7.691 1.00 97.19 396 TRP A C 1
ATOM 3068 O O . TRP A 1 396 ? 15.516 1.648 -8.294 1.00 97.19 396 TRP A O 1
ATOM 3078 N N . PRO A 1 397 ? 14.119 0.244 -7.229 1.00 97.50 397 PRO A N 1
ATOM 3079 C CA . PRO A 1 397 ? 15.066 -0.878 -7.212 1.00 97.50 397 PRO A CA 1
ATOM 3080 C C . PRO A 1 397 ? 15.822 -1.122 -8.525 1.00 97.50 397 PRO A C 1
ATOM 3082 O O . PRO A 1 397 ? 17.049 -1.220 -8.518 1.00 97.50 397 PRO A O 1
ATOM 3085 N N . VAL A 1 398 ? 15.114 -1.151 -9.660 1.00 97.81 398 VAL A N 1
ATOM 3086 C CA . VAL A 1 398 ? 15.733 -1.423 -10.969 1.00 97.81 398 VAL A CA 1
ATOM 3087 C C . VAL A 1 398 ? 16.616 -0.266 -11.413 1.00 97.81 398 VAL A C 1
ATOM 3089 O O . VAL A 1 398 ? 17.710 -0.516 -11.913 1.00 97.81 398 VAL A O 1
ATOM 3092 N N . GLN A 1 399 ? 16.219 0.986 -11.175 1.00 97.50 399 GLN A N 1
ATOM 3093 C 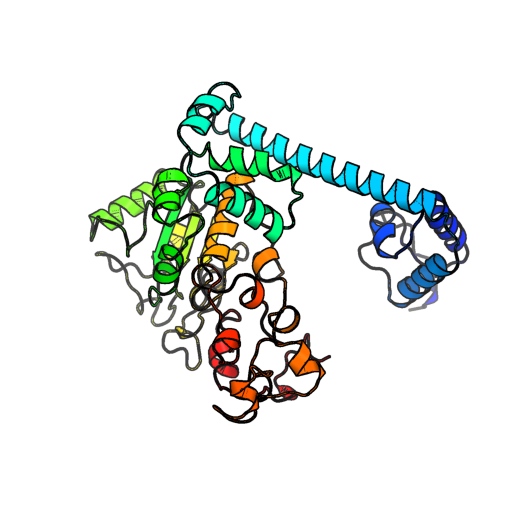CA . GLN A 1 399 ? 17.076 2.141 -11.447 1.00 97.50 399 GLN A CA 1
ATOM 3094 C C . GLN A 1 399 ? 18.368 2.086 -10.615 1.00 97.50 399 GLN A C 1
ATOM 3096 O O . GLN A 1 399 ? 19.435 2.398 -11.135 1.00 97.50 399 GLN A O 1
ATOM 3101 N N . ALA A 1 400 ? 18.296 1.593 -9.375 1.00 97.25 400 ALA A N 1
ATOM 3102 C CA . ALA A 1 400 ? 19.452 1.360 -8.507 1.00 97.25 400 ALA A CA 1
ATOM 3103 C C . ALA A 1 400 ? 20.285 0.109 -8.873 1.00 97.25 400 ALA A C 1
ATOM 3105 O O . ALA A 1 400 ? 21.282 -0.176 -8.215 1.00 97.25 400 ALA A O 1
ATOM 3106 N N . GLY A 1 401 ? 19.905 -0.636 -9.916 1.00 96.44 401 GLY A N 1
ATOM 3107 C CA . GLY A 1 401 ? 20.654 -1.793 -10.415 1.00 96.44 401 GLY A CA 1
ATOM 3108 C C . GLY A 1 401 ? 20.218 -3.148 -9.854 1.00 96.44 401 GLY A C 1
ATOM 3109 O O . GLY A 1 401 ? 20.830 -4.153 -10.204 1.00 96.44 401 GLY A O 1
ATOM 3110 N N . HIS A 1 402 ? 19.151 -3.213 -9.050 1.00 97.44 402 HIS A N 1
ATOM 3111 C CA . HIS A 1 402 ? 18.629 -4.468 -8.506 1.00 97.44 402 HIS A CA 1
ATOM 3112 C C . HIS A 1 402 ? 17.250 -4.820 -9.082 1.00 97.44 402 HIS A C 1
ATOM 3114 O O . HIS A 1 402 ? 16.340 -3.997 -9.143 1.00 97.44 402 HIS A O 1
ATOM 3120 N N . GLY A 1 403 ? 17.057 -6.079 -9.483 1.00 96.75 403 GLY A N 1
ATOM 3121 C CA . GLY A 1 403 ? 15.779 -6.544 -10.023 1.00 96.75 403 GLY A CA 1
ATOM 3122 C C . GLY A 1 403 ? 14.624 -6.374 -9.029 1.00 96.75 403 GLY A C 1
ATOM 3123 O O . GLY A 1 403 ? 14.790 -6.552 -7.822 1.00 96.75 403 GLY A O 1
ATOM 3124 N N . CYS A 1 404 ? 13.431 -6.056 -9.531 1.00 97.19 404 CYS A N 1
ATOM 3125 C CA . CYS A 1 404 ? 12.207 -6.095 -8.732 1.00 97.19 404 CYS A CA 1
ATOM 3126 C C . CYS A 1 404 ? 12.005 -7.514 -8.171 1.00 97.19 404 CYS A C 1
ATOM 3128 O O . CYS A 1 404 ? 12.177 -8.478 -8.912 1.00 97.19 404 CYS A O 1
ATOM 3130 N N . PHE A 1 405 ? 11.604 -7.662 -6.907 1.00 96.56 405 PHE A N 1
ATOM 3131 C CA . PHE A 1 405 ? 11.192 -8.963 -6.349 1.00 96.56 405 PHE A CA 1
ATOM 3132 C C . PHE A 1 405 ? 9.670 -9.081 -6.151 1.00 96.56 405 PHE A C 1
ATOM 3134 O O . PHE A 1 405 ? 9.192 -10.047 -5.571 1.00 96.56 405 PHE A O 1
ATOM 3141 N N . ALA A 1 406 ? 8.915 -8.109 -6.676 1.00 96.44 406 ALA A N 1
ATOM 3142 C CA . ALA A 1 406 ? 7.456 -8.039 -6.632 1.00 96.44 406 ALA A CA 1
ATOM 3143 C C . ALA A 1 406 ? 6.867 -7.989 -5.209 1.00 96.44 406 ALA A C 1
ATOM 3145 O O . ALA A 1 406 ? 5.874 -8.646 -4.914 1.00 96.44 406 ALA A O 1
ATOM 3146 N N . CYS A 1 407 ? 7.464 -7.175 -4.332 1.00 96.94 407 CYS A N 1
ATOM 3147 C CA . CYS A 1 407 ? 7.126 -7.109 -2.906 1.00 96.94 407 CYS A CA 1
ATOM 3148 C C . CYS A 1 407 ? 5.649 -6.817 -2.595 1.00 96.94 407 CYS A C 1
ATOM 3150 O O . CYS A 1 407 ? 5.171 -7.200 -1.532 1.00 96.94 407 CYS A O 1
ATOM 3152 N N . GLY A 1 408 ? 4.925 -6.166 -3.509 1.00 95.44 408 GLY A N 1
ATOM 3153 C CA . GLY A 1 408 ? 3.496 -5.866 -3.388 1.00 95.44 408 GLY A CA 1
ATOM 3154 C C . GLY A 1 408 ? 2.554 -6.968 -3.884 1.00 95.44 408 GLY A C 1
ATOM 3155 O O . GLY A 1 408 ? 1.359 -6.727 -4.009 1.00 95.44 408 GLY A O 1
ATOM 3156 N N . LEU A 1 409 ? 3.061 -8.168 -4.176 1.00 94.75 409 LEU A N 1
ATOM 3157 C CA . LEU A 1 409 ? 2.221 -9.343 -4.438 1.00 94.75 409 LEU A CA 1
ATOM 3158 C C . LEU A 1 409 ? 1.888 -10.138 -3.172 1.00 94.75 409 LEU A C 1
ATOM 3160 O O . LEU A 1 409 ? 1.313 -11.216 -3.279 1.00 94.75 409 LEU A O 1
ATOM 3164 N N . GLY A 1 410 ? 2.245 -9.623 -1.994 1.00 95.00 410 GLY A N 1
ATOM 3165 C CA . GLY A 1 410 ? 1.948 -10.287 -0.733 1.00 95.00 410 GLY A CA 1
ATOM 3166 C C . GLY A 1 410 ? 2.902 -11.438 -0.417 1.00 95.00 410 GLY A C 1
ATOM 3167 O O . GLY A 1 410 ? 4.079 -11.418 -0.791 1.00 95.00 410 GLY A O 1
ATOM 3168 N N . LYS A 1 411 ? 2.393 -12.458 0.267 1.00 95.75 411 LYS A N 1
ATOM 3169 C CA . LYS A 1 411 ? 3.117 -13.636 0.759 1.00 95.75 411 LYS A CA 1
ATOM 3170 C C . LYS A 1 411 ? 3.908 -14.359 -0.335 1.00 95.75 411 LYS A C 1
ATOM 3172 O O . LYS A 1 411 ? 5.054 -14.753 -0.113 1.00 95.75 411 LYS A O 1
ATOM 3177 N N . ILE A 1 412 ? 3.352 -14.475 -1.546 1.00 94.12 412 ILE A N 1
ATOM 3178 C CA . ILE A 1 412 ? 4.024 -15.154 -2.671 1.00 94.12 412 ILE A CA 1
ATOM 3179 C C . ILE A 1 412 ? 5.362 -14.499 -3.043 1.00 94.12 412 ILE A C 1
ATOM 3181 O O . ILE A 1 412 ? 6.285 -15.190 -3.484 1.00 94.12 412 ILE A O 1
ATOM 3185 N N . ALA A 1 413 ? 5.496 -13.184 -2.832 1.00 95.00 413 ALA A N 1
ATOM 3186 C CA . ALA A 1 413 ? 6.735 -12.473 -3.110 1.00 95.00 413 ALA A CA 1
ATOM 3187 C C . ALA A 1 413 ? 7.899 -13.042 -2.286 1.00 95.00 413 ALA A C 1
ATOM 3189 O O . ALA A 1 413 ? 9.007 -13.209 -2.793 1.00 95.00 413 ALA A O 1
ATOM 3190 N N . PHE A 1 414 ? 7.625 -13.394 -1.033 1.00 95.69 414 PHE A N 1
ATOM 3191 C CA . PHE A 1 414 ? 8.609 -13.912 -0.091 1.00 95.69 414 PHE A CA 1
ATOM 3192 C C . PHE A 1 414 ? 8.807 -15.423 -0.239 1.00 95.69 414 PHE A C 1
ATOM 3194 O O . PHE A 1 414 ? 9.945 -15.880 -0.227 1.00 95.69 414 PHE A O 1
ATOM 3201 N N . ASP A 1 415 ? 7.732 -16.182 -0.473 1.00 93.62 415 ASP A N 1
ATOM 3202 C CA . ASP A 1 415 ? 7.812 -17.639 -0.647 1.00 93.62 415 ASP A CA 1
ATOM 3203 C C . ASP A 1 415 ? 8.537 -18.049 -1.937 1.00 93.62 415 ASP A C 1
ATOM 3205 O O . ASP A 1 415 ? 9.275 -19.034 -1.959 1.00 93.62 415 ASP A O 1
ATOM 3209 N N . LYS A 1 416 ? 8.291 -17.327 -3.039 1.00 90.81 416 LYS A N 1
ATOM 3210 C CA . LYS A 1 416 ? 8.709 -17.763 -4.380 1.00 90.81 416 LYS A CA 1
ATOM 3211 C C . LYS A 1 416 ? 9.614 -16.788 -5.112 1.00 90.81 416 LYS A C 1
ATOM 3213 O O . LYS A 1 416 ? 10.416 -17.216 -5.939 1.00 90.81 416 LYS A O 1
ATOM 3218 N N . TYR A 1 417 ? 9.460 -15.483 -4.899 1.00 92.81 417 TYR A N 1
ATOM 3219 C CA . TYR A 1 417 ? 10.027 -14.486 -5.815 1.00 92.81 417 TYR A CA 1
ATOM 3220 C C . TYR A 1 417 ? 11.309 -13.824 -5.316 1.00 92.81 417 TYR A C 1
ATOM 3222 O O . TYR A 1 417 ? 12.124 -13.387 -6.137 1.00 92.81 417 TYR A O 1
ATOM 3230 N N . ALA A 1 418 ? 11.526 -13.811 -4.003 1.00 90.00 418 ALA A N 1
ATOM 3231 C CA . ALA A 1 418 ? 12.683 -13.239 -3.325 1.00 90.00 418 ALA A CA 1
ATOM 3232 C C . ALA A 1 418 ? 13.964 -14.091 -3.481 1.00 90.00 418 ALA A C 1
ATOM 3234 O O . ALA A 1 418 ? 14.642 -14.399 -2.508 1.00 90.00 418 ALA A O 1
ATOM 3235 N N . ASN A 1 419 ? 14.304 -14.496 -4.710 1.00 84.75 419 ASN A N 1
ATOM 3236 C CA . ASN A 1 419 ? 15.404 -15.429 -4.982 1.00 84.75 419 ASN A CA 1
ATOM 3237 C C . ASN A 1 419 ? 16.416 -14.994 -6.060 1.00 84.75 419 ASN A C 1
ATOM 3239 O O . ASN A 1 419 ? 17.233 -15.819 -6.445 1.00 84.75 419 ASN A O 1
ATOM 3243 N N . GLN A 1 420 ? 16.408 -13.743 -6.549 1.00 84.06 420 GLN A N 1
ATOM 3244 C CA . GLN A 1 420 ? 17.314 -13.234 -7.616 1.00 84.06 420 GLN A CA 1
ATOM 3245 C C . GLN A 1 420 ? 17.469 -14.169 -8.843 1.00 84.06 420 GLN A C 1
ATOM 3247 O O . GLN A 1 420 ? 18.444 -14.098 -9.584 1.00 84.06 420 GLN A O 1
ATOM 3252 N N . ARG A 1 421 ? 16.500 -15.058 -9.083 1.00 88.19 421 ARG A N 1
ATOM 3253 C CA . ARG A 1 421 ? 16.513 -16.020 -10.190 1.00 88.19 421 ARG A CA 1
ATOM 3254 C C . ARG A 1 421 ? 15.334 -15.764 -11.116 1.00 88.19 421 ARG A C 1
ATOM 3256 O O . ARG A 1 421 ? 14.268 -15.384 -10.627 1.00 88.19 421 ARG A O 1
ATOM 3263 N N . PRO A 1 422 ? 15.471 -15.935 -12.436 1.00 87.50 422 PRO A N 1
ATOM 3264 C CA . PRO A 1 422 ? 14.312 -15.966 -13.321 1.00 87.50 422 PRO A CA 1
ATOM 3265 C C . PRO A 1 422 ? 13.303 -17.020 -12.848 1.00 87.50 422 PRO A C 1
ATOM 3267 O O . PRO A 1 422 ? 13.692 -18.036 -12.270 1.00 87.50 422 PRO A O 1
ATOM 3270 N N . LEU A 1 423 ? 12.010 -16.771 -13.064 1.00 86.19 423 LEU A N 1
ATOM 3271 C CA . LEU A 1 423 ? 11.004 -17.807 -12.829 1.00 86.19 423 LEU A CA 1
ATOM 3272 C C . LEU A 1 423 ? 11.146 -18.893 -13.895 1.00 86.19 423 LEU A C 1
ATOM 3274 O O . LEU A 1 423 ? 11.342 -18.574 -15.068 1.00 86.19 423 LEU A O 1
ATOM 3278 N N . ALA A 1 424 ? 11.033 -20.155 -13.486 1.00 80.62 424 ALA A N 1
ATOM 3279 C CA . ALA A 1 424 ? 10.862 -21.253 -14.428 1.00 80.62 424 ALA A CA 1
ATOM 3280 C C . ALA A 1 424 ? 9.518 -21.096 -15.160 1.00 80.62 424 ALA A C 1
ATOM 3282 O O . ALA A 1 424 ? 8.567 -20.567 -14.587 1.00 80.62 424 ALA A O 1
ATOM 3283 N N . GLU A 1 425 ? 9.411 -21.578 -16.402 1.00 74.06 425 GLU A N 1
ATOM 3284 C CA . GLU A 1 425 ? 8.180 -21.473 -17.214 1.00 74.06 425 GLU A CA 1
ATOM 3285 C C . GLU A 1 425 ? 6.936 -22.061 -16.522 1.00 74.06 425 GLU A C 1
ATOM 3287 O O . GLU A 1 425 ? 5.798 -21.626 -16.738 1.00 74.06 425 GLU A O 1
ATOM 3292 N N . GLU A 1 426 ? 7.153 -23.055 -15.668 1.00 72.25 426 GLU A N 1
ATOM 3293 C CA . GLU A 1 426 ? 6.129 -23.722 -14.867 1.00 72.25 426 GLU A CA 1
ATOM 3294 C C . GLU A 1 426 ? 5.553 -22.794 -13.786 1.00 72.25 426 GLU A C 1
ATOM 3296 O O . GLU A 1 426 ? 4.348 -22.819 -13.538 1.00 72.25 426 GLU A O 1
ATOM 3301 N N . ASP A 1 427 ? 6.394 -21.924 -13.218 1.00 71.50 427 ASP A N 1
ATOM 3302 C CA . ASP A 1 427 ? 6.074 -21.001 -12.123 1.00 71.50 427 ASP A CA 1
ATOM 3303 C C . ASP A 1 427 ? 5.544 -19.639 -12.596 1.00 71.50 427 ASP A C 1
ATOM 3305 O O . ASP A 1 427 ? 5.157 -18.803 -11.774 1.00 71.50 427 ASP A O 1
ATOM 3309 N N . ILE A 1 428 ? 5.513 -19.393 -13.909 1.00 72.38 428 ILE A N 1
ATOM 3310 C CA . ILE A 1 428 ? 4.915 -18.180 -14.473 1.00 72.38 428 ILE A CA 1
ATOM 3311 C C . ILE A 1 428 ? 3.390 -18.248 -14.272 1.00 72.38 428 ILE A C 1
ATOM 3313 O O . ILE A 1 428 ? 2.769 -19.219 -14.717 1.00 72.38 428 ILE A O 1
ATOM 3317 N N . PRO A 1 429 ? 2.752 -17.238 -13.644 1.00 66.12 429 PRO A N 1
ATOM 3318 C CA . PRO A 1 429 ? 1.298 -17.207 -13.494 1.00 66.12 429 PRO A CA 1
ATOM 3319 C C . PRO A 1 429 ? 0.605 -17.386 -14.849 1.00 66.12 429 PRO A C 1
ATOM 3321 O O . PRO A 1 429 ? 0.998 -16.742 -15.818 1.00 66.12 429 PRO A O 1
ATOM 3324 N N . HIS A 1 430 ? -0.424 -18.236 -14.934 1.00 53.94 430 HIS A N 1
ATOM 3325 C CA . HIS A 1 430 ? -1.107 -18.557 -16.200 1.00 53.94 430 HIS A CA 1
ATOM 3326 C C . HIS A 1 430 ? -1.627 -17.323 -16.955 1.00 53.94 430 HIS A C 1
ATOM 3328 O O . HIS A 1 430 ? -1.626 -17.316 -18.180 1.00 53.94 430 HIS A O 1
ATOM 3334 N N . GLU A 1 431 ? -2.011 -16.273 -16.230 1.00 49.28 431 GLU A N 1
ATOM 3335 C CA . GLU A 1 431 ? -2.464 -14.986 -16.777 1.00 49.28 431 GLU A CA 1
ATOM 3336 C C . GLU A 1 431 ? -1.329 -14.157 -17.411 1.00 49.28 431 GLU A C 1
ATOM 3338 O O . GLU A 1 431 ? -1.587 -13.242 -18.186 1.00 49.28 431 GLU A O 1
ATOM 3343 N N . ASN A 1 432 ? -0.072 -14.500 -17.112 1.00 46.38 432 ASN A N 1
ATOM 3344 C CA . ASN A 1 432 ? 1.149 -13.853 -17.593 1.00 46.38 432 ASN A CA 1
ATOM 3345 C C . ASN A 1 432 ? 1.974 -14.750 -18.537 1.00 46.38 432 ASN A C 1
ATOM 3347 O O . ASN A 1 432 ? 3.091 -14.380 -18.896 1.00 46.38 432 ASN A O 1
ATOM 3351 N N . LYS A 1 433 ? 1.453 -15.920 -18.940 1.00 40.28 433 LYS A N 1
ATOM 3352 C CA . LYS A 1 433 ? 2.044 -16.733 -20.013 1.00 40.28 433 LYS A CA 1
ATOM 3353 C C . LYS A 1 433 ? 1.617 -16.129 -21.353 1.00 40.28 433 LYS A C 1
ATOM 3355 O O . LYS A 1 433 ? 0.521 -16.416 -21.829 1.00 40.28 433 LYS A O 1
ATOM 3360 N N . SER A 1 434 ? 2.442 -15.241 -21.903 1.00 33.34 434 SER A N 1
ATOM 3361 C CA . SER A 1 434 ? 2.314 -14.734 -23.278 1.00 33.34 434 SER A CA 1
ATOM 3362 C C . SER A 1 434 ? 3.210 -15.512 -24.221 1.00 33.34 434 SER A C 1
ATOM 3364 O O . SER A 1 434 ? 4.425 -15.542 -23.911 1.00 33.34 434 SER A O 1
#

pLDDT: mean 79.62, std 19.49, range [33.34, 98.75]

Sequence (434 aa):
VDASFFYTNRLISERGRLICSCASGYEKDLVDIIKTNCVESFGDLKPFSEAGRVCGRCKKDVVQLIADTPVDPEEAARIKAEREVARKAEELAKVQRRIDKFNALHPKNMIGSDNLEEAIKAFDMNKEYSRWVSMITANMRLHPDYEPLVSHGVEQLNKIPIIWLELADCSGNSEGFIKSAHPKVDDLILKYISLDYHELLMAASGDQSESVLDSIIKNDAGRYILMVEGAIPMGLDGKFLRIGAKGETGYELLKRVAEHAAAVLSIGSCAFDGGVVAAAPNPTGAVGVAEALGREDIINLPGCPVNPINIVGTLLHYIMFDELPKLDAKNRPEWAYGFRVHDNCERRGHYDLDEFVLEWGDEGAKKGWCLFKMGCKGPYAELNCSLVKFNEGTSWPVQAGHGCFACGLGKIAFDKYANQRPLAEEDIPHENKS

Secondary structure (DSSP, 8-state):
--HHHHHHT---BTTB-----SSTTHHHHHHHHHHHHT--SGGGGGGG---S---HHHHHHHHHHHHHS---HHHHHHHHHHHHHHHHHHHHHHHHHHHHHHHHH-GGG---GGGHHHHHHH---TTHHHHHHHHHHHHTT--GGGHHHHHHHHHSPPPEEEEEEE-B--SHHHHHHTT-BTTBHHHIIIIIEEEEEETTT-S--THHHHHHHHHHHHHSTTTPEEEEESBEE-TTTTTT-EETTTTEEHHHHHHHHHTT-SEEEEEHHHHHH-TTTTSTT-TT-EE-HHHHHT-S--EEE--TTPPHHHHHHHHHHHHHHSSPPPB-TTS-BHHHHSSBGGGG-TTHHHHHTT-B--STTSHHHHHT-B-TTTT--GGG-B--HHHH-BTTTTB-TTTTT-----GGGTHHIIIII-SSSPPPTTTS-GGG--